Protein AF-A0A835VAK8-F1 (afdb_monomer_lite)

pLDDT: mean 70.2, std 19.41, range [21.39, 93.69]

Secondary structure (DSSP, 8-state):
-HHHHHHHHHHHHSHHHHHHHHHHHS----HHHHHHHHHHHHHHHHHHHHHHHTT--TTS-HHHHHHHHHHHHHHHTSHHHHHHHHHHHHTTPPTTHHHHHHHHHHHHHHHHHHHTTPPPPSSHHHHHHHHHHHS--S-----SS---TT-----SS-HHHHHHHHTGGGGGGSGGGGGHHHHHHHHHHHHHHHHHHHHHHHHHHHHHHHHHHHHHHHHHHHHH---TTS-SS-HHHHHHHHHHHHHHHHHHHHHHHT-SS--HHHHHHHHHHHHHHHHHHHHHHHHHTTT-----HHHHHHHHHHHHHHHHHHHHS---HHHHHHHHHHHHHHHHHHHHHS--S-----SSSHHHHHHHHHHHHHHHHHHHHHTTSGGGHHHHHHHHHHHHHHTS-HHHHHHHHHHH--HHHHHHHHHHH--HHHHHHHHHHHHHHHTSHHHHHHHHHTTHHHHHHHHHHHHHSS---GGG-SS--THHHHHHHHHHHHHHHHHHHHHHHHTTT-HHHHHHHHHHHHHHHHTHHHHHHTTPPP---SSSS-TTTGGGSSPPPPHHHHHHHHHHHHHHHHHHT-TTSTTTTSTTS-HHHHHHHHHHHHHHHHHTTS--S--S----S-------TT--SS-------

Sequence (637 aa):
MFQQIDIISSWYEGSQFDVLMKSCASIAFDMEIIFNTKIASCVLIVHLMAILLDGSVECLSMSLVEKISSFYSKMIENPNFSALVQQYSLRGYSEGKEVTRLVLNDLYYHFRGELEGRMIAPGPCHELSIFLLELDFFQCYKCAHQRDFLMTDVPLYDISSIRGELGIDLWDFSDLKKSKEIGEIMLSYMHTANLMMSFTNAKTYALKALVDVASLHIAKVLESKSTLSNSVVSDSFIENGITHVCKCLQSTEKSLITVLNPPEKLVELFATQSEMLVILSRILFVRYSSGSTKNLLPVLTILMRTLGSCLKLLGGLSISPMLNKSLKFLLMVLLMSLEYSYPKASINDSDLDVLQLTEVSVLAAGLLPVLCKCVENIECFDLSVASMDLLLKMVLPPDIWVHVLHESIHLEHLIQIMHQQNSRVSVAVAFNFFLTMAQTKGGAEMLCSNNLLSYLKIFLSNLVDEEPNPDEACFSSNGYKDDKHAHLLGLGFAIITAAIQSLHDDSSVFDIFDGTIRDFVAEAYTVFYFVSAPNLPSEGQSIKKKRIQGSPTSLTALRLVEHYLSLICLLEGQQSHQKRGLQEIDLDLRQKSIRLLSFISKEAQHAGEPSYNRTIPFICLPSLKRRLNLTKPLFYL

Radius of gyration: 35.47 Å; chains: 1; bounding box: 104×57×109 Å

Structure (mmCIF, N/CA/C/O backbone):
data_AF-A0A835VAK8-F1
#
_entry.id   AF-A0A835VAK8-F1
#
loop_
_atom_site.group_PDB
_atom_site.id
_atom_site.type_symbol
_atom_site.label_atom_id
_atom_site.label_alt_id
_atom_site.label_comp_id
_atom_site.label_asym_id
_atom_site.label_entity_id
_atom_site.label_seq_id
_atom_site.pdbx_PDB_ins_code
_atom_site.Cartn_x
_atom_site.Cartn_y
_atom_site.Cartn_z
_atom_site.occupancy
_atom_site.B_iso_or_equiv
_atom_site.auth_seq_id
_atom_site.auth_comp_id
_atom_site.auth_asym_id
_atom_site.auth_atom_id
_atom_site.pdbx_PDB_model_num
ATOM 1 N N . MET A 1 1 ? 25.503 -24.444 10.687 1.00 38.88 1 MET A N 1
ATOM 2 C CA . MET A 1 1 ? 25.117 -23.851 9.386 1.00 38.88 1 MET A CA 1
ATOM 3 C C . MET A 1 1 ? 24.415 -24.857 8.469 1.00 38.88 1 MET A C 1
ATOM 5 O O . MET A 1 1 ? 23.352 -24.524 7.976 1.00 38.88 1 MET A O 1
ATOM 9 N N . PHE A 1 2 ? 24.916 -26.092 8.300 1.00 31.03 2 PHE A N 1
ATOM 10 C CA . PHE A 1 2 ? 24.238 -27.128 7.491 1.00 31.03 2 PHE A CA 1
ATOM 11 C C . PHE A 1 2 ? 22.856 -27.563 8.028 1.00 31.03 2 PHE A C 1
ATOM 13 O O . PHE A 1 2 ? 21.925 -27.681 7.248 1.00 31.03 2 PHE A O 1
ATOM 20 N N . GLN A 1 3 ? 22.663 -27.659 9.350 1.00 35.41 3 GLN A N 1
ATOM 21 C CA . GLN A 1 3 ? 21.364 -28.049 9.936 1.00 35.41 3 GLN A CA 1
ATOM 22 C C . GLN A 1 3 ? 20.225 -27.025 9.751 1.00 35.41 3 GLN A C 1
ATOM 24 O O . GLN A 1 3 ? 19.064 -27.409 9.736 1.00 35.41 3 GLN A O 1
ATOM 29 N N . GLN A 1 4 ? 20.522 -25.729 9.597 1.00 46.78 4 GLN A N 1
ATOM 30 C CA . GLN A 1 4 ? 19.483 -24.719 9.326 1.00 46.78 4 GLN A CA 1
ATOM 31 C C . GLN A 1 4 ? 18.980 -24.790 7.877 1.00 46.78 4 GLN A C 1
ATOM 33 O O . GLN A 1 4 ? 17.854 -24.392 7.599 1.00 46.78 4 GLN A O 1
ATOM 38 N N . ILE A 1 5 ? 19.803 -25.313 6.962 1.00 48.62 5 ILE A N 1
ATOM 39 C CA . ILE A 1 5 ? 19.474 -25.429 5.540 1.00 48.62 5 ILE A CA 1
ATOM 40 C C . ILE A 1 5 ? 18.456 -26.552 5.323 1.00 48.62 5 ILE A C 1
ATOM 42 O O . ILE A 1 5 ? 17.492 -26.318 4.604 1.00 48.62 5 ILE A O 1
ATOM 46 N N . ASP A 1 6 ? 18.609 -27.689 6.010 1.00 50.94 6 ASP A N 1
ATOM 47 C CA . ASP A 1 6 ? 17.670 -28.823 5.928 1.00 50.94 6 ASP A CA 1
ATOM 48 C C . ASP A 1 6 ? 16.281 -28.487 6.506 1.00 50.94 6 ASP A C 1
ATOM 50 O O . ASP A 1 6 ? 15.250 -28.977 6.040 1.00 50.94 6 ASP A O 1
ATOM 54 N N . ILE A 1 7 ? 16.227 -27.604 7.511 1.00 54.97 7 ILE A N 1
ATOM 55 C CA . ILE A 1 7 ? 14.964 -27.123 8.091 1.00 54.97 7 ILE A CA 1
ATOM 56 C C . ILE A 1 7 ? 14.254 -26.191 7.105 1.00 54.97 7 ILE A C 1
ATOM 58 O O . ILE A 1 7 ? 13.073 -26.364 6.834 1.00 54.97 7 ILE A O 1
ATOM 62 N N . ILE A 1 8 ? 14.970 -25.228 6.518 1.00 55.22 8 ILE A N 1
ATOM 63 C CA . ILE A 1 8 ? 14.369 -24.302 5.552 1.00 55.22 8 ILE A CA 1
ATOM 64 C C . ILE A 1 8 ? 13.939 -25.057 4.289 1.00 55.22 8 ILE A C 1
ATOM 66 O O . ILE A 1 8 ? 12.856 -24.797 3.773 1.00 55.22 8 ILE A O 1
ATOM 70 N N . SER A 1 9 ? 14.728 -26.020 3.804 1.00 56.00 9 SER A N 1
ATOM 71 C CA . SER A 1 9 ? 14.346 -26.812 2.634 1.00 56.00 9 SER A CA 1
ATOM 72 C C . SER A 1 9 ? 13.137 -27.712 2.901 1.00 56.00 9 SER A C 1
ATOM 74 O O . SER A 1 9 ? 12.202 -27.720 2.103 1.00 56.00 9 SER A O 1
ATOM 76 N N . SER A 1 10 ? 13.081 -28.385 4.053 1.00 56.09 10 SER A N 1
ATOM 77 C CA . SER A 1 10 ? 11.912 -29.196 4.429 1.00 56.09 10 SER A CA 1
ATOM 78 C C . SER A 1 10 ? 10.627 -28.371 4.597 1.00 56.09 10 SER A C 1
ATOM 80 O O . SER A 1 10 ? 9.535 -28.882 4.349 1.00 56.09 10 SER A O 1
ATOM 82 N N . TRP A 1 11 ? 10.729 -27.082 4.946 1.00 58.16 11 TRP A N 1
ATOM 83 C CA . TRP A 1 11 ? 9.574 -26.176 4.993 1.00 58.16 11 TRP A CA 1
ATOM 84 C C . TRP A 1 11 ? 9.019 -25.858 3.601 1.00 58.16 11 TRP A C 1
ATOM 86 O O . TRP A 1 11 ? 7.804 -25.734 3.458 1.00 58.16 11 TRP A O 1
ATOM 96 N N . TYR A 1 12 ? 9.882 -25.753 2.585 1.00 56.78 12 TYR A N 1
ATOM 97 C CA . TYR A 1 12 ? 9.475 -25.510 1.196 1.00 56.78 12 TYR A CA 1
ATOM 98 C C . TYR A 1 12 ? 9.005 -26.774 0.458 1.00 56.78 12 TYR A C 1
ATOM 100 O O . TYR A 1 12 ? 8.194 -26.669 -0.460 1.00 56.78 12 TYR A O 1
ATOM 108 N N . GLU A 1 13 ? 9.488 -27.955 0.853 1.00 54.78 13 GLU A N 1
ATOM 109 C CA . GLU A 1 13 ? 8.986 -29.254 0.372 1.00 54.78 13 GLU A CA 1
ATOM 110 C C . GLU A 1 13 ? 7.593 -29.589 0.935 1.00 54.78 13 GLU A C 1
ATOM 112 O O . GLU A 1 13 ? 6.828 -30.334 0.321 1.00 54.78 13 GLU A O 1
ATOM 117 N N . GLY A 1 14 ? 7.237 -29.021 2.092 1.00 54.47 14 GLY A N 1
ATOM 118 C CA . GLY A 1 14 ? 5.944 -29.207 2.740 1.00 54.47 14 GLY A CA 1
ATOM 119 C C . GLY A 1 14 ? 4.905 -28.144 2.367 1.00 54.47 14 GLY A C 1
ATOM 120 O O . GLY A 1 14 ? 5.201 -26.962 2.220 1.00 54.47 14 GLY A O 1
ATOM 121 N N . SER A 1 15 ? 3.625 -28.528 2.368 1.00 62.19 15 SER A N 1
ATOM 122 C CA . SER A 1 15 ? 2.481 -27.596 2.341 1.00 62.19 15 SER A CA 1
ATOM 123 C C . SER A 1 15 ? 2.455 -26.605 3.522 1.00 62.19 15 SER A C 1
ATOM 125 O O . SER A 1 15 ? 1.620 -25.705 3.560 1.00 62.19 15 SER A O 1
ATOM 127 N N . GLN A 1 16 ? 3.364 -26.747 4.492 1.00 68.12 16 GLN A N 1
ATOM 128 C CA . GLN A 1 16 ? 3.439 -25.938 5.705 1.00 68.12 16 GLN A CA 1
ATOM 129 C C . GLN A 1 16 ? 3.797 -24.481 5.419 1.00 68.12 16 GLN A C 1
ATOM 131 O O . GLN A 1 16 ? 3.149 -23.595 5.966 1.00 68.12 16 GLN A O 1
ATOM 136 N N . PHE A 1 17 ? 4.770 -24.208 4.544 1.00 69.62 17 PHE A N 1
ATOM 137 C CA . PHE A 1 17 ? 5.123 -22.826 4.214 1.00 69.62 17 PHE A CA 1
ATOM 138 C C . PHE A 1 17 ? 3.996 -22.131 3.431 1.00 69.62 17 PHE A C 1
ATOM 140 O O . PHE A 1 17 ? 3.719 -20.960 3.674 1.00 69.62 17 PHE A O 1
ATOM 147 N N . ASP A 1 18 ? 3.272 -22.858 2.571 1.00 71.31 18 ASP A N 1
ATOM 148 C CA . ASP A 1 18 ? 2.062 -22.350 1.905 1.00 71.31 18 ASP A CA 1
ATOM 149 C C . ASP A 1 18 ? 0.973 -21.996 2.927 1.00 71.31 18 ASP A C 1
ATOM 151 O O . ASP A 1 18 ? 0.438 -20.891 2.916 1.00 71.31 18 ASP A O 1
ATOM 155 N N . VAL A 1 19 ? 0.692 -22.888 3.880 1.00 78.81 19 VAL A N 1
ATOM 156 C CA . VAL A 1 19 ? -0.282 -22.637 4.955 1.00 78.81 19 VAL A CA 1
ATOM 157 C C . VAL A 1 19 ? 0.135 -21.455 5.838 1.00 78.81 19 VAL A C 1
ATOM 159 O O . VAL A 1 19 ? -0.706 -20.617 6.172 1.00 78.81 19 VAL A O 1
ATOM 162 N N . LEU A 1 20 ? 1.420 -21.348 6.186 1.00 79.31 20 LEU A N 1
ATOM 163 C CA . LEU A 1 20 ? 1.956 -20.243 6.981 1.00 79.31 20 LEU A CA 1
ATOM 164 C C . LEU A 1 20 ? 1.859 -18.917 6.228 1.00 79.31 20 LEU A C 1
ATOM 166 O O . LEU A 1 20 ? 1.312 -17.961 6.771 1.00 79.31 20 LEU A O 1
ATOM 170 N N . MET A 1 21 ? 2.290 -18.864 4.965 1.00 80.25 21 MET A N 1
ATOM 171 C CA . MET A 1 21 ? 2.115 -17.674 4.131 1.00 80.25 21 MET A CA 1
ATOM 172 C C . MET A 1 21 ? 0.649 -17.278 4.028 1.00 80.25 21 MET A C 1
ATOM 174 O O . MET A 1 21 ? 0.321 -16.102 4.179 1.00 80.25 21 MET A O 1
ATOM 178 N N . LYS A 1 22 ? -0.244 -18.250 3.810 1.00 83.75 22 LYS A N 1
ATOM 179 C CA . LYS A 1 22 ? -1.676 -17.986 3.686 1.00 83.75 22 LYS A CA 1
ATOM 180 C C . LYS A 1 22 ? -2.257 -17.374 4.955 1.00 83.75 22 LYS A C 1
ATOM 182 O O . LYS A 1 22 ? -2.942 -16.351 4.912 1.00 83.75 22 LYS A O 1
ATOM 187 N N . SER A 1 23 ? -1.927 -17.971 6.095 1.00 83.88 23 SER A N 1
ATOM 188 C CA . SER A 1 23 ? -2.374 -17.506 7.403 1.00 83.88 23 SER A CA 1
ATOM 189 C C . SER A 1 23 ? -1.812 -16.123 7.746 1.00 83.88 23 SER A C 1
ATOM 191 O O . SER A 1 23 ? -2.576 -15.231 8.118 1.00 83.88 23 SER A O 1
ATOM 193 N N . CYS A 1 24 ? -0.507 -15.907 7.567 1.00 83.81 24 CYS A N 1
ATOM 194 C CA . CYS A 1 24 ? 0.179 -14.674 7.956 1.00 83.81 24 CYS A CA 1
ATOM 195 C C . CYS A 1 24 ? -0.103 -13.493 7.018 1.00 83.81 24 CYS A C 1
ATOM 197 O O . CYS A 1 24 ? -0.149 -12.358 7.482 1.00 83.81 24 CYS A O 1
ATOM 199 N N . ALA A 1 25 ? -0.317 -13.739 5.720 1.00 81.06 25 ALA A N 1
ATOM 200 C CA . ALA A 1 25 ? -0.646 -12.683 4.763 1.00 81.06 25 ALA A CA 1
ATOM 201 C C . ALA A 1 25 ? -2.099 -12.202 4.882 1.00 81.06 25 ALA A C 1
ATOM 203 O O . ALA A 1 25 ? -2.394 -11.086 4.474 1.00 81.06 25 ALA A O 1
ATOM 204 N N . SER A 1 26 ? -3.013 -13.009 5.426 1.00 86.06 26 SER A N 1
ATOM 205 C CA . SER A 1 26 ? -4.419 -12.617 5.586 1.00 86.06 26 SER A CA 1
ATOM 206 C C . SER A 1 26 ? -4.619 -11.509 6.627 1.00 86.06 26 SER A C 1
ATOM 208 O O . SER A 1 26 ? -3.968 -11.489 7.675 1.00 86.06 26 SER A O 1
ATOM 210 N N . ILE A 1 27 ? -5.571 -10.614 6.362 1.00 82.50 27 ILE A N 1
ATOM 211 C CA . ILE A 1 27 ? -5.971 -9.567 7.308 1.00 82.50 27 ILE A CA 1
ATOM 212 C C . ILE A 1 27 ? -6.636 -10.218 8.514 1.00 82.50 27 ILE A C 1
ATOM 214 O O . ILE A 1 27 ? -7.534 -11.044 8.372 1.00 82.50 27 ILE A O 1
ATOM 218 N N . ALA A 1 28 ? -6.188 -9.832 9.702 1.00 79.62 28 ALA A N 1
ATOM 219 C CA . ALA A 1 28 ? -6.831 -10.176 10.968 1.00 79.62 28 ALA A CA 1
ATOM 220 C C . ALA A 1 28 ? -7.387 -8.952 11.706 1.00 79.62 28 ALA A C 1
ATOM 222 O O . ALA A 1 28 ? -7.904 -9.079 12.811 1.00 79.62 28 ALA A O 1
ATOM 223 N N . PHE A 1 29 ? -7.235 -7.775 11.107 1.00 78.69 29 PHE A N 1
ATOM 224 C CA . PHE A 1 29 ? -7.594 -6.509 11.706 1.00 78.69 29 PHE A CA 1
ATOM 225 C C . PHE A 1 29 ? -8.993 -6.098 11.256 1.00 78.69 29 PHE A C 1
ATOM 227 O O . PHE A 1 29 ? -9.248 -5.990 10.056 1.00 78.69 29 PHE A O 1
ATOM 234 N N . ASP A 1 30 ? -9.867 -5.855 12.225 1.00 82.62 30 ASP A N 1
ATOM 235 C CA . ASP A 1 30 ? -11.266 -5.513 12.014 1.00 82.62 30 ASP A CA 1
ATOM 236 C C . ASP A 1 30 ? -11.579 -4.141 12.632 1.00 82.62 30 ASP A C 1
ATOM 238 O O . ASP A 1 30 ? -11.442 -3.921 13.840 1.00 82.62 30 ASP A O 1
ATOM 242 N N . MET A 1 31 ? -11.988 -3.200 11.779 1.00 80.25 31 MET A N 1
ATOM 243 C CA . MET A 1 31 ? -12.366 -1.849 12.198 1.00 80.25 31 MET A CA 1
ATOM 244 C C . MET A 1 31 ? -13.650 -1.850 13.030 1.00 80.25 31 MET A C 1
ATOM 246 O O . MET A 1 31 ? -13.802 -0.994 13.901 1.00 80.25 31 MET A O 1
ATOM 250 N N . GLU A 1 32 ? -14.548 -2.810 12.800 1.00 85.94 32 GLU A N 1
ATOM 251 C CA . GLU A 1 32 ? -15.817 -2.918 13.515 1.00 85.94 32 GLU A CA 1
ATOM 252 C C . GLU A 1 32 ? -15.581 -3.214 15.001 1.00 85.94 32 GLU A C 1
ATOM 254 O O . GLU A 1 32 ? -16.217 -2.618 15.867 1.00 85.94 32 GLU A O 1
ATOM 259 N N . ILE A 1 33 ? -14.585 -4.047 15.324 1.00 86.50 33 ILE A N 1
ATOM 260 C CA . ILE A 1 33 ? -14.210 -4.349 16.713 1.00 86.50 33 ILE A CA 1
ATOM 261 C C . ILE A 1 33 ? -13.739 -3.083 17.440 1.00 86.50 33 ILE A C 1
ATOM 263 O O . ILE A 1 33 ? -14.130 -2.842 18.585 1.00 86.50 33 ILE A O 1
ATOM 267 N N . ILE A 1 34 ? -12.924 -2.246 16.788 1.00 84.44 34 ILE A N 1
ATOM 268 C CA . ILE A 1 34 ? -12.451 -0.983 17.376 1.00 84.44 34 ILE A CA 1
ATOM 269 C C . ILE A 1 34 ? -13.616 -0.014 17.554 1.00 84.44 34 ILE A C 1
ATOM 271 O O . ILE A 1 34 ? -13.751 0.587 18.619 1.00 84.44 34 ILE A O 1
ATOM 275 N N . PHE A 1 35 ? -14.464 0.116 16.536 1.00 86.12 35 PHE A N 1
ATOM 276 C CA . PHE A 1 35 ? -15.638 0.978 16.576 1.00 86.12 35 PHE A CA 1
ATOM 277 C C . PHE A 1 35 ? -16.591 0.582 17.712 1.00 86.12 35 PHE A C 1
ATOM 279 O O . PHE A 1 35 ? -16.891 1.408 18.573 1.00 86.12 35 PHE A O 1
ATOM 286 N N . ASN A 1 36 ? -16.949 -0.700 17.810 1.00 89.94 36 ASN A N 1
ATOM 287 C CA . ASN A 1 36 ? -17.786 -1.231 18.886 1.00 89.94 36 ASN A CA 1
ATOM 288 C C . ASN A 1 36 ? -17.150 -1.019 20.267 1.00 89.94 36 ASN A C 1
ATOM 290 O O . ASN A 1 36 ? -17.843 -0.694 21.229 1.00 89.94 36 ASN A O 1
ATOM 294 N N . THR A 1 37 ? -15.822 -1.117 20.373 1.00 89.81 37 THR A N 1
ATOM 295 C CA . THR A 1 37 ? -15.105 -0.822 21.624 1.00 89.81 37 THR A CA 1
ATOM 296 C C . THR A 1 37 ? -15.190 0.658 22.004 1.00 89.81 37 THR A C 1
ATOM 298 O O . THR A 1 37 ? -15.388 0.986 23.179 1.00 89.81 37 THR A O 1
ATOM 301 N N . LYS A 1 38 ? -15.081 1.569 21.029 1.00 90.12 38 LYS A N 1
ATOM 302 C CA . LYS A 1 38 ? -15.269 3.009 21.255 1.00 90.12 38 LYS A CA 1
ATOM 303 C C . LYS A 1 38 ? -16.703 3.327 21.675 1.00 90.12 38 LYS A C 1
ATOM 305 O O . LYS A 1 38 ? -16.884 4.063 22.643 1.00 90.12 38 LYS A O 1
ATOM 310 N N . ILE A 1 39 ? -17.707 2.728 21.030 1.00 90.50 39 ILE A N 1
ATOM 311 C CA . ILE A 1 39 ? -19.107 2.916 21.429 1.00 90.50 39 ILE A CA 1
ATOM 312 C C . ILE A 1 39 ? -19.336 2.383 22.844 1.00 90.50 39 ILE A C 1
ATOM 314 O O . ILE A 1 39 ? -19.877 3.105 23.675 1.00 90.50 39 ILE A O 1
ATOM 318 N N . ALA A 1 40 ? -18.880 1.168 23.164 1.00 91.62 40 ALA A N 1
ATOM 319 C CA . ALA A 1 40 ? -19.019 0.603 24.509 1.00 91.62 40 ALA A CA 1
ATOM 320 C C . ALA A 1 40 ? -18.366 1.492 25.582 1.00 91.62 40 ALA A C 1
ATOM 322 O O . ALA A 1 40 ? -18.909 1.654 26.675 1.00 91.62 40 ALA A O 1
ATOM 323 N N . SER A 1 41 ? -17.242 2.131 25.244 1.00 91.19 41 SER A N 1
ATOM 324 C CA . SER A 1 41 ? -16.602 3.132 26.102 1.00 91.19 41 SER A CA 1
ATOM 325 C C . SER A 1 41 ? -17.488 4.367 26.291 1.00 91.19 41 SER A C 1
ATOM 327 O O . SER A 1 41 ? -17.676 4.817 27.419 1.00 91.19 41 SER A O 1
ATOM 329 N N . CYS A 1 42 ? -18.082 4.888 25.212 1.00 90.94 42 CYS A N 1
ATOM 330 C CA . CYS A 1 42 ? -18.997 6.031 25.266 1.00 90.94 42 CYS A CA 1
ATOM 331 C C . CYS A 1 42 ? -20.257 5.724 26.084 1.00 90.94 42 CYS A C 1
ATOM 333 O O . CYS A 1 42 ? -20.659 6.557 26.893 1.00 90.94 42 CYS A O 1
ATOM 335 N N . VAL A 1 43 ? -20.837 4.524 25.948 1.00 92.12 43 VAL A N 1
ATOM 336 C CA . VAL A 1 43 ? -21.978 4.073 26.766 1.00 92.12 43 VAL A CA 1
ATOM 337 C C . VAL A 1 43 ? -21.643 4.182 28.251 1.00 92.12 43 VAL A C 1
ATOM 339 O O . VAL A 1 43 ? -22.421 4.758 29.011 1.00 92.12 43 VAL A O 1
ATOM 342 N N . LEU A 1 44 ? -20.479 3.669 28.668 1.00 91.44 44 LEU A N 1
ATOM 343 C CA . LEU A 1 44 ? -20.065 3.743 30.066 1.00 91.44 44 LEU A CA 1
ATOM 344 C C . LEU A 1 44 ? -19.806 5.189 30.504 1.00 91.44 44 LEU A C 1
ATOM 346 O O . LEU A 1 44 ? -20.266 5.589 31.568 1.00 91.44 44 LEU A O 1
ATOM 350 N N . ILE A 1 45 ? -19.097 5.982 29.700 1.00 91.00 45 ILE A N 1
ATOM 351 C CA . ILE A 1 45 ? -18.743 7.367 30.043 1.00 91.00 45 ILE A CA 1
ATOM 352 C C . ILE A 1 45 ? -19.997 8.228 30.213 1.00 91.00 45 ILE A C 1
ATOM 354 O O . ILE A 1 45 ? -20.122 8.917 31.222 1.00 91.00 45 ILE A O 1
ATOM 358 N N . VAL A 1 46 ? -20.943 8.162 29.273 1.00 91.44 46 VAL A N 1
ATOM 359 C CA . VAL A 1 46 ? -22.208 8.913 29.340 1.00 91.44 46 VAL A CA 1
ATOM 360 C C . VAL A 1 46 ? -23.035 8.476 30.552 1.00 91.44 46 VAL A C 1
ATOM 362 O O . VAL A 1 46 ? -23.587 9.318 31.261 1.00 91.44 46 VAL A O 1
ATOM 365 N N . HIS A 1 47 ? -23.062 7.172 30.845 1.00 90.56 47 HIS A N 1
ATOM 366 C CA . HIS A 1 47 ? -23.721 6.639 32.038 1.00 90.56 47 HIS A CA 1
ATOM 367 C C . HIS A 1 47 ? -23.085 7.162 33.333 1.00 90.56 47 HIS A C 1
ATOM 369 O O . HIS A 1 47 ? -23.785 7.618 34.237 1.00 90.56 47 HIS A O 1
ATOM 375 N N . LEU A 1 48 ? -21.752 7.174 33.411 1.00 88.94 48 LEU A N 1
ATOM 376 C CA . LEU A 1 48 ? -21.022 7.712 34.559 1.00 88.94 48 LEU A CA 1
ATOM 377 C C . LEU A 1 48 ? -21.185 9.234 34.692 1.00 88.94 48 LEU A C 1
ATOM 379 O O . LEU A 1 48 ? -21.287 9.722 35.812 1.00 88.94 48 LEU A O 1
ATOM 383 N N . MET A 1 49 ? -21.282 9.993 33.593 1.00 90.00 49 MET A N 1
ATOM 384 C CA . MET A 1 49 ? -21.603 11.429 33.639 1.00 90.00 49 MET A CA 1
ATOM 385 C C . MET A 1 49 ? -22.964 11.682 34.298 1.00 90.00 49 MET A C 1
ATOM 387 O O . MET A 1 49 ? -23.081 12.568 35.144 1.00 90.00 49 MET A O 1
ATOM 391 N N . ALA A 1 50 ? -23.983 10.886 33.953 1.00 87.75 50 ALA A N 1
ATOM 392 C CA . ALA A 1 50 ? -25.310 10.992 34.557 1.00 87.75 50 ALA A CA 1
ATOM 393 C C . ALA A 1 50 ? -25.292 10.662 36.061 1.00 87.75 50 ALA A C 1
ATOM 395 O O . ALA A 1 50 ? -25.939 11.343 36.852 1.00 87.75 50 ALA A O 1
ATOM 396 N N . ILE A 1 51 ? -24.506 9.661 36.463 1.00 85.75 51 ILE A N 1
ATOM 397 C CA . ILE A 1 51 ? -24.316 9.262 37.867 1.00 85.75 51 ILE A CA 1
ATOM 398 C C . ILE A 1 51 ? -23.567 10.341 38.666 1.00 85.75 51 ILE A C 1
ATOM 400 O O . ILE A 1 51 ? -23.960 10.676 39.783 1.00 85.75 51 ILE A O 1
ATOM 404 N N . LEU A 1 52 ? -22.514 10.933 38.098 1.00 85.81 52 LEU A N 1
ATOM 405 C CA . LEU A 1 52 ? -21.747 11.996 38.756 1.00 85.81 52 LEU A CA 1
ATOM 406 C C . LEU A 1 52 ? -22.577 13.274 38.957 1.00 85.81 52 LEU A C 1
ATOM 408 O O . LEU A 1 52 ? -22.370 13.988 39.938 1.00 85.81 52 LEU A O 1
ATOM 412 N N . LEU A 1 53 ? -23.555 13.545 38.085 1.00 83.44 53 LEU A N 1
ATOM 413 C CA . LEU A 1 53 ? -24.503 14.652 38.268 1.00 83.44 53 LEU A CA 1
ATOM 414 C C . LEU A 1 53 ? -25.411 14.482 39.491 1.00 83.44 53 LEU A C 1
ATOM 416 O O . LEU A 1 53 ? -25.781 15.488 40.110 1.00 83.44 53 LEU A O 1
ATOM 420 N N . ASP A 1 54 ? -25.729 13.235 39.845 1.00 77.00 54 ASP A N 1
ATOM 421 C CA . ASP A 1 54 ? -26.522 12.872 41.023 1.00 77.00 54 ASP A CA 1
ATOM 422 C C . ASP A 1 54 ? -25.684 12.894 42.322 1.00 77.00 54 ASP A C 1
ATOM 424 O O . ASP A 1 54 ? -26.232 12.790 43.418 1.00 77.00 54 ASP A O 1
ATOM 428 N N . GLY A 1 55 ? -24.365 13.111 42.220 1.00 71.19 55 GLY A N 1
ATOM 429 C CA . GLY A 1 55 ? -23.457 13.287 43.358 1.00 71.19 55 GLY A CA 1
ATOM 430 C C . GLY A 1 55 ? -22.863 11.992 43.920 1.00 71.19 55 GLY A C 1
ATOM 431 O O . GLY A 1 55 ? -22.132 12.044 44.908 1.00 71.19 55 GLY A O 1
ATOM 432 N N . SER A 1 56 ? -23.128 10.839 43.301 1.00 70.38 56 SER A N 1
ATOM 433 C CA . SER A 1 56 ? -22.534 9.559 43.697 1.00 70.38 56 SER A CA 1
ATOM 434 C C . SER A 1 56 ? -21.160 9.377 43.050 1.00 70.38 56 SER A C 1
ATOM 436 O O . SER A 1 56 ? -21.056 9.126 41.850 1.00 70.38 56 SER A O 1
ATOM 438 N N . VAL A 1 57 ? -20.107 9.501 43.859 1.00 67.25 57 VAL A N 1
ATOM 439 C CA . VAL A 1 57 ? -18.696 9.340 43.444 1.00 67.25 57 VAL A CA 1
ATOM 440 C C . VAL A 1 57 ? -18.071 8.071 44.048 1.00 67.25 57 VAL A C 1
ATOM 442 O O . VAL A 1 57 ? -16.904 7.759 43.823 1.00 67.25 57 VAL A O 1
ATOM 445 N N . GLU A 1 58 ? -18.835 7.328 44.848 1.00 69.50 58 GLU A N 1
ATOM 446 C CA . GLU A 1 58 ? -18.328 6.182 45.598 1.00 69.50 58 GLU A CA 1
ATOM 447 C C . GLU A 1 58 ? -17.777 5.097 44.654 1.00 69.50 58 GLU A C 1
ATOM 449 O O . GLU A 1 58 ? -18.385 4.767 43.639 1.00 69.50 58 GLU A O 1
ATOM 454 N N . CYS A 1 59 ? -16.610 4.545 45.006 1.00 77.38 59 CYS A N 1
ATOM 455 C CA . CYS A 1 59 ? -15.878 3.484 44.292 1.00 77.38 59 CYS A CA 1
ATOM 456 C C . CYS A 1 59 ? -15.088 3.875 43.027 1.00 77.38 59 CYS A C 1
ATOM 458 O O . CYS A 1 59 ? -14.341 3.027 42.542 1.00 77.38 59 CYS A O 1
ATOM 460 N N . LEU A 1 60 ? -15.185 5.108 42.517 1.00 82.62 60 LEU A N 1
ATOM 461 C CA . LEU A 1 60 ? -14.384 5.564 41.368 1.00 82.62 60 LEU A CA 1
ATOM 462 C C . LEU A 1 60 ? -13.062 6.205 41.820 1.00 82.62 60 LEU A C 1
ATOM 464 O O . LEU A 1 60 ? -13.001 6.856 42.866 1.00 82.62 60 LEU A O 1
ATOM 468 N N . SER A 1 61 ? -11.997 6.070 41.025 1.00 85.44 61 SER A N 1
ATOM 469 C CA . SER A 1 61 ? -10.755 6.804 41.281 1.00 85.44 61 SER A CA 1
ATOM 470 C C . SER A 1 61 ? -10.934 8.309 41.048 1.00 85.44 61 SER A C 1
ATOM 472 O O . SER A 1 61 ? -11.643 8.744 40.138 1.00 85.44 61 SER A O 1
ATOM 474 N N . MET A 1 62 ? -10.228 9.130 41.832 1.00 85.56 62 MET A N 1
ATOM 475 C CA . MET A 1 62 ? -10.258 10.588 41.655 1.00 85.56 62 MET A CA 1
ATOM 476 C C . MET A 1 62 ? -9.745 11.020 40.273 1.00 85.56 62 MET A C 1
ATOM 478 O O . MET A 1 62 ? -10.312 11.936 39.682 1.00 85.56 62 MET A O 1
ATOM 482 N N . SER A 1 63 ? -8.739 10.324 39.723 1.00 85.50 63 SER A N 1
ATOM 483 C CA . SER A 1 63 ? -8.224 10.580 38.368 1.00 85.50 63 SER A CA 1
ATOM 484 C C . SER A 1 63 ? -9.314 10.427 37.307 1.00 85.50 63 SER A C 1
ATOM 486 O O . SER A 1 63 ? -9.456 11.273 36.423 1.00 85.50 63 SER A O 1
ATOM 488 N N . LEU A 1 64 ? -10.116 9.366 37.412 1.00 85.75 64 LEU A N 1
ATOM 489 C CA . LEU A 1 64 ? -11.195 9.083 36.480 1.00 85.75 64 LEU A CA 1
ATOM 490 C C . LEU A 1 64 ? -12.326 10.106 36.620 1.00 85.75 64 LEU A C 1
ATOM 492 O O . LEU A 1 64 ? -12.834 10.593 35.614 1.00 85.75 64 LEU A O 1
ATOM 496 N N . VAL A 1 65 ? -12.686 10.480 37.849 1.00 87.88 65 VAL A N 1
ATOM 497 C CA . VAL A 1 65 ? -13.727 11.485 38.120 1.00 87.88 65 VAL A CA 1
ATOM 498 C C . VAL A 1 65 ? -13.347 12.847 37.543 1.00 87.88 65 VAL A C 1
ATOM 500 O O . VAL A 1 65 ? -14.167 13.474 36.867 1.00 87.88 65 VAL A O 1
ATOM 503 N N . GLU A 1 66 ? -12.107 13.295 37.745 1.00 86.62 66 GLU A N 1
ATOM 504 C CA . GLU A 1 66 ? -11.590 14.536 37.154 1.00 86.62 66 GLU A CA 1
ATOM 505 C C . GLU A 1 66 ? -11.621 14.480 35.623 1.00 86.62 66 GLU A C 1
ATOM 507 O O . GLU A 1 66 ? -12.056 15.430 34.966 1.00 86.62 66 GLU A O 1
ATOM 512 N N . LYS A 1 67 ? -11.228 13.337 35.047 1.00 87.25 67 LYS A N 1
ATOM 513 C CA . LYS A 1 67 ? -11.235 13.118 33.599 1.00 87.25 67 LYS A CA 1
ATOM 514 C C . LYS A 1 67 ? -12.650 13.181 33.022 1.00 87.25 67 LYS A C 1
ATOM 516 O O . LYS A 1 67 ? -12.881 13.941 32.083 1.00 87.25 67 LYS A O 1
ATOM 521 N N . ILE A 1 68 ? -13.608 12.452 33.601 1.00 88.62 68 ILE A N 1
ATOM 522 C CA . ILE A 1 68 ? -15.019 12.479 33.177 1.00 88.62 68 ILE A CA 1
ATOM 523 C C . ILE A 1 68 ? -15.594 13.891 33.328 1.00 88.62 68 ILE A C 1
ATOM 525 O O . ILE A 1 68 ? -16.248 14.378 32.409 1.00 88.62 68 ILE A O 1
ATOM 529 N N . SER A 1 69 ? -15.299 14.578 34.434 1.00 87.50 69 SER A N 1
ATOM 530 C CA . SER A 1 69 ? -15.771 15.947 34.679 1.00 87.50 69 SER A CA 1
ATOM 531 C C . SER A 1 69 ? -15.227 16.938 33.646 1.00 87.50 69 SER A C 1
ATOM 533 O O . SER A 1 69 ? -15.969 17.781 33.147 1.00 87.50 69 SER A O 1
ATOM 535 N N . SER A 1 70 ? -13.953 16.811 33.261 1.00 88.25 70 SER A N 1
ATOM 536 C CA . SER A 1 70 ? -13.352 17.625 32.197 1.00 88.25 70 SER A CA 1
ATOM 537 C C . SER A 1 70 ? -14.049 17.414 30.851 1.00 88.25 70 SER A C 1
ATOM 539 O O . SER A 1 70 ? -14.358 18.381 30.151 1.00 88.25 70 SER A O 1
ATOM 541 N N . PHE A 1 71 ? -14.337 16.161 30.489 1.00 85.56 71 PHE A N 1
ATOM 542 C CA . PHE A 1 71 ? -15.045 15.850 29.246 1.00 85.56 71 PHE A CA 1
ATOM 543 C C . PHE A 1 71 ? -16.498 16.298 29.264 1.00 85.56 71 PHE A C 1
ATOM 545 O O . PHE A 1 71 ? -16.989 16.802 28.259 1.00 85.56 71 PHE A O 1
ATOM 552 N N . TYR A 1 72 ? -17.165 16.165 30.405 1.00 88.38 72 TYR A N 1
ATOM 553 C CA . TYR A 1 72 ? -18.523 16.649 30.586 1.00 88.38 72 TYR A CA 1
ATOM 554 C C . TYR A 1 72 ? -18.603 18.166 30.354 1.00 88.38 72 TYR A C 1
ATOM 556 O O . TYR A 1 72 ? -19.455 18.617 29.592 1.00 88.38 72 TYR A O 1
ATOM 564 N N . SER A 1 73 ? -17.658 18.944 30.894 1.00 87.88 73 SER A N 1
ATOM 565 C CA . SER A 1 73 ? -17.566 20.387 30.622 1.00 87.88 73 SER A CA 1
ATOM 566 C C . SER A 1 73 ? -17.388 20.689 29.129 1.00 87.88 73 SER A C 1
ATOM 568 O O . SER A 1 73 ? -18.128 21.502 28.581 1.00 87.88 73 SER A O 1
ATOM 570 N N . LYS A 1 74 ? -16.489 19.973 28.435 1.00 88.88 74 LYS A N 1
ATOM 571 C CA . LYS A 1 74 ? -16.297 20.120 26.976 1.00 88.88 74 LYS A CA 1
ATOM 572 C C . LYS A 1 74 ? -17.545 19.754 26.169 1.00 88.88 74 LYS A C 1
ATOM 574 O O . LYS A 1 74 ? -17.806 20.353 25.131 1.00 88.88 74 LYS A O 1
ATOM 579 N N . MET A 1 75 ? -18.304 18.759 26.624 1.00 87.75 75 MET A N 1
ATOM 580 C CA . MET A 1 75 ? -19.544 18.346 25.975 1.00 87.75 75 MET A CA 1
ATOM 581 C C . MET A 1 75 ? -20.624 19.426 26.114 1.00 87.75 75 MET A C 1
ATOM 583 O O . MET A 1 75 ? -21.304 19.710 25.136 1.00 87.75 75 MET A O 1
ATOM 587 N N . ILE A 1 76 ? -20.755 20.066 27.282 1.00 87.31 76 ILE A N 1
ATOM 588 C CA . ILE A 1 76 ? -21.703 21.178 27.484 1.00 87.31 76 ILE A CA 1
ATOM 589 C C . ILE A 1 76 ? -21.336 22.391 26.617 1.00 87.31 76 ILE A C 1
ATOM 591 O O . ILE A 1 76 ? -22.221 23.037 26.061 1.00 87.31 76 ILE A O 1
ATOM 595 N N . GLU A 1 77 ? -20.044 22.687 26.467 1.00 87.88 77 GLU A N 1
ATOM 596 C CA . GLU A 1 77 ? -19.556 23.777 25.609 1.00 87.88 77 GLU A CA 1
ATOM 597 C C . GLU A 1 77 ? -19.816 23.535 24.108 1.00 87.88 77 GLU A C 1
ATOM 599 O O . GLU A 1 77 ? -19.740 24.469 23.307 1.00 87.88 77 GLU A O 1
ATOM 604 N N . ASN A 1 78 ? -20.150 22.304 23.705 1.00 87.88 78 ASN A N 1
ATOM 605 C CA . ASN A 1 78 ? -20.419 21.968 22.313 1.00 87.88 78 ASN A CA 1
ATOM 606 C C . ASN A 1 78 ? -21.751 22.596 21.836 1.00 87.88 78 ASN A C 1
ATOM 608 O O . ASN A 1 78 ? -22.792 22.405 22.476 1.00 87.88 78 ASN A O 1
ATOM 612 N N . PRO A 1 79 ? -21.782 23.287 20.677 1.00 88.94 79 PRO A N 1
ATOM 613 C CA . PRO A 1 79 ? -23.000 23.920 20.162 1.00 88.94 79 PRO A CA 1
ATOM 614 C C . PRO A 1 79 ? -24.153 22.931 19.940 1.00 88.94 79 PRO A C 1
ATOM 616 O O . PRO A 1 79 ? -25.317 23.292 20.118 1.00 88.94 79 PRO A O 1
ATOM 619 N N . ASN A 1 80 ? -23.851 21.671 19.615 1.00 89.50 80 ASN A N 1
ATOM 620 C CA . ASN A 1 80 ? -24.862 20.631 19.424 1.00 89.50 80 ASN A CA 1
ATOM 621 C C . ASN A 1 80 ? -25.537 20.223 20.740 1.00 89.50 80 ASN A C 1
ATOM 623 O O . ASN A 1 80 ? -26.715 19.868 20.741 1.00 89.50 80 ASN A O 1
ATOM 627 N N . PHE A 1 81 ? -24.826 20.325 21.867 1.00 88.62 81 PHE A N 1
ATOM 628 C CA . PHE A 1 81 ? -25.406 20.091 23.187 1.00 88.62 81 PHE A CA 1
ATOM 629 C C . PHE A 1 81 ? -26.405 21.192 23.543 1.00 88.62 81 PHE A C 1
ATOM 631 O O . PHE A 1 81 ? -27.537 20.901 23.926 1.00 88.62 81 PHE A O 1
ATOM 638 N N . SER A 1 82 ? -26.033 22.455 23.313 1.00 86.81 82 SER A N 1
ATOM 639 C CA . SER A 1 82 ? -26.941 23.599 23.470 1.00 86.81 82 SER A CA 1
ATOM 640 C C . SER A 1 82 ? -28.190 23.472 22.585 1.00 86.81 82 SER A C 1
ATOM 642 O O . SER A 1 82 ? -29.311 23.683 23.050 1.00 86.81 82 SER A O 1
ATOM 644 N N . ALA A 1 83 ? -28.024 23.024 21.334 1.00 88.69 83 ALA A N 1
ATOM 645 C CA . ALA A 1 83 ? -29.139 22.779 20.424 1.00 88.69 83 ALA A CA 1
ATOM 646 C C . ALA A 1 83 ? -30.110 21.702 20.946 1.00 88.69 83 ALA A C 1
ATOM 648 O O . ALA A 1 83 ? -31.326 21.875 20.839 1.00 88.69 83 ALA A O 1
ATOM 649 N N . LEU A 1 84 ? -29.608 20.612 21.543 1.00 88.12 84 LEU A N 1
ATOM 650 C CA . LEU A 1 84 ? -30.460 19.595 22.171 1.00 88.12 84 LEU A CA 1
ATOM 651 C C . LEU A 1 84 ? -31.193 20.138 23.393 1.00 88.12 84 LEU A C 1
ATOM 653 O O . LEU A 1 84 ? -32.402 19.950 23.507 1.00 88.12 84 LEU A O 1
ATOM 657 N N . VAL A 1 85 ? -30.495 20.855 24.275 1.00 87.06 85 VAL A N 1
ATOM 658 C CA . VAL A 1 85 ? -31.117 21.490 25.445 1.00 87.06 85 VAL A CA 1
ATOM 659 C C . VAL A 1 85 ? -32.254 22.413 25.002 1.00 87.06 85 VAL A C 1
ATOM 661 O O . VAL A 1 85 ? -33.356 22.315 25.533 1.00 87.06 85 VAL A O 1
ATOM 664 N N . GLN A 1 86 ? -32.044 23.224 23.962 1.00 86.38 86 GLN A N 1
ATOM 665 C CA . GLN A 1 86 ? -33.079 24.098 23.408 1.00 86.38 86 GLN A CA 1
ATOM 666 C C . GLN A 1 86 ? -34.282 23.316 22.851 1.00 86.38 86 GLN A C 1
ATOM 668 O O . GLN A 1 86 ? -35.426 23.720 23.068 1.00 86.38 86 GLN A O 1
ATOM 673 N N . GLN A 1 87 ? -34.059 22.187 22.167 1.00 87.31 87 GLN A N 1
ATOM 674 C CA . GLN A 1 87 ? -35.145 21.316 21.694 1.00 87.31 87 GLN A CA 1
ATOM 675 C C . GLN A 1 87 ? -35.980 20.753 22.848 1.00 87.31 87 GLN A C 1
ATOM 677 O O . GLN A 1 87 ? -37.205 20.669 22.737 1.00 87.31 87 GLN A O 1
ATOM 682 N N . TYR A 1 88 ? -35.335 20.393 23.956 1.00 86.75 88 TYR A N 1
ATOM 683 C CA . TYR A 1 88 ? -36.003 19.943 25.173 1.00 86.75 88 TYR A CA 1
ATOM 684 C C . TYR A 1 88 ? -36.770 21.083 25.860 1.00 86.75 88 TYR A C 1
ATOM 686 O O . TYR A 1 88 ? -37.940 20.904 26.206 1.00 86.75 88 TYR A O 1
ATOM 694 N N . SER A 1 89 ? -36.189 22.281 25.962 1.00 83.62 89 SER A N 1
ATOM 695 C CA . SER A 1 89 ? -36.877 23.462 26.502 1.00 83.62 89 SER A CA 1
ATOM 696 C C . SER A 1 89 ? -38.132 23.819 25.696 1.00 83.62 89 SER A C 1
ATOM 698 O O . SER A 1 89 ? -39.186 24.091 26.269 1.00 83.62 89 SER A O 1
ATOM 700 N N . LEU A 1 90 ? -38.074 23.729 24.360 1.00 85.44 90 LEU A N 1
ATOM 701 C CA . LEU A 1 90 ? -39.232 23.941 23.475 1.00 85.44 90 LEU A CA 1
ATOM 702 C C . LEU A 1 90 ? -40.368 22.929 23.701 1.00 85.44 90 LEU A C 1
ATOM 704 O O . LEU A 1 90 ? -41.520 23.220 23.386 1.00 85.44 90 LEU A O 1
ATOM 708 N N . ARG A 1 91 ? -40.062 21.749 24.253 1.00 85.25 91 ARG A N 1
ATOM 709 C CA . ARG A 1 91 ? -41.044 20.712 24.609 1.00 85.25 91 ARG A CA 1
ATOM 710 C C . ARG A 1 91 ? -41.606 20.868 26.028 1.00 85.25 91 ARG A C 1
ATOM 712 O O . ARG A 1 91 ? -42.398 20.032 26.450 1.00 85.25 91 ARG A O 1
ATOM 719 N N . GLY A 1 92 ? -41.243 21.940 26.737 1.00 80.12 92 GLY A N 1
ATOM 720 C CA . GLY A 1 92 ? -41.793 22.287 28.049 1.00 80.12 92 GLY A CA 1
ATOM 721 C C . GLY A 1 92 ? -40.983 21.783 29.244 1.00 80.12 92 GLY A C 1
ATOM 722 O O . GLY A 1 92 ? -41.477 21.855 30.367 1.00 80.12 92 GLY A O 1
ATOM 723 N N . TYR A 1 93 ? -39.760 21.289 29.032 1.00 81.88 93 TYR A N 1
ATOM 724 C CA . TYR A 1 93 ? -38.862 20.923 30.128 1.00 81.88 93 TYR A CA 1
ATOM 725 C C . TYR A 1 93 ? -38.133 22.158 30.677 1.00 81.88 93 TYR A C 1
ATOM 727 O O . TYR A 1 93 ? -37.660 23.000 29.916 1.00 81.88 93 TYR A O 1
ATOM 735 N N . SER A 1 94 ? -38.045 22.276 32.003 1.00 71.94 94 SER A N 1
ATOM 736 C CA . SER A 1 94 ? -37.363 23.385 32.679 1.00 71.94 94 SER A CA 1
ATOM 737 C C . SER A 1 94 ? -35.842 23.271 32.578 1.00 71.94 94 SER A C 1
ATOM 739 O O . SER A 1 94 ? -35.277 22.219 32.870 1.00 71.94 94 SER A O 1
ATOM 741 N N . GLU A 1 95 ? -35.176 24.370 32.215 1.00 68.31 95 GLU A N 1
ATOM 742 C CA . GLU A 1 95 ? -33.713 24.447 32.129 1.00 68.31 95 GLU A CA 1
ATOM 743 C C . GLU A 1 95 ? -33.028 24.063 33.454 1.00 68.31 95 GLU A C 1
ATOM 745 O O . GLU A 1 95 ? -33.533 24.333 34.545 1.00 68.31 95 GLU A O 1
ATOM 750 N N . GLY A 1 96 ? -31.850 23.438 33.360 1.00 73.94 96 GLY A N 1
ATOM 751 C CA . GLY A 1 96 ? -31.045 23.033 34.512 1.00 73.94 96 GLY A CA 1
ATOM 752 C C . GLY A 1 96 ? -30.624 21.565 34.465 1.00 73.94 96 GLY A C 1
ATOM 753 O O . GLY A 1 96 ? -30.585 20.943 33.404 1.00 73.94 96 GLY A O 1
ATOM 754 N N . LYS A 1 97 ? -30.303 20.998 35.636 1.00 74.44 97 LYS A N 1
ATOM 755 C CA . LYS A 1 97 ? -29.773 19.625 35.767 1.00 74.44 97 LYS A CA 1
ATOM 756 C C . LYS A 1 97 ? -30.706 18.550 35.197 1.00 74.44 97 LYS A C 1
ATOM 758 O O . LYS A 1 97 ? -30.231 17.511 34.749 1.00 74.44 97 LYS A O 1
ATOM 763 N N . GLU A 1 98 ? -32.014 18.797 35.203 1.00 79.69 98 GLU A N 1
ATOM 764 C CA . GLU A 1 98 ? -33.029 17.840 34.754 1.00 79.69 98 GLU A CA 1
ATOM 765 C C . GLU A 1 98 ? -33.004 17.640 33.230 1.00 79.69 98 GLU A C 1
ATOM 767 O O . GLU A 1 98 ? -32.970 16.504 32.760 1.00 79.69 98 GLU A O 1
ATOM 772 N N . VAL A 1 99 ? -32.910 18.725 32.451 1.00 84.06 99 VAL A N 1
ATOM 773 C CA . VAL A 1 99 ? -32.779 18.652 30.983 1.00 84.06 99 VAL A CA 1
ATOM 774 C C . VAL A 1 99 ? -31.439 18.047 30.582 1.00 84.06 99 VAL A C 1
ATOM 776 O O . VAL A 1 99 ? -31.395 17.187 29.706 1.00 84.06 99 VAL A O 1
ATOM 779 N N . THR A 1 100 ? -30.352 18.409 31.266 1.00 85.50 100 THR A N 1
ATOM 780 C CA . THR A 1 100 ? -29.040 17.796 31.019 1.00 85.50 100 THR A CA 1
ATOM 781 C C . THR A 1 100 ? -29.066 16.283 31.246 1.00 85.50 100 THR A C 1
ATOM 783 O O . THR A 1 100 ? -28.511 15.525 30.451 1.00 85.50 100 THR A O 1
ATOM 786 N N . ARG A 1 101 ? -29.757 15.822 32.295 1.00 86.00 101 ARG A N 1
ATOM 787 C CA . ARG A 1 101 ? -29.937 14.393 32.567 1.00 86.00 101 ARG A CA 1
ATOM 788 C C . ARG A 1 101 ? -30.714 13.690 31.454 1.00 86.00 101 ARG A C 1
ATOM 790 O O . ARG A 1 101 ? -30.347 12.581 31.079 1.00 86.00 101 ARG A O 1
ATOM 797 N N . LEU A 1 102 ? -31.765 14.316 30.922 1.00 87.06 102 LEU A N 1
ATOM 798 C CA . LEU A 1 102 ? -32.530 13.760 29.801 1.00 87.06 102 LEU A CA 1
ATOM 799 C C . LEU A 1 102 ? -31.662 13.613 28.548 1.00 87.06 102 LEU A C 1
ATOM 801 O O . LEU A 1 102 ? -31.659 12.545 27.946 1.00 87.06 102 LEU A O 1
ATOM 805 N N . VAL A 1 103 ? -30.861 14.629 28.215 1.00 89.38 103 VAL A N 1
ATOM 806 C CA . VAL A 1 103 ? -29.936 14.576 27.071 1.00 89.38 103 VAL A CA 1
ATOM 807 C C . VAL A 1 103 ? -28.903 13.453 27.233 1.00 89.38 103 VAL A C 1
ATOM 809 O O . VAL A 1 103 ? -28.658 12.704 26.290 1.00 89.38 103 VAL A O 1
ATOM 812 N N . LEU A 1 104 ? -28.325 13.286 28.427 1.00 90.00 104 LEU A N 1
ATOM 813 C CA . LEU A 1 104 ? -27.388 12.190 28.707 1.00 90.00 104 LEU A CA 1
ATOM 814 C C . LEU A 1 104 ? -28.054 10.810 28.612 1.00 90.00 104 LEU A C 1
ATOM 816 O O . LEU A 1 104 ? -27.472 9.888 28.046 1.00 90.00 104 LEU A O 1
ATOM 820 N N . ASN A 1 105 ? -29.275 10.663 29.129 1.00 90.00 105 ASN A N 1
ATOM 821 C CA . ASN A 1 105 ? -30.023 9.410 29.023 1.00 90.00 105 ASN A CA 1
ATOM 822 C C . ASN A 1 105 ? -30.347 9.061 27.563 1.00 90.00 105 ASN A C 1
ATOM 824 O O . ASN A 1 105 ? -30.213 7.904 27.168 1.00 90.00 105 ASN A O 1
ATOM 828 N N . ASP A 1 106 ? -30.730 10.045 26.752 1.00 90.12 106 ASP A N 1
ATOM 829 C CA . ASP A 1 106 ? -30.953 9.854 25.320 1.00 90.12 106 ASP A CA 1
ATOM 830 C C . ASP A 1 106 ? -29.680 9.406 24.607 1.00 90.12 106 ASP A C 1
ATOM 832 O O . ASP A 1 106 ? -29.700 8.415 23.877 1.00 90.12 106 ASP A O 1
ATOM 836 N N . LEU A 1 107 ? -28.557 10.089 24.854 1.00 90.81 107 LEU A N 1
ATOM 837 C CA . LEU A 1 107 ? -27.255 9.702 24.311 1.00 90.81 107 LEU A CA 1
ATOM 838 C C . LEU A 1 107 ? -26.891 8.268 24.718 1.00 90.81 107 LEU A C 1
ATOM 840 O O . LEU A 1 107 ? -26.468 7.482 23.872 1.00 90.81 107 LEU A O 1
ATOM 844 N N . TYR A 1 108 ? -27.125 7.893 25.978 1.00 92.75 108 TYR A N 1
ATOM 845 C CA . TYR A 1 108 ? -26.914 6.530 26.464 1.00 92.75 108 TYR A CA 1
ATOM 846 C C . TYR A 1 108 ? -27.731 5.499 25.667 1.00 92.75 108 TYR A C 1
ATOM 848 O O . TYR A 1 108 ? -27.178 4.500 25.202 1.00 92.75 108 TYR A O 1
ATOM 856 N N . TYR A 1 109 ? -29.031 5.734 25.459 1.00 91.94 109 TYR A N 1
ATOM 857 C CA . TYR A 1 109 ? -29.877 4.808 24.698 1.00 91.94 109 TYR A CA 1
ATOM 858 C C . TYR A 1 109 ? -29.560 4.791 23.202 1.00 91.94 109 TYR A C 1
ATOM 860 O O . TYR A 1 109 ? -29.721 3.745 22.569 1.00 91.94 109 TYR A O 1
ATOM 868 N N . HIS A 1 110 ? -29.093 5.905 22.639 1.00 92.50 110 HIS A N 1
ATOM 869 C CA . HIS A 1 110 ? -28.614 5.961 21.262 1.00 92.50 110 HIS A CA 1
ATOM 870 C C . HIS A 1 110 ? -27.351 5.122 21.073 1.00 92.50 110 HIS A C 1
ATOM 872 O O . HIS A 1 110 ? -27.355 4.244 20.214 1.00 92.50 110 HIS A O 1
ATOM 878 N N . PHE A 1 111 ? -26.330 5.289 21.918 1.00 91.62 111 PHE A N 1
ATOM 879 C CA . PHE A 1 111 ? -25.116 4.471 21.849 1.00 91.62 111 PHE A CA 1
ATOM 880 C C . PHE A 1 111 ? -25.383 2.991 22.129 1.00 91.62 111 PHE A C 1
ATOM 882 O O . PHE A 1 111 ? -24.832 2.116 21.463 1.00 91.62 111 PHE A O 1
ATOM 889 N N . ARG A 1 112 ? -26.264 2.683 23.089 1.00 91.50 112 ARG A N 1
ATOM 890 C CA . ARG A 1 112 ? -26.689 1.300 23.333 1.00 91.50 112 ARG A CA 1
ATOM 891 C C . ARG A 1 112 ? -27.410 0.716 22.119 1.00 91.50 112 ARG A C 1
ATOM 893 O O . ARG A 1 112 ? -27.160 -0.426 21.757 1.00 91.50 112 ARG A O 1
ATOM 900 N N . GLY A 1 113 ? -28.276 1.501 21.480 1.00 90.25 113 GLY A N 1
ATOM 901 C CA . GLY A 1 113 ? -28.924 1.111 20.234 1.00 90.25 113 GLY A CA 1
ATOM 902 C C . GLY A 1 113 ? -27.927 0.866 19.109 1.00 90.25 113 GLY A C 1
ATOM 903 O O . GLY A 1 113 ? -28.101 -0.089 18.361 1.00 90.25 113 GLY A O 1
ATOM 904 N N . GLU A 1 114 ? -26.867 1.663 19.025 1.00 89.81 114 GLU A N 1
ATOM 905 C CA . GLU A 1 114 ? -25.816 1.510 18.021 1.00 89.81 114 GLU A CA 1
ATOM 906 C C . GLU A 1 114 ? -24.998 0.227 18.221 1.00 89.81 114 GLU A C 1
ATOM 908 O O . GLU A 1 114 ? -24.769 -0.491 17.250 1.00 89.81 114 GLU A O 1
ATOM 913 N N . LEU A 1 115 ? -24.689 -0.157 19.469 1.00 87.44 115 LEU A N 1
ATOM 914 C CA . LEU A 1 115 ? -24.124 -1.484 19.787 1.00 87.44 115 LEU A CA 1
ATOM 915 C C . LEU A 1 115 ? -25.049 -2.644 19.390 1.00 87.44 115 LEU A C 1
ATOM 917 O O . LEU A 1 115 ? -24.579 -3.735 19.081 1.00 87.44 115 LEU A O 1
ATOM 921 N N . GLU A 1 116 ? -26.363 -2.419 19.408 1.00 88.38 116 GLU A N 1
ATOM 922 C CA . GLU A 1 116 ? -27.385 -3.379 18.972 1.00 88.38 116 GLU A CA 1
ATOM 923 C C . GLU A 1 116 ? -27.626 -3.337 17.444 1.00 88.38 116 GLU A C 1
ATOM 925 O O . GLU A 1 116 ? -28.465 -4.082 16.934 1.00 88.38 116 GLU A O 1
ATOM 930 N N . GLY A 1 117 ? -26.917 -2.475 16.701 1.00 86.06 117 GLY A N 1
ATOM 931 C CA . GLY A 1 117 ? -27.019 -2.331 15.243 1.00 86.06 117 GLY A CA 1
ATOM 932 C C . GLY A 1 117 ? -28.030 -1.287 14.750 1.00 86.06 117 GLY A C 1
ATOM 933 O O . GLY A 1 117 ? -28.341 -1.240 13.558 1.00 86.06 117 GLY A O 1
ATOM 934 N N . ARG A 1 118 ? -28.572 -0.438 15.633 1.00 88.38 118 ARG A N 1
ATOM 935 C CA . ARG A 1 118 ? -29.466 0.673 15.266 1.00 88.38 118 ARG A CA 1
ATOM 936 C C . ARG A 1 118 ? -28.664 1.942 14.998 1.00 88.38 118 ARG A C 1
ATOM 938 O O . ARG A 1 118 ? -28.077 2.506 15.911 1.00 88.38 118 ARG A O 1
ATOM 945 N N . MET A 1 119 ? -28.710 2.436 13.763 1.00 85.12 119 MET A N 1
ATOM 946 C CA . MET A 1 119 ? -28.031 3.685 13.412 1.00 85.12 119 MET A CA 1
ATOM 947 C C . MET A 1 119 ? -28.651 4.902 14.108 1.00 85.12 119 MET A C 1
ATOM 949 O O . MET A 1 119 ? -29.877 5.028 14.199 1.00 85.12 119 MET A O 1
ATOM 953 N N . ILE A 1 120 ? -27.797 5.829 14.544 1.00 85.94 120 ILE A N 1
ATOM 954 C CA . ILE A 1 120 ? -28.217 7.137 15.050 1.00 85.94 120 ILE A CA 1
ATOM 955 C C . ILE A 1 120 ? -28.623 8.012 13.857 1.00 85.94 120 ILE A C 1
ATOM 957 O O . ILE A 1 120 ? -27.866 8.178 12.903 1.00 85.94 120 ILE A O 1
ATOM 961 N N . ALA A 1 121 ? -29.837 8.563 13.897 1.00 85.50 121 ALA A N 1
ATOM 962 C CA . ALA A 1 121 ? -30.332 9.444 12.843 1.00 85.50 121 ALA A CA 1
ATOM 963 C C . ALA A 1 121 ? -29.535 10.764 12.798 1.00 85.50 121 ALA A C 1
ATOM 965 O O . ALA A 1 121 ? -29.167 11.278 13.858 1.00 85.50 121 ALA A O 1
ATOM 966 N N . PRO A 1 122 ? -29.310 11.350 11.605 1.00 86.69 122 PRO A N 1
ATOM 967 C CA . PRO A 1 122 ? -28.551 12.589 11.472 1.00 86.69 122 PRO A CA 1
ATOM 968 C C . PRO A 1 122 ? -29.218 13.732 12.249 1.00 86.69 122 PRO A C 1
ATOM 970 O O . PRO A 1 122 ? -30.435 13.920 12.187 1.00 86.69 122 PRO A O 1
ATOM 973 N N . GLY A 1 123 ? -28.412 14.502 12.981 1.00 88.62 123 GLY A N 1
ATOM 974 C CA . GLY A 1 123 ? -28.869 15.599 13.833 1.00 88.62 123 GLY A CA 1
ATOM 975 C C . GLY A 1 123 ? -27.906 15.889 14.991 1.00 88.62 123 GLY A C 1
ATOM 976 O O . GLY A 1 123 ? -26.833 15.292 15.059 1.00 88.62 123 GLY A O 1
ATOM 977 N N . PRO A 1 124 ? -28.285 16.762 15.941 1.00 86.88 124 PRO A N 1
ATOM 978 C CA . PRO A 1 124 ? -27.402 17.173 17.037 1.00 86.88 124 PRO A CA 1
ATOM 979 C C . PRO A 1 124 ? -26.905 16.013 17.921 1.00 86.88 124 PRO A C 1
ATOM 981 O O . PRO A 1 124 ? -25.760 16.035 18.364 1.00 86.88 124 PRO A O 1
ATOM 984 N N . CYS A 1 125 ? -27.720 14.968 18.133 1.00 86.75 125 CYS A N 1
ATOM 985 C CA . CYS A 1 125 ? -27.287 13.746 18.830 1.00 86.75 125 CYS A CA 1
ATOM 986 C C . CYS A 1 125 ? -26.202 12.984 18.058 1.00 86.75 125 CYS A C 1
ATOM 988 O O . CYS A 1 125 ? -25.269 12.471 18.669 1.00 86.75 125 CYS A O 1
ATOM 990 N N . HIS A 1 126 ? -26.311 12.915 16.728 1.00 88.50 126 HIS A N 1
ATOM 991 C CA . HIS A 1 126 ? -25.320 12.245 15.891 1.00 88.50 126 HIS A CA 1
ATOM 992 C C . HIS A 1 126 ? -23.982 12.989 15.927 1.00 88.50 126 HIS A C 1
ATOM 994 O O . HIS A 1 126 ? -22.948 12.386 16.187 1.00 88.50 126 HIS A O 1
ATOM 1000 N N . GLU A 1 127 ? -23.999 14.311 15.797 1.00 88.75 127 GLU A N 1
ATOM 1001 C CA . GLU A 1 127 ? -22.778 15.122 15.879 1.00 88.75 127 GLU A CA 1
ATOM 1002 C C . GLU A 1 127 ? -22.095 15.017 17.255 1.00 88.75 127 GLU A C 1
ATOM 1004 O O . GLU A 1 127 ? -20.871 14.930 17.351 1.00 88.75 127 GLU A O 1
ATOM 1009 N N . LEU A 1 128 ? -22.875 14.953 18.342 1.00 88.75 128 LEU A N 1
ATOM 1010 C CA . LEU A 1 128 ? -22.328 14.689 19.678 1.00 88.75 128 LEU A CA 1
ATOM 1011 C C . LEU A 1 128 ? -21.768 13.274 19.815 1.00 88.75 128 LEU A C 1
ATOM 1013 O O . LEU A 1 128 ? -20.756 13.093 20.490 1.00 88.75 128 LEU A O 1
ATOM 1017 N N . SER A 1 129 ? -22.396 12.278 19.183 1.00 87.12 129 SER A N 1
ATOM 1018 C CA . SER A 1 129 ? -21.859 10.917 19.179 1.00 87.12 129 SER A CA 1
ATOM 1019 C C . SER A 1 129 ? -20.510 10.834 18.468 1.00 87.12 129 SER A C 1
ATOM 1021 O O . SER A 1 129 ? -19.586 10.236 19.012 1.00 87.12 129 SER A O 1
ATOM 1023 N N . ILE A 1 130 ? -20.355 11.517 17.329 1.00 86.88 130 ILE A N 1
ATOM 1024 C CA . ILE A 1 130 ? -19.079 11.615 16.609 1.00 86.88 130 ILE A CA 1
ATOM 1025 C C . ILE A 1 130 ? -18.029 12.284 17.499 1.00 86.88 130 ILE A C 1
ATOM 1027 O O . ILE A 1 130 ? -16.959 11.718 17.707 1.00 86.88 130 ILE A O 1
ATOM 1031 N N . PHE A 1 131 ? -18.368 13.428 18.103 1.00 88.19 131 PHE A N 1
ATOM 1032 C CA . PHE A 1 131 ? -17.481 14.127 19.033 1.00 88.19 131 PHE A CA 1
ATOM 1033 C C . PHE A 1 131 ? -17.001 13.219 20.175 1.00 88.19 131 PHE A C 1
ATOM 1035 O O . PHE A 1 131 ? -15.816 13.201 20.484 1.00 88.19 131 PHE A O 1
ATOM 1042 N N . LEU A 1 132 ? -17.893 12.434 20.789 1.00 86.00 132 LEU A N 1
ATOM 1043 C CA . LEU A 1 132 ? -17.532 11.518 21.876 1.00 86.00 132 LEU A CA 1
ATOM 1044 C C . LEU A 1 132 ? -16.662 10.342 21.404 1.00 86.00 132 LEU A C 1
ATOM 1046 O O . LEU A 1 132 ? -15.747 9.944 22.122 1.00 86.00 132 LEU A O 1
ATOM 1050 N N . LEU A 1 133 ? -16.893 9.814 20.199 1.00 85.56 133 LEU A N 1
ATOM 1051 C CA . LEU A 1 133 ? -16.089 8.730 19.617 1.00 85.56 133 LEU A CA 1
ATOM 1052 C C . LEU A 1 133 ? -14.661 9.169 19.244 1.00 85.56 133 LEU A C 1
ATOM 1054 O O . LEU A 1 133 ? -13.753 8.332 19.179 1.00 85.56 133 LEU A O 1
ATOM 1058 N N . GLU A 1 134 ? -14.444 10.463 19.010 1.00 83.94 134 GLU A N 1
ATOM 1059 C CA . GLU A 1 134 ? -13.118 11.054 18.781 1.00 83.94 134 GLU A CA 1
ATOM 1060 C C . GLU A 1 134 ? -12.320 11.260 20.076 1.00 83.94 134 GLU A C 1
ATOM 1062 O O . GLU A 1 134 ? -11.094 11.373 20.052 1.00 83.94 134 GLU A O 1
ATOM 1067 N N . LEU A 1 135 ? -12.990 11.269 21.230 1.00 73.62 135 LEU A N 1
ATOM 1068 C CA . LEU A 1 135 ? -12.340 11.369 22.528 1.00 73.62 135 LEU A CA 1
ATOM 1069 C C . LEU A 1 135 ? -11.820 9.985 22.918 1.00 73.62 135 LEU A C 1
ATOM 1071 O O . LEU A 1 135 ? -12.520 9.204 23.556 1.00 73.62 135 LEU A O 1
ATOM 1075 N N . ASP A 1 136 ? -10.585 9.668 22.527 1.00 73.81 136 ASP A N 1
ATOM 1076 C CA . ASP A 1 136 ? -9.886 8.411 22.839 1.00 73.81 136 ASP A CA 1
ATOM 1077 C C . ASP A 1 136 ? -9.637 8.237 24.358 1.00 73.81 136 ASP A C 1
ATOM 1079 O O . ASP A 1 136 ? -8.514 8.294 24.858 1.00 73.81 136 ASP A O 1
ATOM 1083 N N . PHE A 1 137 ? -10.712 8.045 25.125 1.00 73.81 137 PHE A N 1
ATOM 1084 C CA . PHE A 1 137 ? -10.753 8.211 26.577 1.00 73.81 137 PHE A CA 1
ATOM 1085 C C . PHE A 1 137 ? -9.900 7.174 27.310 1.00 73.81 137 PHE A C 1
ATOM 1087 O O . PHE A 1 137 ? -9.203 7.508 28.265 1.00 73.81 137 PHE A O 1
ATOM 1094 N N . PHE A 1 138 ? -9.946 5.919 26.873 1.00 75.75 138 PHE A N 1
ATOM 1095 C CA . PHE A 1 138 ? -9.252 4.803 27.520 1.00 75.75 138 PHE A CA 1
ATOM 1096 C C . PHE A 1 138 ? -8.054 4.279 26.720 1.00 75.75 138 PHE A C 1
ATOM 1098 O O . PHE A 1 138 ? -7.382 3.357 27.177 1.00 75.75 138 PHE A O 1
ATOM 1105 N N . GLN A 1 139 ? -7.780 4.827 25.532 1.00 74.75 139 GLN A N 1
ATOM 1106 C CA . GLN A 1 139 ? -6.670 4.342 24.714 1.00 74.75 139 GLN A CA 1
ATOM 1107 C C . GLN A 1 139 ? -5.326 4.741 25.326 1.00 74.75 139 GLN A C 1
ATOM 1109 O O . GLN A 1 139 ? -5.121 5.878 25.759 1.00 74.75 139 GLN A O 1
ATOM 1114 N N . CYS A 1 140 ? -4.384 3.800 25.332 1.00 69.94 140 CYS A N 1
ATOM 1115 C CA . CYS A 1 140 ? -3.020 4.066 25.760 1.00 69.94 140 CYS A CA 1
ATOM 1116 C C . CYS A 1 140 ? -2.296 4.914 24.703 1.00 69.94 140 CYS A C 1
ATOM 1118 O O . CYS A 1 140 ? -1.914 4.415 23.644 1.00 69.94 140 CYS A O 1
ATOM 1120 N N . TYR A 1 141 ? -2.040 6.191 24.995 1.00 52.22 141 TYR A N 1
ATOM 1121 C CA . TYR A 1 141 ? -1.104 6.984 24.198 1.00 52.22 141 TYR A CA 1
ATOM 1122 C C . TYR A 1 141 ? 0.320 6.475 24.447 1.00 52.22 141 TYR A C 1
ATOM 1124 O O . TYR A 1 141 ? 0.743 6.347 25.596 1.00 52.22 141 TYR A O 1
ATOM 1132 N N . LYS A 1 142 ? 1.064 6.158 23.373 1.00 46.28 142 LYS A N 1
ATOM 1133 C CA . LYS A 1 142 ? 2.476 5.736 23.437 1.00 46.28 142 LYS A CA 1
ATOM 1134 C C . LYS A 1 142 ? 3.255 6.721 24.334 1.00 46.28 142 LYS A C 1
ATOM 1136 O O . LYS A 1 142 ? 3.551 7.831 23.902 1.00 46.28 142 LYS A O 1
ATOM 1141 N N . CYS A 1 143 ? 3.634 6.316 25.552 1.00 32.38 143 CYS A N 1
ATOM 1142 C CA . CYS A 1 143 ? 4.670 7.019 26.311 1.00 32.38 143 CYS A CA 1
ATOM 1143 C C . CYS A 1 143 ? 5.958 6.970 25.482 1.00 32.38 143 CYS A C 1
ATOM 1145 O O . CYS A 1 143 ? 6.491 5.896 25.201 1.00 32.38 143 CYS A O 1
ATOM 1147 N N . ALA A 1 144 ? 6.427 8.138 25.046 1.00 29.17 144 ALA A N 1
ATOM 1148 C CA . ALA A 1 144 ? 7.551 8.289 24.128 1.00 29.17 144 ALA A CA 1
ATOM 1149 C C . ALA A 1 144 ? 8.914 7.924 24.742 1.00 29.17 144 ALA A C 1
ATOM 1151 O O . ALA A 1 144 ? 9.924 7.963 24.040 1.00 29.17 144 ALA A O 1
ATOM 1152 N N . HIS A 1 145 ? 8.990 7.580 26.027 1.00 30.66 145 HIS A N 1
ATOM 1153 C CA . HIS A 1 145 ? 10.255 7.361 26.719 1.00 30.66 145 HIS A CA 1
ATOM 1154 C C . HIS A 1 145 ? 10.230 6.042 27.488 1.00 30.66 145 HIS A C 1
ATOM 1156 O O . HIS A 1 145 ? 9.329 5.802 28.281 1.00 30.66 145 HIS A O 1
ATOM 1162 N N . GLN A 1 146 ? 11.269 5.242 27.236 1.00 33.59 146 GLN A N 1
ATOM 1163 C CA . GLN A 1 146 ? 11.529 3.876 27.700 1.00 33.59 146 GLN A CA 1
ATOM 1164 C C . GLN A 1 146 ? 10.772 2.783 26.949 1.00 33.59 146 GLN A C 1
ATOM 1166 O O . GLN A 1 146 ? 9.653 2.425 27.291 1.00 33.59 146 GLN A O 1
ATOM 1171 N N . ARG A 1 147 ? 11.452 2.166 25.979 1.00 33.59 147 ARG A N 1
ATOM 1172 C CA . ARG A 1 147 ? 11.289 0.733 25.742 1.00 33.59 147 ARG A CA 1
ATOM 1173 C C . ARG A 1 147 ? 12.612 0.118 25.311 1.00 33.59 147 ARG A C 1
ATOM 1175 O O . ARG A 1 147 ? 13.123 0.397 24.230 1.00 33.59 147 ARG A O 1
ATOM 1182 N N . ASP A 1 148 ? 13.135 -0.711 26.206 1.00 30.67 148 ASP A N 1
ATOM 1183 C CA . ASP A 1 148 ? 14.143 -1.714 25.914 1.00 30.67 148 ASP A CA 1
ATOM 1184 C C . ASP A 1 148 ? 13.689 -2.602 24.746 1.00 30.67 148 ASP A C 1
ATOM 1186 O O . ASP A 1 148 ? 12.502 -2.874 24.551 1.00 30.67 148 ASP A O 1
ATOM 1190 N N . PHE A 1 149 ? 14.669 -3.059 23.974 1.00 36.12 149 PHE A N 1
ATOM 1191 C CA . PHE A 1 149 ? 14.570 -3.666 22.644 1.00 36.12 149 PHE A CA 1
ATOM 1192 C C . PHE A 1 149 ? 13.784 -4.998 22.530 1.00 36.12 149 PHE A C 1
ATOM 1194 O O . PHE A 1 149 ? 13.886 -5.665 21.503 1.00 36.12 149 PHE A O 1
ATOM 1201 N N . LEU A 1 150 ? 12.995 -5.415 23.530 1.00 39.22 150 LEU A N 1
ATOM 1202 C CA . LEU A 1 150 ? 12.365 -6.749 23.564 1.00 39.22 150 LEU A CA 1
ATOM 1203 C C . LEU A 1 150 ? 10.880 -6.809 23.978 1.00 39.22 150 LEU A C 1
ATOM 1205 O O . LEU A 1 150 ? 10.318 -7.899 23.975 1.00 39.22 150 LEU A O 1
ATOM 1209 N N . MET A 1 151 ? 10.210 -5.693 24.289 1.00 40.53 151 MET A N 1
ATOM 1210 C CA . MET A 1 151 ? 8.780 -5.698 24.665 1.00 40.53 151 MET A CA 1
ATOM 1211 C C . MET A 1 151 ? 7.991 -4.653 23.868 1.00 40.53 151 MET A C 1
ATOM 1213 O O . MET A 1 151 ? 7.738 -3.541 24.327 1.00 40.53 151 MET A O 1
ATOM 1217 N N . THR A 1 152 ? 7.622 -4.984 22.630 1.00 43.59 152 THR A N 1
ATOM 1218 C CA . THR A 1 152 ? 6.909 -4.076 21.713 1.00 43.59 152 THR A CA 1
ATOM 1219 C C . THR A 1 152 ? 5.394 -4.270 21.648 1.00 43.59 152 THR A C 1
ATOM 1221 O O . THR A 1 152 ? 4.753 -3.543 20.897 1.00 43.59 152 THR A O 1
ATOM 1224 N N . ASP A 1 153 ? 4.789 -5.132 22.465 1.00 55.56 153 ASP A N 1
ATOM 1225 C CA . ASP A 1 153 ? 3.327 -5.255 22.540 1.00 55.56 153 ASP A CA 1
ATOM 1226 C C . ASP A 1 153 ? 2.773 -4.418 23.698 1.00 55.56 153 ASP A C 1
ATOM 1228 O O . ASP A 1 153 ? 2.456 -4.922 24.772 1.00 55.56 153 ASP A O 1
ATOM 1232 N N . VAL A 1 154 ? 2.675 -3.103 23.483 1.00 63.19 154 VAL A N 1
ATOM 1233 C CA . VAL A 1 154 ? 1.821 -2.276 24.346 1.00 63.19 154 VAL A CA 1
ATOM 1234 C C . VAL A 1 154 ? 0.375 -2.530 23.913 1.00 63.19 154 VAL A C 1
ATOM 1236 O O . VAL A 1 154 ? 0.079 -2.331 22.730 1.00 63.19 154 VAL A O 1
ATOM 1239 N N . PRO A 1 155 ? -0.507 -3.005 24.814 1.00 71.19 155 PRO A N 1
ATOM 1240 C CA . PRO A 1 155 ? -1.907 -3.224 24.485 1.00 71.19 155 PRO A CA 1
ATOM 1241 C C . PRO A 1 155 ? -2.571 -1.897 24.102 1.00 71.19 155 PRO A C 1
ATOM 1243 O O . PRO A 1 155 ? -2.167 -0.831 24.567 1.00 71.19 155 PRO A O 1
ATOM 1246 N N . LEU A 1 156 ? -3.606 -1.958 23.262 1.00 77.12 156 LEU A N 1
ATOM 1247 C CA . LEU A 1 156 ? -4.382 -0.774 22.879 1.00 77.12 156 LEU A CA 1
ATOM 1248 C C . LEU A 1 156 ? -5.072 -0.148 24.107 1.00 77.12 156 LEU A C 1
ATOM 1250 O O . LEU A 1 156 ? -5.165 1.075 24.214 1.00 77.12 156 LEU A O 1
ATOM 1254 N N . TYR A 1 157 ? -5.498 -1.002 25.043 1.00 84.19 157 TYR A N 1
ATOM 1255 C CA . TYR A 1 157 ? -6.118 -0.638 26.315 1.00 84.19 157 TYR A CA 1
ATOM 1256 C C . TYR A 1 157 ? -5.413 -1.329 27.489 1.00 84.19 157 TYR A C 1
ATOM 1258 O O . TYR A 1 157 ? -5.290 -2.557 27.501 1.00 84.19 157 TYR A O 1
ATOM 1266 N N . ASP A 1 158 ? -5.013 -0.577 28.514 1.00 86.38 158 ASP A N 1
ATOM 1267 C CA . ASP A 1 158 ? -4.545 -1.143 29.785 1.00 86.38 158 ASP A CA 1
ATOM 1268 C C . ASP A 1 158 ? -5.744 -1.518 30.665 1.00 86.38 158 ASP A C 1
ATOM 1270 O O . ASP A 1 158 ? -6.180 -0.768 31.537 1.00 86.38 158 ASP A O 1
ATOM 1274 N N . ILE A 1 159 ? -6.303 -2.699 30.401 1.00 87.50 159 ILE A N 1
ATOM 1275 C CA . ILE A 1 159 ? -7.508 -3.210 31.070 1.00 87.50 159 ILE A CA 1
ATOM 1276 C C . ILE A 1 159 ? -7.307 -3.309 32.585 1.00 87.50 159 ILE A C 1
ATOM 1278 O O . ILE A 1 159 ? -8.245 -3.059 33.338 1.00 87.50 159 ILE A O 1
ATOM 1282 N N . SER A 1 160 ? -6.100 -3.650 33.042 1.00 86.94 160 SER A N 1
ATOM 1283 C CA . SER A 1 160 ? -5.791 -3.772 34.469 1.00 86.94 160 SER A CA 1
ATOM 1284 C C . SER A 1 160 ? -5.848 -2.412 35.159 1.00 86.94 160 SER A C 1
ATOM 1286 O O . SER A 1 160 ? -6.487 -2.285 36.203 1.00 86.94 160 SER A O 1
ATOM 1288 N N . SER A 1 161 ? -5.235 -1.393 34.549 1.00 86.38 161 SER A N 1
ATOM 1289 C CA . SER A 1 161 ? -5.302 -0.017 35.045 1.00 86.38 161 SER A CA 1
ATOM 1290 C C . SER A 1 161 ? -6.734 0.523 35.006 1.00 86.38 161 SER A C 1
ATOM 1292 O O . SER A 1 161 ? -7.237 0.988 36.024 1.00 86.38 161 SER A O 1
ATOM 1294 N N . ILE A 1 162 ? -7.447 0.350 33.887 1.00 88.12 162 ILE A N 1
ATOM 1295 C CA . ILE A 1 162 ? -8.836 0.815 33.721 1.00 88.12 162 ILE A CA 1
ATOM 1296 C C . ILE A 1 162 ? -9.772 0.148 34.737 1.00 88.12 162 ILE A C 1
ATOM 1298 O O . ILE A 1 162 ? -10.604 0.816 35.348 1.00 88.12 162 ILE A O 1
ATOM 1302 N N . ARG A 1 163 ? -9.635 -1.164 34.961 1.00 89.31 163 ARG A N 1
ATOM 1303 C CA . ARG A 1 163 ? -10.414 -1.891 35.976 1.00 89.31 163 ARG A CA 1
ATOM 1304 C C . ARG A 1 163 ? -10.125 -1.367 37.383 1.00 89.31 163 ARG A C 1
ATOM 1306 O O . ARG A 1 163 ? -11.058 -1.239 38.174 1.00 89.31 163 ARG A O 1
ATOM 1313 N N . GLY A 1 164 ? -8.862 -1.050 37.673 1.00 85.69 164 GLY A N 1
ATOM 1314 C CA . GLY A 1 164 ? -8.444 -0.426 38.928 1.00 85.69 164 GLY A CA 1
ATOM 1315 C C . GLY A 1 164 ? -9.018 0.980 39.118 1.00 85.69 164 GLY A C 1
ATOM 1316 O O . GLY A 1 164 ? -9.530 1.276 40.192 1.00 85.69 164 GLY A O 1
ATOM 1317 N N . GLU A 1 165 ? -9.000 1.821 38.078 1.00 86.12 165 GLU A N 1
ATOM 1318 C CA . GLU A 1 165 ? -9.581 3.172 38.107 1.00 86.12 165 GLU A CA 1
ATOM 1319 C C . GLU A 1 165 ? -11.103 3.158 38.275 1.00 86.12 165 GLU A C 1
ATOM 1321 O O . GLU A 1 165 ? -11.662 3.970 39.012 1.00 86.12 165 GLU A O 1
ATOM 1326 N N . LEU A 1 166 ? -11.779 2.216 37.615 1.00 86.31 166 LEU A N 1
ATOM 1327 C CA . LEU A 1 166 ? -13.219 2.038 37.759 1.00 86.31 166 LEU A CA 1
ATOM 1328 C C . LEU A 1 166 ? -13.596 1.454 39.121 1.00 86.31 166 LEU A C 1
ATOM 1330 O O . LEU A 1 166 ? -14.725 1.649 39.559 1.00 86.31 166 LEU A O 1
ATOM 1334 N N . GLY A 1 167 ? -12.700 0.701 39.766 1.00 85.50 167 GLY A N 1
ATOM 1335 C CA . GLY A 1 167 ? -13.012 -0.008 41.004 1.00 85.50 167 GLY A CA 1
ATOM 1336 C C . GLY A 1 167 ? -14.193 -0.972 40.850 1.00 85.50 167 GLY A C 1
ATOM 1337 O O . GLY A 1 167 ? -14.940 -1.159 41.806 1.00 85.50 167 GLY A O 1
ATOM 1338 N N . ILE A 1 168 ? -14.386 -1.566 39.659 1.00 85.19 168 ILE A N 1
ATOM 1339 C CA . ILE A 1 168 ? -15.560 -2.398 39.302 1.00 85.19 168 ILE A CA 1
ATOM 1340 C C . ILE A 1 168 ? -15.831 -3.512 40.320 1.00 85.19 168 ILE A C 1
ATOM 1342 O O . ILE A 1 168 ? -16.985 -3.844 40.590 1.00 85.19 168 ILE A O 1
ATOM 1346 N N . ASP A 1 169 ? -14.780 -4.065 40.922 1.00 85.50 169 ASP A N 1
ATOM 1347 C CA . ASP A 1 169 ? -14.895 -5.130 41.922 1.00 85.50 169 ASP A CA 1
ATOM 1348 C C . ASP A 1 169 ? -15.575 -4.651 43.223 1.00 85.50 169 ASP A C 1
ATOM 1350 O O . ASP A 1 169 ? -16.146 -5.450 43.961 1.00 85.50 169 ASP A O 1
ATOM 1354 N N . LEU A 1 170 ? -15.567 -3.341 43.494 1.00 85.44 170 LEU A N 1
ATOM 1355 C CA . LEU A 1 170 ? -16.233 -2.720 44.642 1.00 85.44 170 LEU A CA 1
ATOM 1356 C C . LEU A 1 170 ? -17.703 -2.368 44.362 1.00 85.44 170 LEU A C 1
ATOM 1358 O O . LEU A 1 170 ? -18.452 -2.105 45.302 1.00 85.44 170 LEU A O 1
ATOM 1362 N N . TRP A 1 171 ? -18.144 -2.390 43.098 1.00 87.88 171 TRP A N 1
ATOM 1363 C CA . TRP A 1 171 ? -19.501 -1.968 42.722 1.00 87.88 171 TRP A CA 1
ATOM 1364 C C . TRP A 1 171 ? -20.585 -2.922 43.223 1.00 87.88 171 TRP A C 1
ATOM 1366 O O . TRP A 1 171 ? -21.734 -2.518 43.364 1.00 87.88 171 TRP A O 1
ATOM 1376 N N . ASP A 1 172 ? -20.241 -4.171 43.549 1.00 84.25 172 ASP A N 1
ATOM 1377 C CA . ASP A 1 172 ? -21.185 -5.122 44.155 1.00 84.25 172 ASP A CA 1
ATOM 1378 C C . ASP A 1 172 ? -21.701 -4.660 45.526 1.00 84.25 172 ASP A C 1
ATOM 1380 O O . ASP A 1 172 ? -22.761 -5.115 45.971 1.00 84.25 172 ASP A O 1
ATOM 1384 N N . PHE A 1 173 ? -20.957 -3.760 46.174 1.00 82.06 173 PHE A N 1
ATOM 1385 C CA . PHE A 1 173 ? -21.231 -3.233 47.506 1.00 82.06 173 PHE A CA 1
ATOM 1386 C C . PHE A 1 173 ? -21.754 -1.789 47.492 1.00 82.06 173 PHE A C 1
ATOM 1388 O O . PHE A 1 173 ? -21.959 -1.227 48.565 1.00 82.06 173 PHE A O 1
ATOM 1395 N N . SER A 1 174 ? -21.986 -1.195 46.316 1.00 80.50 174 SER A N 1
ATOM 1396 C CA . SER A 1 174 ? -22.479 0.179 46.165 1.00 80.50 174 SER A CA 1
ATOM 1397 C C . SER A 1 174 ? -23.717 0.261 45.267 1.00 80.50 174 SER A C 1
ATOM 1399 O O . SER A 1 174 ? -24.157 -0.725 44.664 1.00 80.50 174 SER A O 1
ATOM 1401 N N . ASP A 1 175 ? -24.282 1.463 45.136 1.00 77.31 175 ASP A N 1
ATOM 1402 C CA . ASP A 1 175 ? -25.414 1.731 44.238 1.00 77.31 175 ASP A CA 1
ATOM 1403 C C . ASP A 1 175 ? -25.075 1.485 42.753 1.00 77.31 175 ASP A C 1
ATOM 1405 O O . ASP A 1 175 ? -25.968 1.311 41.916 1.00 77.31 175 ASP A O 1
ATOM 1409 N N . LEU A 1 176 ? -23.780 1.374 42.429 1.00 80.31 176 LEU A N 1
ATOM 1410 C CA . LEU A 1 176 ? -23.271 1.053 41.096 1.00 80.31 176 LEU A CA 1
ATOM 1411 C C . LEU A 1 176 ? -23.444 -0.418 40.706 1.00 80.31 176 LEU A C 1
ATOM 1413 O O . LEU A 1 176 ? -23.175 -0.766 39.555 1.00 80.31 176 LEU A O 1
ATOM 1417 N N . LYS A 1 177 ? -23.957 -1.283 41.589 1.00 84.50 177 LYS A N 1
ATOM 1418 C CA . LYS A 1 177 ? -24.215 -2.696 41.269 1.00 84.50 177 LYS A CA 1
ATOM 1419 C C . LYS A 1 177 ? -25.040 -2.879 39.991 1.00 84.50 177 LYS A C 1
ATOM 1421 O O . LYS A 1 177 ? -24.768 -3.778 39.203 1.00 84.50 177 LYS A O 1
ATOM 1426 N N . LYS A 1 178 ? -26.027 -2.006 39.756 1.00 82.06 178 LYS A N 1
ATOM 1427 C CA . LYS A 1 178 ? -26.874 -2.028 38.545 1.00 82.06 178 LYS A CA 1
ATOM 1428 C C . LYS A 1 178 ? -26.123 -1.604 37.275 1.00 82.06 178 LYS A C 1
ATOM 1430 O O . LYS A 1 178 ? -26.554 -1.930 36.178 1.00 82.06 178 LYS A O 1
ATOM 1435 N N . SER A 1 179 ? -25.015 -0.889 37.433 1.00 86.12 179 SER A N 1
ATOM 1436 C CA . SER A 1 179 ? -24.165 -0.369 36.358 1.00 86.12 179 SER A CA 1
ATOM 1437 C C . SER A 1 179 ? -22.997 -1.302 36.027 1.00 86.12 179 SER A C 1
ATOM 1439 O O . SER A 1 179 ? -22.354 -1.124 34.996 1.00 86.12 179 SER A O 1
ATOM 1441 N N . LYS A 1 180 ? -22.717 -2.297 36.882 1.00 88.69 180 LYS A N 1
ATOM 1442 C CA . LYS A 1 180 ? -21.567 -3.205 36.756 1.00 88.69 180 LYS A CA 1
ATOM 1443 C C . LYS A 1 180 ? -21.533 -3.948 35.427 1.00 88.69 180 LYS A C 1
ATOM 1445 O O . LYS A 1 180 ? -20.479 -4.014 34.803 1.00 88.69 180 LYS A O 1
ATOM 1450 N N . GLU A 1 181 ? -22.687 -4.414 34.958 1.00 90.44 181 GLU A N 1
ATOM 1451 C CA . GLU A 1 181 ? -22.814 -5.086 33.661 1.00 90.44 181 GLU A CA 1
ATOM 1452 C C . GLU A 1 181 ? -22.302 -4.205 32.508 1.00 90.44 181 GLU A C 1
ATOM 1454 O O . GLU A 1 181 ? -21.580 -4.681 31.640 1.00 90.44 181 GLU A O 1
ATOM 1459 N N . ILE A 1 182 ? -22.582 -2.897 32.538 1.00 89.81 182 ILE A N 1
ATOM 1460 C CA . ILE A 1 182 ? -22.135 -1.944 31.509 1.00 89.81 182 ILE A CA 1
ATOM 1461 C C . ILE A 1 182 ? -20.602 -1.841 31.504 1.00 89.81 182 ILE A C 1
ATOM 1463 O O . ILE A 1 182 ? -19.977 -1.847 30.443 1.00 89.81 182 ILE A O 1
ATOM 1467 N N . GLY A 1 183 ? -19.994 -1.784 32.693 1.00 89.38 183 GLY A N 1
ATOM 1468 C CA . GLY A 1 183 ? -18.540 -1.762 32.852 1.00 89.38 183 GLY A CA 1
ATOM 1469 C C . GLY A 1 183 ? -17.877 -3.056 32.375 1.00 89.38 183 GLY A C 1
ATOM 1470 O O . GLY A 1 183 ? -16.894 -3.007 31.639 1.00 89.38 183 GLY A O 1
ATOM 1471 N N . GLU A 1 184 ? -18.431 -4.216 32.734 1.00 91.56 184 GLU A N 1
ATOM 1472 C CA . GLU A 1 184 ? -17.909 -5.519 32.303 1.00 91.56 184 GLU A CA 1
ATOM 1473 C C . GLU A 1 184 ? -18.039 -5.736 30.790 1.00 91.56 184 GLU A C 1
ATOM 1475 O O . GLU A 1 184 ? -17.097 -6.229 30.165 1.00 91.56 184 GLU A O 1
ATOM 1480 N N . ILE A 1 185 ? -19.152 -5.308 30.183 1.00 91.88 185 ILE A N 1
ATOM 1481 C CA . ILE A 1 185 ? -19.333 -5.327 28.726 1.00 91.88 185 ILE A CA 1
ATOM 1482 C C . ILE A 1 185 ? -18.240 -4.491 28.055 1.00 91.88 185 ILE A C 1
ATOM 1484 O O . ILE A 1 185 ? -17.557 -4.987 27.158 1.00 91.88 185 ILE A O 1
ATOM 1488 N N . MET A 1 186 ? -18.006 -3.257 28.515 1.00 93.69 186 MET A N 1
ATOM 1489 C CA . MET A 1 186 ? -16.942 -2.407 27.971 1.00 93.69 186 MET A CA 1
ATOM 1490 C C . MET A 1 186 ? -15.562 -3.078 28.075 1.00 93.69 186 MET A C 1
ATOM 1492 O O . MET A 1 186 ? -14.826 -3.123 27.086 1.00 93.69 186 MET A O 1
ATOM 1496 N N . LEU A 1 187 ? -15.213 -3.639 29.241 1.00 92.56 187 LEU A N 1
ATOM 1497 C CA . LEU A 1 187 ? -13.936 -4.336 29.432 1.00 92.56 187 LEU A CA 1
ATOM 1498 C C . LEU A 1 187 ? -13.802 -5.565 28.515 1.00 92.56 187 LEU A C 1
ATOM 1500 O O . LEU A 1 187 ? -12.709 -5.840 28.019 1.00 92.56 187 LEU A O 1
ATOM 1504 N N . SER A 1 188 ? -14.898 -6.282 28.248 1.00 93.38 188 SER A N 1
ATOM 1505 C CA . SER A 1 188 ? -14.927 -7.414 27.313 1.00 93.38 188 SER A CA 1
ATOM 1506 C C . SER A 1 188 ? -14.637 -6.988 25.867 1.00 93.38 188 SER A C 1
ATOM 1508 O O . SER A 1 188 ? -13.815 -7.614 25.186 1.00 93.38 188 SER A O 1
ATOM 1510 N N . TYR A 1 189 ? -15.229 -5.878 25.408 1.00 91.94 189 TYR A N 1
ATOM 1511 C CA . TYR A 1 189 ? -14.915 -5.300 24.097 1.00 91.94 189 TYR A CA 1
ATOM 1512 C C . TYR A 1 189 ? -13.448 -4.858 24.010 1.00 91.94 189 TYR A C 1
ATOM 1514 O O . TYR A 1 189 ? -12.754 -5.226 23.062 1.00 91.94 189 TYR A O 1
ATOM 1522 N N . MET A 1 190 ? -12.929 -4.175 25.038 1.00 91.56 190 MET A N 1
ATOM 1523 C CA . MET A 1 190 ? -11.512 -3.783 25.102 1.00 91.56 190 MET A CA 1
ATOM 1524 C C . MET A 1 190 ? -10.563 -4.985 25.072 1.00 91.56 190 MET A C 1
ATOM 1526 O O . MET A 1 190 ? -9.541 -4.953 24.383 1.00 91.56 190 MET A O 1
ATOM 1530 N N . HIS A 1 191 ? -10.900 -6.066 25.779 1.00 91.25 191 HIS A N 1
ATOM 1531 C CA . HIS A 1 191 ? -10.140 -7.315 25.739 1.00 91.25 191 HIS A CA 1
ATOM 1532 C C . HIS A 1 191 ? -10.126 -7.921 24.336 1.00 91.25 191 HIS A C 1
ATOM 1534 O O . HIS A 1 191 ? -9.070 -8.307 23.836 1.00 91.25 191 HIS A O 1
ATOM 1540 N N . THR A 1 192 ? -11.278 -7.946 23.670 1.00 91.12 192 THR A N 1
ATOM 1541 C CA . THR A 1 192 ? -11.404 -8.438 22.293 1.00 91.12 192 THR A CA 1
ATOM 1542 C C . THR A 1 192 ? -10.571 -7.598 21.319 1.00 91.12 192 THR A C 1
ATOM 1544 O O . THR A 1 192 ? -9.839 -8.156 20.499 1.00 91.12 192 THR A O 1
ATOM 1547 N N . ALA A 1 193 ? -10.591 -6.268 21.454 1.00 88.69 193 ALA A N 1
ATOM 1548 C CA . ALA A 1 193 ? -9.765 -5.365 20.653 1.00 88.69 193 ALA A CA 1
ATOM 1549 C C . ALA A 1 193 ? -8.258 -5.580 20.885 1.00 88.69 193 ALA A C 1
ATOM 1551 O O . ALA A 1 193 ? -7.483 -5.618 19.926 1.00 88.69 193 ALA A O 1
ATOM 1552 N N . ASN A 1 194 ? -7.835 -5.781 22.139 1.00 88.38 194 ASN A N 1
ATOM 1553 C CA . ASN A 1 194 ? -6.448 -6.115 22.469 1.00 88.38 194 ASN A CA 1
ATOM 1554 C C . ASN A 1 194 ? -6.019 -7.450 21.846 1.00 88.38 194 ASN A C 1
ATOM 1556 O O . ASN A 1 194 ? -4.963 -7.510 21.220 1.00 88.38 194 ASN A O 1
ATOM 1560 N N . LEU A 1 195 ? -6.840 -8.501 21.957 1.00 88.31 195 LEU A N 1
ATOM 1561 C CA . LEU A 1 195 ? -6.558 -9.801 21.340 1.00 88.31 195 LEU A CA 1
ATOM 1562 C C . LEU A 1 195 ? -6.417 -9.695 19.819 1.00 88.31 195 LEU A C 1
ATOM 1564 O O . LEU A 1 195 ? -5.477 -10.251 19.251 1.00 88.31 195 LEU A O 1
ATOM 1568 N N . MET A 1 196 ? -7.315 -8.959 19.162 1.00 88.50 196 MET A N 1
ATOM 1569 C CA . MET A 1 196 ? -7.245 -8.700 17.724 1.00 88.50 196 MET A CA 1
ATOM 1570 C C . MET A 1 196 ? -5.940 -7.980 17.349 1.00 88.50 196 MET A C 1
ATOM 1572 O O . MET A 1 196 ? -5.280 -8.363 16.378 1.00 88.50 196 MET A O 1
ATOM 1576 N N . MET A 1 197 ? -5.540 -6.966 18.121 1.00 84.00 197 MET A N 1
ATOM 1577 C CA . MET A 1 197 ? -4.293 -6.234 17.891 1.00 84.00 197 MET A CA 1
ATOM 1578 C C . MET A 1 197 ? -3.069 -7.142 18.055 1.00 84.00 197 MET A C 1
ATOM 1580 O O . MET A 1 197 ? -2.224 -7.195 17.163 1.00 84.00 197 MET A O 1
ATOM 1584 N N . SER A 1 198 ? -2.995 -7.912 19.144 1.00 84.00 198 SER A N 1
ATOM 1585 C CA . SER A 1 198 ? -1.909 -8.869 19.389 1.00 84.00 198 SER A CA 1
ATOM 1586 C C . SER A 1 198 ? -1.839 -9.946 18.307 1.00 84.00 198 SER A C 1
ATOM 1588 O O . SER A 1 198 ? -0.758 -10.271 17.820 1.00 84.00 198 SER A O 1
ATOM 1590 N N . PHE A 1 199 ? -2.984 -10.471 17.871 1.00 84.69 199 PHE A N 1
ATOM 1591 C CA . PHE A 1 199 ? -3.040 -11.459 16.798 1.00 84.69 199 PHE A CA 1
ATOM 1592 C C . PHE A 1 199 ? -2.590 -10.873 15.452 1.00 84.69 199 PHE A C 1
ATOM 1594 O O . PHE A 1 199 ? -1.830 -11.507 14.717 1.00 84.69 199 PHE A O 1
ATOM 1601 N N . THR A 1 200 ? -2.986 -9.632 15.152 1.00 84.81 200 THR A N 1
ATOM 1602 C CA . THR A 1 200 ? -2.516 -8.900 13.968 1.00 84.81 200 THR A CA 1
ATOM 1603 C C . THR A 1 200 ? -1.007 -8.661 14.034 1.00 84.81 200 THR A C 1
ATOM 1605 O O . THR A 1 200 ? -0.309 -8.932 13.059 1.00 84.81 200 THR A O 1
ATOM 1608 N N . ASN A 1 201 ? -0.476 -8.234 15.185 1.00 83.94 201 ASN A N 1
ATOM 1609 C CA . ASN A 1 201 ? 0.963 -8.078 15.411 1.00 83.94 201 ASN A CA 1
ATOM 1610 C C . ASN A 1 201 ? 1.714 -9.381 15.153 1.00 83.94 201 ASN A C 1
ATOM 1612 O O . ASN A 1 201 ? 2.658 -9.390 14.363 1.00 83.94 201 ASN A O 1
ATOM 1616 N N . ALA A 1 202 ? 1.262 -10.481 15.757 1.00 86.31 202 ALA A N 1
ATOM 1617 C CA . ALA A 1 202 ? 1.864 -11.794 15.581 1.00 86.31 202 ALA A CA 1
ATOM 1618 C C . ALA A 1 202 ? 1.899 -12.209 14.102 1.00 86.31 202 ALA A C 1
ATOM 1620 O O . ALA A 1 202 ? 2.943 -12.643 13.615 1.00 86.31 202 ALA A O 1
ATOM 1621 N N . LYS A 1 203 ? 0.802 -12.008 13.356 1.00 87.62 203 LYS A N 1
ATOM 1622 C CA . LYS A 1 203 ? 0.767 -12.271 11.909 1.00 87.62 203 LYS A CA 1
ATOM 1623 C C . LYS A 1 203 ? 1.737 -11.394 11.124 1.00 87.62 203 LYS A C 1
ATOM 1625 O O . LYS A 1 203 ? 2.469 -11.921 10.290 1.00 87.62 203 LYS A O 1
ATOM 1630 N N . THR A 1 204 ? 1.779 -10.088 11.390 1.00 86.25 204 THR A N 1
ATOM 1631 C CA . THR A 1 204 ? 2.698 -9.167 10.704 1.00 86.25 204 THR A CA 1
ATOM 1632 C C . THR A 1 204 ? 4.158 -9.527 10.981 1.00 86.25 204 THR A C 1
ATOM 1634 O O . THR A 1 204 ? 4.955 -9.570 10.048 1.00 86.25 204 THR A O 1
ATOM 1637 N N . TYR A 1 205 ? 4.522 -9.831 12.231 1.00 87.56 205 TYR A N 1
ATOM 1638 C CA . TYR A 1 205 ? 5.883 -10.250 12.577 1.00 87.56 205 TYR A CA 1
ATOM 1639 C C . TYR A 1 205 ? 6.249 -11.592 11.945 1.00 87.56 205 TYR A C 1
ATOM 1641 O O . TYR A 1 205 ? 7.344 -11.730 11.404 1.00 87.56 205 TYR A O 1
ATOM 1649 N N . ALA A 1 206 ? 5.326 -12.556 11.946 1.00 88.75 206 ALA A N 1
ATOM 1650 C CA . ALA A 1 206 ? 5.527 -13.826 11.262 1.00 88.75 206 ALA A CA 1
ATOM 1651 C C . ALA A 1 206 ? 5.718 -13.627 9.749 1.00 88.75 206 ALA A C 1
ATOM 1653 O O . ALA A 1 206 ? 6.624 -14.217 9.168 1.00 88.75 206 ALA A O 1
ATOM 1654 N N . LEU A 1 207 ? 4.933 -12.748 9.115 1.00 89.50 207 LEU A N 1
ATOM 1655 C CA . LEU A 1 207 ? 5.090 -12.428 7.696 1.00 89.50 207 LEU A CA 1
ATOM 1656 C C . LEU A 1 207 ? 6.442 -11.761 7.405 1.00 89.50 207 LEU A C 1
ATOM 1658 O O . LEU A 1 207 ? 7.096 -12.142 6.440 1.00 89.50 207 LEU A O 1
ATOM 1662 N N . LYS A 1 208 ? 6.896 -10.824 8.248 1.00 90.25 208 LYS A N 1
ATOM 1663 C CA . LYS A 1 208 ? 8.237 -10.221 8.132 1.00 90.25 208 LYS A CA 1
ATOM 1664 C C . LYS A 1 208 ? 9.346 -11.267 8.248 1.00 90.25 208 LYS A C 1
ATOM 1666 O O . LYS A 1 208 ? 10.249 -11.292 7.424 1.00 90.25 208 LYS A O 1
ATOM 1671 N N . ALA A 1 209 ? 9.236 -12.187 9.203 1.00 88.06 209 ALA A N 1
ATOM 1672 C CA . ALA A 1 209 ? 10.193 -13.280 9.327 1.00 88.06 209 ALA A CA 1
ATOM 1673 C C . ALA A 1 209 ? 10.201 -14.181 8.075 1.00 88.06 209 ALA A C 1
ATOM 1675 O O . ALA A 1 209 ? 11.264 -14.596 7.618 1.00 88.06 209 ALA A O 1
ATOM 1676 N N . LEU A 1 210 ? 9.033 -14.457 7.480 1.00 86.19 210 LEU A N 1
ATOM 1677 C CA . LEU A 1 210 ? 8.937 -15.209 6.222 1.00 86.19 210 LEU A CA 1
ATOM 1678 C C . LEU A 1 210 ? 9.583 -14.455 5.048 1.00 86.19 21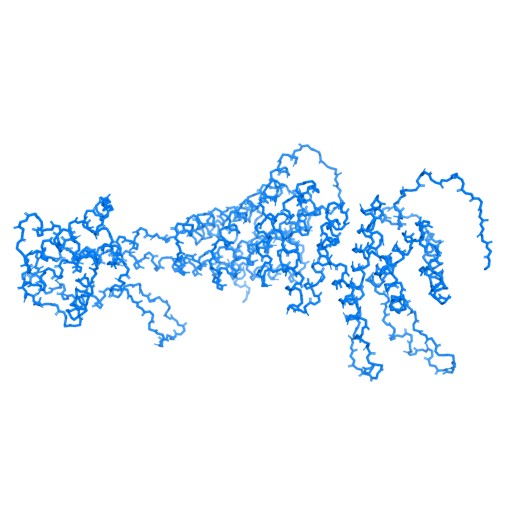0 LEU A C 1
ATOM 1680 O O . LEU A 1 210 ? 10.290 -15.071 4.250 1.00 86.19 210 LEU A O 1
ATOM 1684 N N . VAL A 1 211 ? 9.382 -13.137 4.968 1.00 88.06 211 VAL A N 1
ATOM 1685 C CA . VAL A 1 211 ? 10.037 -12.229 4.009 1.00 88.06 211 VAL A CA 1
ATOM 1686 C C . VAL A 1 211 ? 11.563 -12.303 4.148 1.00 88.06 211 VAL A C 1
ATOM 1688 O O . VAL A 1 211 ? 12.261 -12.491 3.149 1.00 88.06 211 VAL A O 1
ATOM 1691 N N . ASP A 1 212 ? 12.094 -12.245 5.369 1.00 87.62 212 ASP A N 1
ATOM 1692 C CA . ASP A 1 212 ? 13.537 -12.324 5.626 1.00 87.62 212 ASP A CA 1
ATOM 1693 C C . ASP A 1 212 ? 14.116 -13.690 5.218 1.00 87.62 212 ASP A C 1
ATOM 1695 O O . ASP A 1 212 ? 15.141 -13.773 4.533 1.00 87.62 212 ASP A O 1
ATOM 1699 N N . VAL A 1 213 ? 13.424 -14.780 5.572 1.00 82.81 213 VAL A N 1
ATOM 1700 C CA . VAL A 1 213 ? 13.819 -16.150 5.204 1.00 82.81 213 VAL A CA 1
ATOM 1701 C C . VAL A 1 213 ? 13.814 -16.341 3.684 1.00 82.81 213 VAL A C 1
ATOM 1703 O O . VAL A 1 213 ? 14.754 -16.914 3.124 1.00 82.81 213 VAL A O 1
ATOM 1706 N N . ALA A 1 214 ? 12.785 -15.849 2.992 1.00 80.19 214 ALA A N 1
ATOM 1707 C CA . ALA A 1 214 ? 12.689 -15.939 1.539 1.00 80.19 214 ALA A CA 1
ATOM 1708 C C . ALA A 1 214 ? 13.738 -15.057 0.832 1.00 80.19 214 ALA A C 1
ATOM 1710 O O . ALA A 1 214 ? 14.324 -15.474 -0.170 1.00 80.19 214 ALA A O 1
ATOM 1711 N N . SER A 1 215 ? 14.059 -13.887 1.388 1.00 83.38 215 SER A N 1
ATOM 1712 C CA . SER A 1 215 ? 15.133 -13.014 0.893 1.00 83.38 215 SER A CA 1
ATOM 1713 C C . SER A 1 215 ? 16.506 -13.681 0.971 1.00 83.38 215 SER A C 1
ATOM 1715 O O . SER A 1 215 ? 17.274 -13.638 0.006 1.00 83.38 215 SER A O 1
ATOM 1717 N N . LEU A 1 216 ? 16.802 -14.361 2.084 1.00 80.19 216 LEU A N 1
ATOM 1718 C CA . LEU A 1 216 ? 18.044 -15.119 2.253 1.00 80.19 216 LEU A CA 1
ATOM 1719 C C . LEU A 1 216 ? 18.145 -16.275 1.247 1.00 80.19 216 LEU A C 1
ATOM 1721 O O . LEU A 1 216 ? 19.219 -16.536 0.699 1.00 80.19 216 LEU A O 1
ATOM 1725 N N . HIS A 1 217 ? 17.019 -16.929 0.943 1.00 72.88 217 HIS A N 1
ATOM 1726 C CA . HIS A 1 217 ? 16.968 -17.934 -0.115 1.00 72.88 217 HIS A CA 1
ATOM 1727 C C . HIS A 1 217 ? 17.306 -17.325 -1.489 1.00 72.88 217 HIS A C 1
ATOM 1729 O O . HIS A 1 217 ? 18.093 -17.912 -2.234 1.00 72.88 217 HIS A O 1
ATOM 1735 N N . ILE A 1 218 ? 16.756 -16.157 -1.846 1.00 71.00 218 ILE A N 1
ATOM 1736 C CA . ILE A 1 218 ? 17.070 -15.479 -3.120 1.00 71.00 218 ILE A CA 1
ATOM 1737 C C . ILE A 1 218 ? 18.553 -15.141 -3.218 1.00 71.00 218 ILE A C 1
ATOM 1739 O O . ILE A 1 218 ? 19.169 -15.430 -4.243 1.00 71.00 218 ILE A O 1
ATOM 1743 N N . ALA A 1 219 ? 19.123 -14.536 -2.173 1.00 72.00 219 ALA A N 1
ATOM 1744 C CA . ALA A 1 219 ? 20.524 -14.121 -2.166 1.00 72.00 219 ALA A CA 1
ATOM 1745 C C . ALA A 1 219 ? 21.451 -15.306 -2.478 1.00 72.00 219 ALA A C 1
ATOM 1747 O O . ALA A 1 219 ? 22.297 -15.227 -3.368 1.00 72.00 219 ALA A O 1
ATOM 1748 N N . LYS A 1 220 ? 21.193 -16.455 -1.847 1.00 70.31 220 LYS A N 1
ATOM 1749 C CA . LYS A 1 220 ? 21.952 -17.689 -2.071 1.00 70.31 220 LYS A CA 1
ATOM 1750 C C . LYS A 1 220 ? 21.771 -18.275 -3.477 1.00 70.31 220 LYS A C 1
ATOM 1752 O O . LYS A 1 220 ? 22.728 -18.784 -4.065 1.00 70.31 220 LYS A O 1
ATOM 1757 N N . VAL A 1 221 ? 20.558 -18.218 -4.035 1.00 65.38 221 VAL A N 1
ATOM 1758 C CA . VAL A 1 221 ? 20.305 -18.637 -5.427 1.00 65.38 221 VAL A CA 1
ATOM 1759 C C . VAL A 1 221 ? 21.095 -17.761 -6.401 1.00 65.38 221 VAL A C 1
ATOM 1761 O O . VAL A 1 221 ? 21.694 -18.280 -7.338 1.00 65.38 221 VAL A O 1
ATOM 1764 N N . LEU A 1 222 ? 21.156 -16.450 -6.153 1.00 65.81 222 LEU A N 1
ATOM 1765 C CA . LEU A 1 222 ? 21.915 -15.514 -6.983 1.00 65.81 222 LEU A CA 1
ATOM 1766 C C . LEU A 1 222 ? 23.434 -15.760 -6.905 1.00 65.81 222 LEU A C 1
ATOM 1768 O O . LEU A 1 222 ? 24.123 -15.686 -7.921 1.00 65.81 222 LEU A O 1
ATOM 1772 N N . GLU A 1 223 ? 23.953 -16.063 -5.711 1.00 64.25 223 GLU A N 1
ATOM 1773 C CA . GLU A 1 223 ? 25.385 -16.295 -5.468 1.00 64.25 223 GLU A CA 1
ATOM 1774 C C . GLU A 1 223 ? 25.896 -17.612 -6.059 1.00 64.25 223 GLU A C 1
ATOM 1776 O O . GLU A 1 223 ? 27.022 -17.678 -6.554 1.00 64.25 223 GLU A O 1
ATOM 1781 N N . SER A 1 224 ? 25.086 -18.672 -6.016 1.00 58.75 224 SER A N 1
ATOM 1782 C CA . SER A 1 224 ? 25.571 -20.021 -6.320 1.00 58.75 224 SER A CA 1
ATOM 1783 C C . SER A 1 224 ? 25.819 -20.298 -7.806 1.00 58.75 224 SER A C 1
ATOM 1785 O O . SER A 1 224 ? 26.531 -21.259 -8.092 1.00 58.75 224 SER A O 1
ATOM 1787 N N . LYS A 1 225 ? 25.296 -19.489 -8.751 1.00 52.66 225 LYS A N 1
ATOM 1788 C CA . LYS A 1 225 ? 25.379 -19.687 -10.227 1.00 52.66 225 LYS A CA 1
ATOM 1789 C C . LYS A 1 225 ? 25.098 -21.127 -10.710 1.00 52.66 225 LYS A C 1
ATOM 1791 O O . LYS A 1 225 ? 25.344 -21.444 -11.874 1.00 52.66 225 LYS A O 1
ATOM 1796 N N . SER A 1 226 ? 24.620 -22.011 -9.840 1.00 45.31 226 SER A N 1
ATOM 1797 C CA . SER A 1 226 ? 24.395 -23.411 -10.136 1.00 45.31 226 SER A CA 1
ATOM 1798 C C . SER A 1 226 ? 23.063 -23.530 -10.849 1.00 45.31 226 SER A C 1
ATOM 1800 O O . SER A 1 226 ? 22.101 -22.818 -10.558 1.00 45.31 226 SER A O 1
ATOM 1802 N N . THR A 1 227 ? 23.033 -24.411 -11.841 1.00 44.66 227 THR A N 1
ATOM 1803 C CA . THR A 1 227 ? 21.833 -24.713 -12.605 1.00 44.66 227 THR A CA 1
ATOM 1804 C C . THR A 1 227 ? 20.708 -25.075 -11.645 1.00 44.66 227 THR A C 1
ATOM 1806 O O . THR A 1 227 ? 20.807 -26.014 -10.851 1.00 44.66 227 THR A O 1
ATOM 1809 N N . LEU A 1 228 ? 19.633 -24.299 -11.739 1.00 49.22 228 LEU A N 1
ATOM 1810 C CA . LEU A 1 228 ? 18.397 -24.361 -10.971 1.00 49.22 228 LEU A CA 1
ATOM 1811 C C . LEU A 1 228 ? 17.577 -25.631 -11.295 1.00 49.22 228 LEU A C 1
ATOM 1813 O O . LEU A 1 228 ? 16.377 -25.582 -11.510 1.00 49.22 228 LEU A O 1
ATOM 1817 N N . SER A 1 229 ? 18.237 -26.782 -11.400 1.00 44.50 229 SER A N 1
ATOM 1818 C CA . SER A 1 229 ? 17.610 -28.070 -11.712 1.00 44.50 229 SER A CA 1
ATOM 1819 C C . SER A 1 229 ? 17.184 -28.834 -10.456 1.00 44.50 229 SER A C 1
ATOM 1821 O O . SER A 1 229 ? 16.283 -29.658 -10.532 1.00 44.50 229 SER A O 1
ATOM 1823 N N . ASN A 1 230 ? 17.748 -28.495 -9.289 1.00 43.56 230 ASN A N 1
ATOM 1824 C CA . ASN A 1 230 ? 17.434 -29.117 -7.997 1.00 43.56 230 ASN A CA 1
ATOM 1825 C C . ASN A 1 230 ? 16.919 -28.091 -6.973 1.00 43.56 230 ASN A C 1
ATOM 1827 O O . ASN A 1 230 ? 17.384 -28.047 -5.833 1.00 43.56 230 ASN A O 1
ATOM 1831 N N . SER A 1 231 ? 15.994 -27.208 -7.365 1.00 52.78 231 SER A N 1
ATOM 1832 C CA . SER A 1 231 ? 15.359 -26.332 -6.380 1.00 52.78 231 SER A CA 1
ATOM 1833 C C . SER A 1 231 ? 14.262 -27.083 -5.626 1.00 52.78 231 SER A C 1
ATOM 1835 O O . SER A 1 231 ? 13.265 -27.481 -6.217 1.00 52.78 231 SER A O 1
ATOM 1837 N N . VAL A 1 232 ? 14.435 -27.190 -4.314 1.00 55.88 232 VAL A N 1
ATOM 1838 C CA . VAL A 1 232 ? 13.489 -27.716 -3.313 1.00 55.88 232 VAL A CA 1
ATOM 1839 C C . VAL A 1 232 ? 12.076 -27.103 -3.427 1.00 55.88 232 VAL A C 1
ATOM 1841 O O . VAL A 1 232 ? 11.083 -27.741 -3.100 1.00 55.88 232 VAL A O 1
ATOM 1844 N N . VAL A 1 233 ? 11.960 -25.867 -3.928 1.00 62.62 233 VAL A N 1
ATOM 1845 C CA . VAL A 1 233 ? 10.678 -25.154 -4.079 1.00 62.62 233 VAL A CA 1
ATOM 1846 C C . VAL A 1 233 ? 10.081 -25.384 -5.471 1.00 62.62 233 VAL A C 1
ATOM 1848 O O . VAL A 1 233 ? 10.748 -25.084 -6.462 1.00 62.62 233 VAL A O 1
ATOM 1851 N N . SER A 1 234 ? 8.824 -25.829 -5.563 1.00 70.88 234 SER A N 1
ATOM 1852 C CA . SER A 1 234 ? 8.115 -25.993 -6.848 1.00 70.88 234 SER A CA 1
ATOM 1853 C C . SER A 1 234 ? 7.650 -24.656 -7.451 1.00 70.88 234 SER A C 1
ATOM 1855 O O . SER A 1 234 ? 7.273 -23.737 -6.725 1.00 70.88 234 SER A O 1
ATOM 1857 N N . ASP A 1 235 ? 7.618 -24.543 -8.783 1.00 72.94 235 ASP A N 1
ATOM 1858 C CA . ASP A 1 235 ? 7.114 -23.330 -9.457 1.00 72.94 235 ASP A CA 1
ATOM 1859 C C . ASP A 1 235 ? 5.623 -23.099 -9.168 1.00 72.94 235 ASP A C 1
ATOM 1861 O O . ASP A 1 235 ? 5.209 -21.976 -8.891 1.00 72.94 235 ASP A O 1
ATOM 1865 N N . SER A 1 236 ? 4.835 -24.177 -9.094 1.00 76.38 236 SER A N 1
ATOM 1866 C CA . SER A 1 236 ? 3.421 -24.125 -8.701 1.00 76.38 236 SER A CA 1
ATOM 1867 C C . SER A 1 236 ? 3.211 -23.529 -7.311 1.00 76.38 236 SER A C 1
ATOM 1869 O O . SER A 1 236 ? 2.205 -22.868 -7.064 1.00 76.38 236 SER A O 1
ATOM 1871 N N . PHE A 1 237 ? 4.150 -23.751 -6.387 1.00 78.00 237 PHE A N 1
ATOM 1872 C CA . PHE A 1 237 ? 4.094 -23.142 -5.064 1.00 78.00 237 PHE A CA 1
ATOM 1873 C C . PHE A 1 237 ? 4.302 -21.619 -5.148 1.00 78.00 237 PHE A C 1
ATOM 1875 O O . PHE A 1 237 ? 3.559 -20.870 -4.516 1.00 78.00 237 PHE A O 1
ATOM 1882 N N . ILE A 1 238 ? 5.252 -21.148 -5.962 1.00 80.38 238 ILE A N 1
ATOM 1883 C CA . ILE A 1 238 ? 5.535 -19.712 -6.126 1.00 80.38 238 ILE A CA 1
ATOM 1884 C C . ILE A 1 238 ? 4.349 -19.008 -6.794 1.00 80.38 238 ILE A C 1
ATOM 1886 O O . ILE A 1 238 ? 3.903 -17.968 -6.313 1.00 80.38 238 ILE A O 1
ATOM 1890 N N . GLU A 1 239 ? 3.794 -19.593 -7.856 1.00 82.50 239 GLU A N 1
ATOM 1891 C CA . GLU A 1 239 ? 2.637 -19.049 -8.579 1.00 82.50 239 GLU A CA 1
ATOM 1892 C C . GLU A 1 239 ? 1.384 -18.972 -7.685 1.00 82.50 239 GLU A C 1
ATOM 1894 O O . GLU A 1 239 ? 0.685 -17.950 -7.653 1.00 82.50 239 GLU A O 1
ATOM 1899 N N . ASN A 1 240 ? 1.130 -20.013 -6.884 1.00 83.56 240 ASN A N 1
ATOM 1900 C CA . ASN A 1 240 ? 0.050 -20.015 -5.895 1.00 83.56 240 ASN A CA 1
ATOM 1901 C C . ASN A 1 240 ? 0.293 -18.998 -4.774 1.00 83.56 240 ASN A C 1
ATOM 1903 O O . ASN A 1 240 ? -0.645 -18.318 -4.352 1.00 83.56 240 ASN A O 1
ATOM 1907 N N . GLY A 1 241 ? 1.541 -18.866 -4.318 1.00 85.25 241 GLY A N 1
ATOM 1908 C CA . GLY A 1 241 ? 1.954 -17.875 -3.331 1.00 85.25 241 GLY A CA 1
ATOM 1909 C C . GLY A 1 241 ? 1.694 -16.450 -3.814 1.00 85.25 241 GLY A C 1
ATOM 1910 O O . GLY A 1 241 ? 1.049 -15.681 -3.106 1.00 85.25 241 GLY A O 1
ATOM 1911 N N . ILE A 1 242 ? 2.101 -16.124 -5.045 1.00 88.69 242 ILE A N 1
ATOM 1912 C CA . ILE A 1 242 ? 1.827 -14.827 -5.686 1.00 88.69 242 ILE A CA 1
ATOM 1913 C C . ILE A 1 242 ? 0.323 -14.584 -5.755 1.00 88.69 242 ILE A C 1
ATOM 1915 O O . ILE A 1 242 ? -0.161 -13.561 -5.277 1.00 88.69 242 ILE A O 1
ATOM 1919 N N . THR A 1 243 ? -0.435 -15.554 -6.270 1.00 88.94 243 THR A N 1
ATOM 1920 C CA . THR A 1 243 ? -1.894 -15.444 -6.387 1.00 88.94 243 THR A CA 1
ATOM 1921 C C . THR A 1 243 ? -2.554 -15.182 -5.032 1.00 88.94 243 THR A C 1
ATOM 1923 O O . THR A 1 243 ? -3.482 -14.378 -4.928 1.00 88.94 243 THR A O 1
ATOM 1926 N N . HIS A 1 244 ? -2.087 -15.851 -3.977 1.00 88.44 244 HIS A N 1
ATOM 1927 C CA . HIS A 1 244 ? -2.618 -15.669 -2.635 1.00 88.44 244 HIS A CA 1
ATOM 1928 C C . HIS A 1 244 ? -2.259 -14.302 -2.045 1.00 88.44 244 HIS A C 1
ATOM 1930 O O . HIS A 1 244 ? -3.144 -13.604 -1.553 1.00 88.44 244 HIS A O 1
ATOM 1936 N N . VAL A 1 245 ? -0.989 -13.897 -2.121 1.00 90.56 245 VAL A N 1
ATOM 1937 C CA . VAL A 1 245 ? -0.543 -12.583 -1.637 1.00 90.56 245 VAL A CA 1
ATOM 1938 C C . VAL A 1 245 ? -1.288 -11.469 -2.370 1.00 90.56 245 VAL A C 1
ATOM 1940 O O . VAL A 1 245 ? -1.756 -10.546 -1.713 1.00 90.56 245 VAL A O 1
ATOM 1943 N N . CYS A 1 246 ? -1.515 -11.589 -3.683 1.00 91.88 246 CYS A N 1
ATOM 1944 C CA . CYS A 1 246 ? -2.341 -10.647 -4.440 1.00 91.88 246 CYS A CA 1
ATOM 1945 C C . CYS A 1 246 ? -3.775 -10.549 -3.895 1.00 91.88 246 CYS A C 1
ATOM 1947 O O . CYS A 1 246 ? -4.277 -9.446 -3.696 1.00 91.88 246 CYS A O 1
ATOM 1949 N N . LYS A 1 247 ? -4.431 -11.681 -3.598 1.00 90.75 247 LYS A N 1
ATOM 1950 C CA . LYS A 1 247 ? -5.778 -11.684 -2.993 1.00 90.75 247 LYS A CA 1
ATOM 1951 C C . LYS A 1 247 ? -5.791 -11.022 -1.615 1.00 90.75 247 LYS A C 1
ATOM 1953 O O . LYS A 1 247 ? -6.707 -10.258 -1.316 1.00 90.75 247 LYS A O 1
ATOM 1958 N N . CYS A 1 248 ? -4.787 -11.293 -0.781 1.00 89.94 248 CYS A N 1
ATOM 1959 C CA . CYS A 1 248 ? -4.655 -10.649 0.525 1.00 89.94 248 CYS A CA 1
ATOM 1960 C C . CYS A 1 248 ? -4.440 -9.142 0.396 1.00 89.94 248 CYS A C 1
ATOM 1962 O O . CYS A 1 248 ? -5.117 -8.384 1.080 1.00 89.94 248 CYS A O 1
ATOM 1964 N N . LEU A 1 249 ? -3.565 -8.716 -0.515 1.00 91.06 249 LEU A N 1
ATOM 1965 C CA . LEU A 1 249 ? -3.270 -7.311 -0.776 1.00 91.06 249 LEU A CA 1
ATOM 1966 C C . LEU A 1 249 ? -4.528 -6.553 -1.236 1.00 91.06 249 LEU A C 1
ATOM 1968 O O . LEU A 1 249 ? -4.835 -5.503 -0.682 1.00 91.06 249 LEU A O 1
ATOM 1972 N N . GLN A 1 250 ? -5.317 -7.129 -2.153 1.00 89.94 250 GLN A N 1
ATOM 1973 C CA . GLN A 1 250 ? -6.615 -6.579 -2.582 1.00 89.94 250 GLN A CA 1
ATOM 1974 C C . GLN A 1 250 ? -7.642 -6.514 -1.445 1.00 89.94 250 GLN A C 1
ATOM 1976 O O . GLN A 1 250 ? -8.474 -5.610 -1.395 1.00 89.94 250 GLN A O 1
ATOM 1981 N N . SER A 1 251 ? -7.624 -7.480 -0.525 1.00 88.19 251 SER A N 1
ATOM 1982 C CA . SER A 1 251 ? -8.467 -7.406 0.668 1.00 88.19 251 SER A CA 1
ATOM 1983 C C . SER A 1 251 ? -8.034 -6.239 1.559 1.00 88.19 251 SER A C 1
ATOM 1985 O O . SER A 1 251 ? -8.894 -5.548 2.097 1.00 88.19 251 SER A O 1
ATOM 1987 N N . THR A 1 252 ? -6.723 -6.008 1.708 1.00 86.50 252 THR A N 1
ATOM 1988 C CA . THR A 1 252 ? -6.185 -4.950 2.580 1.00 86.50 252 THR A CA 1
ATOM 1989 C C . THR A 1 252 ? -6.476 -3.589 1.973 1.00 86.50 252 THR A C 1
ATOM 1991 O O . THR A 1 252 ? -6.890 -2.673 2.675 1.00 86.50 252 THR A O 1
ATOM 1994 N N . GLU A 1 253 ? -6.346 -3.487 0.652 1.00 87.50 253 GLU A N 1
ATOM 1995 C CA . GLU A 1 253 ? -6.741 -2.331 -0.145 1.00 87.50 253 GLU A CA 1
ATOM 1996 C C . GLU A 1 253 ? -8.195 -1.922 0.133 1.00 87.50 253 GLU A C 1
ATOM 1998 O O . GLU A 1 253 ? -8.453 -0.760 0.437 1.00 87.50 253 GLU A O 1
ATOM 2003 N N . LYS A 1 254 ? -9.144 -2.869 0.114 1.00 84.81 254 LYS A N 1
ATOM 2004 C CA . LYS A 1 254 ? -10.562 -2.582 0.400 1.00 84.81 254 LYS A CA 1
ATOM 2005 C C . LYS A 1 254 ? -10.776 -1.990 1.793 1.00 84.81 254 LYS A C 1
ATOM 2007 O O . LYS A 1 254 ? -11.568 -1.064 1.927 1.00 84.81 254 LYS A O 1
ATOM 2012 N N . SER A 1 255 ? -10.062 -2.487 2.802 1.00 81.69 255 SER A N 1
ATOM 2013 C CA . SER A 1 255 ? -10.123 -1.954 4.170 1.00 81.69 255 SER A CA 1
ATOM 2014 C C . SER A 1 255 ? -9.458 -0.579 4.312 1.00 81.69 255 SER A C 1
ATOM 2016 O O . SER A 1 255 ? -9.839 0.197 5.184 1.00 81.69 255 SER A O 1
ATOM 2018 N N . LEU A 1 256 ? -8.469 -0.263 3.471 1.00 80.25 256 LEU A N 1
ATOM 2019 C CA . LEU A 1 256 ? -7.811 1.046 3.448 1.00 80.25 256 LEU A CA 1
ATOM 2020 C C . LEU A 1 256 ? -8.665 2.108 2.737 1.00 80.25 256 LEU A C 1
ATOM 2022 O O . LEU A 1 256 ? -8.710 3.242 3.199 1.00 80.25 256 LEU A O 1
ATOM 2026 N N . ILE A 1 257 ? -9.379 1.747 1.660 1.00 73.62 257 ILE A N 1
ATOM 2027 C CA . ILE A 1 257 ? -10.266 2.660 0.907 1.00 73.62 257 ILE A CA 1
ATOM 2028 C C . ILE A 1 257 ? -11.341 3.282 1.808 1.00 73.62 257 ILE A C 1
ATOM 2030 O O . ILE A 1 257 ? -11.724 4.433 1.617 1.00 73.62 257 ILE A O 1
ATOM 2034 N N . THR A 1 258 ? -11.842 2.530 2.785 1.00 64.19 258 THR A N 1
ATOM 2035 C CA . THR A 1 258 ? -12.955 2.958 3.640 1.00 64.19 258 THR A CA 1
ATOM 2036 C C . THR A 1 258 ? -12.569 3.980 4.712 1.00 64.19 258 THR A C 1
ATOM 2038 O O . THR A 1 258 ? -13.454 4.454 5.419 1.00 64.19 258 THR A O 1
ATOM 2041 N N . VAL A 1 259 ? -11.282 4.322 4.873 1.00 63.19 259 VAL A N 1
ATOM 2042 C CA . VAL A 1 259 ? -10.800 5.116 6.015 1.00 63.19 259 VAL A CA 1
ATOM 2043 C C . VAL A 1 259 ? -9.937 6.295 5.557 1.00 63.19 259 VAL A C 1
ATOM 2045 O O . VAL A 1 259 ? -8.907 6.106 4.919 1.00 63.19 259 VAL A O 1
ATOM 2048 N N . LEU A 1 260 ? -10.321 7.520 5.946 1.00 57.41 260 LEU A N 1
ATOM 2049 C CA . LEU A 1 260 ? -9.597 8.758 5.605 1.00 57.41 260 LEU A CA 1
ATOM 2050 C C . LEU A 1 260 ? -8.173 8.799 6.203 1.00 57.41 260 LEU A C 1
ATOM 2052 O O . LEU A 1 260 ? -7.266 9.353 5.594 1.00 57.41 260 LEU A O 1
ATOM 2056 N N . ASN A 1 261 ? -7.979 8.173 7.370 1.00 66.38 261 ASN A N 1
ATOM 2057 C CA . ASN A 1 261 ? -6.692 8.003 8.050 1.00 66.38 261 ASN A CA 1
ATOM 2058 C C . ASN A 1 261 ? -6.508 6.528 8.443 1.00 66.38 261 ASN A C 1
ATOM 2060 O O . ASN A 1 261 ? -7.004 6.112 9.496 1.00 66.38 261 ASN A O 1
ATOM 2064 N N . PRO A 1 262 ? -5.849 5.706 7.611 1.00 69.38 262 PRO A N 1
ATOM 2065 C CA . PRO A 1 262 ? -5.728 4.287 7.891 1.00 69.38 262 PRO A CA 1
ATOM 2066 C C . PRO A 1 262 ? -4.861 4.042 9.137 1.00 69.38 262 PRO A C 1
ATOM 2068 O O . PRO A 1 262 ? -3.834 4.704 9.315 1.00 69.38 262 PRO A O 1
ATOM 2071 N N . PRO A 1 263 ? -5.225 3.074 9.997 1.00 74.50 263 PRO A N 1
ATOM 2072 C CA . PRO A 1 263 ? -4.428 2.746 11.170 1.00 74.50 263 PRO A CA 1
ATOM 2073 C C . PRO A 1 263 ? -3.031 2.270 10.754 1.00 74.50 263 PRO A C 1
ATOM 2075 O O . PRO A 1 263 ? -2.885 1.473 9.823 1.00 74.50 263 PRO A O 1
ATOM 2078 N N . GLU A 1 264 ? -2.006 2.717 11.493 1.00 79.69 264 GLU A N 1
ATOM 2079 C CA . GLU A 1 264 ? -0.579 2.422 11.249 1.00 79.69 264 GLU A CA 1
ATOM 2080 C C . GLU A 1 264 ? -0.338 0.921 11.015 1.00 79.69 264 GLU A C 1
ATOM 2082 O O . GLU A 1 264 ? 0.444 0.528 10.152 1.00 79.69 264 GLU A O 1
ATOM 2087 N N . LYS A 1 265 ? -1.091 0.068 11.719 1.00 79.06 265 LYS A N 1
ATOM 2088 C CA . LYS A 1 265 ? -0.978 -1.386 11.619 1.00 79.06 265 LYS A CA 1
ATOM 2089 C C . LYS A 1 265 ? -1.462 -1.970 10.290 1.00 79.06 265 LYS A C 1
ATOM 2091 O O . LYS A 1 265 ? -0.829 -2.889 9.772 1.00 79.06 265 LYS A O 1
ATOM 2096 N N . LEU A 1 266 ? -2.551 -1.446 9.723 1.00 82.25 266 LEU A N 1
ATOM 2097 C CA . LEU A 1 266 ? -3.013 -1.872 8.397 1.00 82.25 266 LEU A CA 1
ATOM 2098 C C . LEU A 1 266 ? -2.010 -1.452 7.320 1.00 82.25 266 LEU A C 1
ATOM 2100 O O . LEU A 1 266 ? -1.709 -2.238 6.423 1.00 82.25 266 LEU A O 1
ATOM 2104 N N . VAL A 1 267 ? -1.443 -0.250 7.451 1.00 84.81 267 VAL A N 1
ATOM 2105 C CA . VAL A 1 267 ? -0.388 0.250 6.559 1.00 84.81 267 VAL A CA 1
ATOM 2106 C C . VAL A 1 267 ? 0.875 -0.613 6.660 1.00 84.81 267 VAL A C 1
ATOM 2108 O O . VAL A 1 267 ? 1.464 -0.968 5.641 1.00 84.81 267 VAL A O 1
ATOM 2111 N N . GLU A 1 268 ? 1.273 -1.013 7.868 1.00 87.75 268 GLU A N 1
ATOM 2112 C CA . GLU A 1 268 ? 2.421 -1.897 8.089 1.00 87.75 268 GLU A CA 1
ATOM 2113 C C . GLU A 1 268 ? 2.212 -3.295 7.479 1.00 87.75 268 GLU A C 1
ATOM 2115 O O . GLU A 1 268 ? 3.124 -3.851 6.855 1.00 87.75 268 GLU A O 1
ATOM 2120 N N . LEU A 1 269 ? 1.012 -3.867 7.626 1.00 87.88 269 LEU A N 1
ATOM 2121 C CA . LEU A 1 269 ? 0.662 -5.143 7.002 1.00 87.88 269 LEU A CA 1
ATOM 2122 C C . LEU A 1 269 ? 0.708 -5.035 5.473 1.00 87.88 269 LEU A C 1
ATOM 2124 O O . LEU A 1 269 ? 1.309 -5.891 4.827 1.00 87.88 269 LEU A O 1
ATOM 2128 N N . PHE A 1 270 ? 0.138 -3.970 4.907 1.00 89.88 270 PHE A N 1
ATOM 2129 C CA . PHE A 1 270 ? 0.162 -3.698 3.470 1.00 89.88 270 PHE A CA 1
ATOM 2130 C C . PHE A 1 270 ? 1.599 -3.572 2.928 1.00 89.88 270 PHE A C 1
ATOM 2132 O O . PHE A 1 270 ? 1.958 -4.196 1.923 1.00 89.88 270 PHE A O 1
ATOM 2139 N N . ALA A 1 271 ? 2.466 -2.849 3.642 1.00 90.44 271 ALA A N 1
ATOM 2140 C CA . ALA A 1 271 ? 3.886 -2.743 3.311 1.00 90.44 271 ALA A CA 1
ATOM 2141 C C . ALA A 1 271 ? 4.586 -4.110 3.330 1.00 90.44 271 ALA A C 1
ATOM 2143 O O . ALA A 1 271 ? 5.349 -4.438 2.427 1.00 90.44 271 ALA A O 1
ATOM 2144 N N . THR A 1 272 ? 4.285 -4.948 4.321 1.00 90.56 272 THR A N 1
ATOM 2145 C CA . THR A 1 272 ? 4.893 -6.282 4.432 1.00 90.56 272 THR A CA 1
ATOM 2146 C C . THR A 1 272 ? 4.378 -7.241 3.343 1.00 90.56 272 THR A C 1
ATOM 2148 O O . THR A 1 272 ? 5.148 -8.019 2.781 1.00 90.56 272 THR A O 1
ATOM 2151 N N . GLN A 1 273 ? 3.089 -7.174 2.990 1.00 92.56 273 GLN A N 1
ATOM 2152 C CA . GLN A 1 273 ? 2.501 -7.946 1.887 1.00 92.56 273 GLN A CA 1
ATOM 2153 C C . GLN A 1 273 ? 3.128 -7.571 0.531 1.00 92.56 273 GLN A C 1
ATOM 2155 O O . GLN A 1 273 ? 3.464 -8.458 -0.255 1.00 92.56 273 GLN A O 1
ATOM 2160 N N . SER A 1 274 ? 3.320 -6.273 0.265 1.00 93.06 274 SER A N 1
ATOM 2161 C CA . SER A 1 274 ? 3.984 -5.795 -0.960 1.00 93.06 274 SER A CA 1
ATOM 2162 C C . SER A 1 274 ? 5.457 -6.214 -1.033 1.00 93.06 274 SER A C 1
ATOM 2164 O O . SER A 1 274 ? 5.916 -6.638 -2.092 1.00 93.06 274 SER A O 1
ATOM 2166 N N . GLU A 1 275 ? 6.177 -6.199 0.091 1.00 93.06 275 GLU A N 1
ATOM 2167 C CA . GLU A 1 275 ? 7.553 -6.704 0.182 1.00 93.06 275 GLU A CA 1
ATOM 2168 C C . GLU A 1 275 ? 7.633 -8.203 -0.150 1.00 93.06 275 GLU A C 1
ATOM 2170 O O . GLU A 1 275 ? 8.471 -8.631 -0.947 1.00 93.06 275 GLU A O 1
ATOM 2175 N N . MET A 1 276 ? 6.699 -9.003 0.378 1.00 91.00 276 MET A N 1
ATOM 2176 C CA . MET A 1 276 ? 6.621 -10.428 0.053 1.00 91.00 276 MET A CA 1
ATOM 2177 C C . MET A 1 276 ? 6.349 -10.669 -1.437 1.00 91.00 276 MET A C 1
ATOM 2179 O O . MET A 1 276 ? 6.920 -11.578 -2.043 1.00 91.00 276 MET A O 1
ATOM 2183 N N . LEU A 1 277 ? 5.513 -9.828 -2.052 1.00 93.19 277 LEU A N 1
ATOM 2184 C CA . LEU A 1 277 ? 5.220 -9.908 -3.480 1.00 93.19 277 LEU A CA 1
ATOM 2185 C C . LEU A 1 277 ? 6.464 -9.639 -4.340 1.00 93.19 277 LEU A C 1
ATOM 2187 O O . LEU A 1 277 ? 6.677 -10.350 -5.324 1.00 93.19 277 LEU A O 1
ATOM 2191 N N . VAL A 1 278 ? 7.312 -8.675 -3.958 1.00 91.75 278 VAL A N 1
ATOM 2192 C CA . VAL A 1 278 ? 8.602 -8.402 -4.625 1.00 91.75 278 VAL A CA 1
ATOM 2193 C C . VAL A 1 278 ? 9.488 -9.641 -4.613 1.00 91.75 278 VAL A C 1
ATOM 2195 O O . VAL A 1 278 ? 10.018 -10.034 -5.651 1.00 91.75 278 VAL A O 1
ATOM 2198 N N . ILE A 1 279 ? 9.627 -10.277 -3.452 1.00 88.06 279 ILE A N 1
ATOM 2199 C CA . ILE A 1 279 ? 10.477 -11.456 -3.258 1.00 88.06 279 ILE A CA 1
ATOM 2200 C C . ILE A 1 279 ? 9.984 -12.622 -4.112 1.00 88.06 279 ILE A C 1
ATOM 2202 O O . ILE A 1 279 ? 10.760 -13.180 -4.888 1.00 88.06 279 ILE A O 1
ATOM 2206 N N . LEU A 1 280 ? 8.697 -12.966 -4.021 1.00 87.31 280 LEU A N 1
ATOM 2207 C CA . LEU A 1 280 ? 8.127 -14.073 -4.790 1.00 87.31 280 LEU A CA 1
ATOM 2208 C C . LEU A 1 280 ? 8.239 -13.832 -6.300 1.00 87.31 280 LEU A C 1
ATOM 2210 O O . LEU A 1 280 ? 8.649 -14.733 -7.033 1.00 87.31 280 LEU A O 1
ATOM 2214 N N . SER A 1 281 ? 7.956 -12.608 -6.753 1.00 88.38 281 SER A N 1
ATOM 2215 C CA . SER A 1 281 ? 8.084 -12.225 -8.163 1.00 88.38 281 SER A CA 1
ATOM 2216 C C . SER A 1 281 ? 9.534 -12.327 -8.636 1.00 88.38 281 SER A C 1
ATOM 2218 O O . SER A 1 281 ? 9.809 -12.884 -9.695 1.00 88.38 281 SER A O 1
ATOM 2220 N N . ARG A 1 282 ? 10.494 -11.876 -7.821 1.00 85.94 282 ARG A N 1
ATOM 2221 C CA . ARG A 1 282 ? 11.921 -11.980 -8.139 1.00 85.94 282 ARG A CA 1
ATOM 2222 C C . ARG A 1 282 ? 12.387 -13.432 -8.230 1.00 85.94 282 ARG A C 1
ATOM 2224 O O . ARG A 1 282 ? 13.149 -13.748 -9.141 1.00 85.94 282 ARG A O 1
ATOM 2231 N N . ILE A 1 283 ? 11.931 -14.315 -7.334 1.00 80.19 283 ILE A N 1
ATOM 2232 C CA . ILE A 1 283 ? 12.214 -15.757 -7.442 1.00 80.19 283 ILE A CA 1
ATOM 2233 C C . ILE A 1 283 ? 11.670 -16.270 -8.771 1.00 80.19 283 ILE A C 1
ATOM 2235 O O . ILE A 1 283 ? 12.420 -16.881 -9.526 1.00 80.19 283 ILE A O 1
ATOM 2239 N N . LEU A 1 284 ? 10.400 -15.990 -9.073 1.00 82.06 284 LEU A N 1
ATOM 2240 C CA . LEU A 1 284 ? 9.752 -16.438 -10.301 1.00 82.06 284 LEU A CA 1
ATOM 2241 C C . LEU A 1 284 ? 10.561 -16.015 -11.540 1.00 82.06 284 LEU A C 1
ATOM 2243 O O . LEU A 1 284 ? 11.026 -16.863 -12.300 1.00 82.06 284 LEU A O 1
ATOM 2247 N N . PHE A 1 285 ? 10.824 -14.719 -11.710 1.00 79.81 285 PHE A N 1
ATOM 2248 C CA . PHE A 1 285 ? 11.478 -14.205 -12.916 1.00 79.81 285 PHE A CA 1
ATOM 2249 C C . PHE A 1 285 ? 12.937 -14.656 -13.066 1.00 79.81 285 PHE A C 1
ATOM 2251 O O . PHE A 1 285 ? 13.366 -14.969 -14.180 1.00 79.81 285 PHE A O 1
ATOM 2258 N N . VAL A 1 286 ? 13.697 -14.784 -11.967 1.00 77.75 286 VAL A N 1
ATOM 2259 C CA . VAL A 1 286 ? 15.065 -15.333 -12.018 1.00 77.75 286 VAL A CA 1
ATOM 2260 C C . VAL A 1 286 ? 15.049 -16.770 -12.540 1.00 77.75 286 VAL A C 1
ATOM 2262 O O . VAL A 1 286 ? 15.849 -17.112 -13.410 1.00 77.75 286 VAL A O 1
ATOM 2265 N N . ARG A 1 287 ? 14.114 -17.605 -12.077 1.00 72.06 287 ARG A N 1
ATOM 2266 C CA . ARG A 1 287 ? 14.011 -19.002 -12.522 1.00 72.06 287 ARG A CA 1
ATOM 2267 C C . ARG A 1 287 ? 13.633 -19.116 -13.990 1.00 72.06 287 ARG A C 1
ATOM 2269 O O . ARG A 1 287 ? 14.288 -19.832 -14.747 1.00 72.06 287 ARG A O 1
ATOM 2276 N N . TYR A 1 288 ? 12.628 -18.363 -14.412 1.00 69.44 288 TYR A N 1
ATOM 2277 C CA . TYR A 1 288 ? 12.124 -18.425 -15.778 1.00 69.44 288 TYR A CA 1
ATOM 2278 C C . TYR A 1 288 ? 13.085 -17.822 -16.814 1.00 69.44 288 TYR A C 1
ATOM 2280 O O . TYR A 1 288 ? 13.072 -18.244 -17.969 1.00 69.44 288 TYR A O 1
ATOM 2288 N N . SER A 1 289 ? 14.004 -16.938 -16.405 1.00 64.56 289 SER A N 1
ATOM 2289 C CA . SER A 1 289 ? 15.101 -16.472 -17.268 1.00 64.56 289 SER A CA 1
ATOM 2290 C C . SER A 1 289 ? 16.102 -17.578 -17.662 1.00 64.56 289 SER A C 1
ATOM 2292 O O . SER A 1 289 ? 16.886 -17.383 -18.592 1.00 64.56 289 SER A O 1
ATOM 2294 N N . SER A 1 290 ? 16.063 -18.738 -16.984 1.00 56.44 290 SER A N 1
ATOM 2295 C CA . SER A 1 290 ? 17.058 -19.818 -17.090 1.00 56.44 290 SER A CA 1
ATOM 2296 C C . SER A 1 290 ? 16.626 -21.079 -17.862 1.00 56.44 290 SER A C 1
ATOM 2298 O O . SER A 1 290 ? 17.445 -21.987 -17.989 1.00 56.44 290 SER A O 1
ATOM 2300 N N . GLY A 1 291 ? 15.420 -21.130 -18.456 1.00 49.47 291 GLY A N 1
ATOM 2301 C CA . GLY A 1 291 ? 15.128 -22.128 -19.508 1.00 49.47 291 GLY A CA 1
ATOM 2302 C C . GLY A 1 291 ? 13.802 -22.898 -19.465 1.00 49.47 291 GLY A C 1
ATOM 2303 O O . GLY A 1 291 ? 13.805 -24.088 -19.759 1.00 49.47 291 GLY A O 1
ATOM 2304 N N . SER A 1 292 ? 12.660 -22.272 -19.165 1.00 46.66 292 SER A N 1
ATOM 2305 C CA . SER A 1 292 ? 11.354 -22.948 -19.278 1.00 46.66 292 SER A CA 1
ATOM 2306 C C . SER A 1 292 ? 10.302 -22.038 -19.912 1.00 46.66 292 SER A C 1
ATOM 2308 O O . SER A 1 292 ? 9.897 -21.045 -19.316 1.00 46.66 292 SER A O 1
ATOM 2310 N N . THR A 1 293 ? 9.820 -22.399 -21.100 1.00 50.53 293 THR A N 1
ATOM 2311 C CA . THR A 1 293 ? 8.659 -21.796 -21.769 1.00 50.53 293 THR A CA 1
ATOM 2312 C C . THR A 1 293 ? 7.364 -22.373 -21.180 1.00 50.53 293 THR A C 1
ATOM 2314 O O . THR A 1 293 ? 6.786 -23.306 -21.735 1.00 50.53 293 THR A O 1
ATOM 2317 N N . LYS A 1 294 ? 6.915 -21.869 -20.024 1.00 57.06 294 LYS A N 1
ATOM 2318 C CA . LYS A 1 294 ? 5.525 -22.065 -19.565 1.00 57.06 294 LYS A CA 1
ATOM 2319 C C . LYS A 1 294 ? 4.778 -20.735 -19.639 1.00 57.06 294 LYS A C 1
ATOM 2321 O O . LYS A 1 294 ? 5.373 -19.687 -19.397 1.00 57.06 294 LYS A O 1
ATOM 2326 N N . ASN A 1 295 ? 3.478 -20.792 -19.936 1.00 64.06 295 ASN A N 1
ATOM 2327 C CA . ASN A 1 295 ? 2.599 -19.621 -20.007 1.00 64.06 295 ASN A CA 1
ATOM 2328 C C . ASN A 1 295 ? 2.451 -18.954 -18.632 1.00 64.06 295 ASN A C 1
ATOM 2330 O O . ASN A 1 295 ? 1.585 -19.317 -17.840 1.00 64.06 295 ASN A O 1
ATOM 2334 N N . LEU A 1 296 ? 3.281 -17.941 -18.374 1.00 72.44 296 LEU A N 1
ATOM 2335 C CA . LEU A 1 296 ? 3.260 -17.100 -17.168 1.00 72.44 296 LEU A CA 1
ATOM 2336 C C . LEU A 1 296 ? 2.179 -15.998 -17.227 1.00 72.44 296 LEU A C 1
ATOM 2338 O O . LEU A 1 296 ? 1.966 -15.252 -16.270 1.00 72.44 296 LEU A O 1
ATOM 2342 N N . LEU A 1 297 ? 1.477 -15.910 -18.360 1.00 71.31 297 LEU A N 1
ATOM 2343 C CA . LEU A 1 297 ? 0.482 -14.890 -18.685 1.00 71.31 297 LEU A CA 1
ATOM 2344 C C . LEU A 1 297 ? -0.677 -14.785 -17.667 1.00 71.31 297 LEU A C 1
ATOM 2346 O O . LEU A 1 297 ? -1.039 -13.660 -17.309 1.00 71.31 297 LEU A O 1
ATOM 2350 N N . PRO A 1 298 ? -1.213 -15.886 -17.092 1.00 79.56 298 PRO A N 1
ATOM 2351 C CA . PRO A 1 298 ? -2.236 -15.797 -16.047 1.00 79.56 298 PRO A CA 1
ATOM 2352 C C . PRO A 1 298 ? -1.731 -15.123 -14.763 1.00 79.56 298 PRO A C 1
ATOM 2354 O O . PRO A 1 298 ? -2.440 -14.315 -14.162 1.00 79.56 298 PRO A O 1
ATOM 2357 N N . VAL A 1 299 ? -0.491 -15.416 -14.357 1.00 80.94 299 VAL A N 1
ATOM 2358 C CA . VAL A 1 299 ? 0.130 -14.830 -13.158 1.00 80.94 299 VAL A CA 1
ATOM 2359 C C . VAL A 1 299 ? 0.425 -13.349 -13.388 1.00 80.94 299 VAL A C 1
ATOM 2361 O O . VAL A 1 299 ? 0.101 -12.527 -12.532 1.00 80.94 299 VAL A O 1
ATOM 2364 N N . LEU A 1 300 ? 0.943 -12.991 -14.570 1.00 80.50 300 LEU A N 1
ATOM 2365 C CA . LEU A 1 300 ? 1.142 -11.596 -14.978 1.00 80.50 300 LEU A CA 1
ATOM 2366 C C . LEU A 1 300 ? -0.173 -10.811 -14.983 1.00 80.50 300 LEU A C 1
ATOM 2368 O O . LEU A 1 300 ? -0.220 -9.698 -14.473 1.00 80.50 300 LEU A O 1
ATOM 2372 N N . THR A 1 301 ? -1.264 -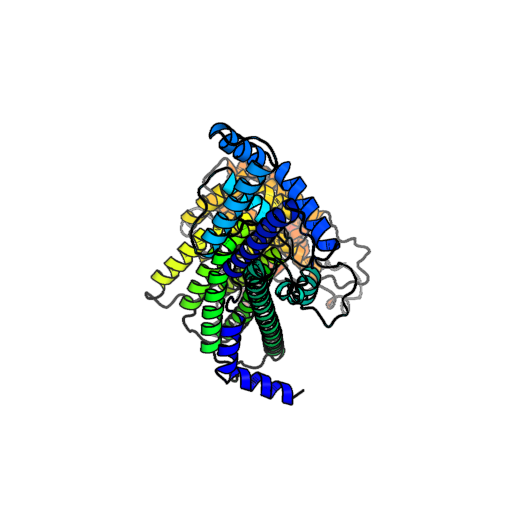11.397 -15.478 1.00 81.88 301 THR A N 1
ATOM 2373 C CA . THR A 1 301 ? -2.580 -10.738 -15.494 1.00 81.88 301 THR A CA 1
ATOM 2374 C C . THR A 1 301 ? -3.080 -10.448 -14.073 1.00 81.88 301 THR A C 1
ATOM 2376 O O . THR A 1 301 ? -3.551 -9.346 -13.785 1.00 81.88 301 THR A O 1
ATOM 2379 N N . ILE A 1 302 ? -2.934 -11.409 -13.150 1.00 86.12 302 ILE A N 1
ATOM 2380 C CA . ILE A 1 302 ? -3.297 -11.233 -11.732 1.00 86.12 302 ILE A CA 1
ATOM 2381 C C . ILE A 1 302 ? -2.431 -10.154 -11.071 1.00 86.12 302 ILE A C 1
ATOM 2383 O O . ILE A 1 302 ? -2.965 -9.311 -10.340 1.00 86.12 302 ILE A O 1
ATOM 2387 N N . LEU A 1 303 ? -1.121 -10.153 -11.340 1.00 88.88 303 LEU A N 1
ATOM 2388 C CA . LEU A 1 303 ? -0.194 -9.130 -10.861 1.00 88.88 303 LEU A CA 1
ATOM 2389 C C . LEU A 1 303 ? -0.611 -7.748 -11.366 1.00 88.88 303 LEU A C 1
ATOM 2391 O O . LEU A 1 303 ? -0.886 -6.874 -10.550 1.00 88.88 303 LEU A O 1
ATOM 2395 N N . MET A 1 304 ? -0.758 -7.566 -12.680 1.00 85.06 304 MET A N 1
ATOM 2396 C CA . MET A 1 304 ? -1.115 -6.282 -13.293 1.00 85.06 304 MET A CA 1
ATOM 2397 C C . MET A 1 304 ? -2.438 -5.729 -12.758 1.00 85.06 304 MET A C 1
ATOM 2399 O O . MET A 1 304 ? -2.519 -4.550 -12.414 1.00 85.06 304 MET A O 1
ATOM 2403 N N . ARG A 1 305 ? -3.461 -6.580 -12.602 1.00 88.75 305 ARG A N 1
ATOM 2404 C CA . ARG A 1 305 ? -4.751 -6.174 -12.025 1.00 88.75 305 ARG A CA 1
ATOM 2405 C C . ARG A 1 305 ? -4.612 -5.690 -10.581 1.00 88.75 305 ARG A C 1
ATOM 2407 O O . ARG A 1 305 ? -5.206 -4.683 -10.212 1.00 88.75 305 ARG A O 1
ATOM 2414 N N . THR A 1 306 ? -3.826 -6.405 -9.779 1.00 89.25 306 THR A N 1
ATOM 2415 C CA . THR A 1 306 ? -3.597 -6.084 -8.362 1.00 89.25 306 THR A CA 1
ATOM 2416 C C . THR A 1 306 ? -2.752 -4.824 -8.193 1.00 89.25 306 THR A C 1
ATOM 2418 O O . THR A 1 306 ? -3.036 -3.989 -7.340 1.00 89.25 306 THR A O 1
ATOM 2421 N N . LEU A 1 307 ? -1.728 -4.658 -9.028 1.00 89.56 307 LEU A N 1
ATOM 2422 C CA . LEU A 1 307 ? -0.892 -3.461 -9.058 1.00 89.56 307 LEU A CA 1
ATOM 2423 C C . LEU A 1 307 ? -1.711 -2.233 -9.458 1.00 89.56 307 LEU A C 1
ATOM 2425 O O . LEU A 1 307 ? -1.595 -1.200 -8.809 1.00 89.56 307 LEU A O 1
ATOM 2429 N N . GLY A 1 308 ? -2.578 -2.356 -10.469 1.00 85.81 308 GLY A N 1
ATOM 2430 C CA . GLY A 1 308 ? -3.479 -1.286 -10.901 1.00 85.81 308 GLY A CA 1
ATOM 2431 C C . GLY A 1 308 ? -4.377 -0.761 -9.789 1.00 85.81 308 GLY A C 1
ATOM 2432 O O . GLY A 1 308 ? -4.447 0.450 -9.577 1.00 85.81 308 GLY A O 1
ATOM 2433 N N . SER A 1 309 ? -5.031 -1.656 -9.047 1.00 86.25 309 SER A N 1
ATOM 2434 C CA . SER A 1 309 ? -5.932 -1.265 -7.960 1.00 86.25 309 SER A CA 1
ATOM 2435 C C . SER A 1 309 ? -5.169 -0.633 -6.786 1.00 86.25 309 SER A C 1
ATOM 2437 O O . SER A 1 309 ? -5.489 0.476 -6.350 1.00 86.25 309 SER A O 1
ATOM 2439 N N . CYS A 1 310 ? -4.069 -1.256 -6.360 1.00 87.75 310 CYS A N 1
ATOM 2440 C CA . CYS A 1 310 ? -3.262 -0.777 -5.241 1.00 87.75 310 CYS A CA 1
ATOM 2441 C C . CYS A 1 310 ? -2.501 0.527 -5.531 1.00 87.75 310 CYS A C 1
ATOM 2443 O O . CYS A 1 310 ? -2.459 1.407 -4.673 1.00 87.75 310 CYS A O 1
ATOM 2445 N N . LEU A 1 311 ? -1.925 0.701 -6.726 1.00 86.75 311 LEU A N 1
ATOM 2446 C CA . LEU A 1 311 ? -1.256 1.956 -7.096 1.00 86.75 311 LEU A CA 1
ATOM 2447 C C . LEU A 1 311 ? -2.261 3.109 -7.193 1.00 86.75 311 LEU A C 1
ATOM 2449 O O . LEU A 1 311 ? -1.965 4.218 -6.748 1.00 86.75 311 LEU A O 1
ATOM 2453 N N . LYS A 1 312 ? -3.473 2.847 -7.702 1.00 85.94 312 LYS A N 1
ATOM 2454 C CA . LYS A 1 312 ? -4.549 3.845 -7.743 1.00 85.94 312 LYS A CA 1
ATOM 2455 C C . LYS A 1 312 ? -4.961 4.295 -6.338 1.00 85.94 312 LYS A C 1
ATOM 2457 O O . LYS A 1 312 ? -5.144 5.492 -6.128 1.00 85.94 312 LYS A O 1
ATOM 2462 N N . LEU A 1 313 ? -5.067 3.364 -5.384 1.00 82.50 313 LEU A N 1
ATOM 2463 C CA . LEU A 1 313 ? -5.318 3.682 -3.975 1.00 82.50 313 LEU A CA 1
ATOM 2464 C C . LEU A 1 313 ? -4.214 4.578 -3.398 1.00 82.50 313 LEU A C 1
ATOM 2466 O O . LEU A 1 313 ? -4.505 5.630 -2.834 1.00 82.50 313 LEU A O 1
ATOM 2470 N N . LEU A 1 314 ? -2.948 4.178 -3.550 1.00 78.19 314 LEU A N 1
ATOM 2471 C CA . LEU A 1 314 ? -1.814 4.913 -2.983 1.00 78.19 314 LEU A CA 1
ATOM 2472 C C . LEU A 1 314 ? -1.651 6.305 -3.595 1.00 78.19 314 LEU A C 1
ATOM 2474 O O . LEU A 1 314 ? -1.291 7.238 -2.885 1.00 78.19 314 LEU A O 1
ATOM 2478 N N . GLY A 1 315 ? -1.973 6.467 -4.880 1.00 69.06 315 GLY A N 1
ATOM 2479 C CA . GLY A 1 315 ? -2.018 7.778 -5.519 1.00 69.06 315 GLY A CA 1
ATOM 2480 C C . GLY A 1 315 ? -3.088 8.705 -4.930 1.00 69.06 315 GLY A C 1
ATOM 2481 O O . GLY A 1 315 ? -2.992 9.913 -5.111 1.00 69.06 315 GLY A O 1
ATOM 2482 N N . GLY A 1 316 ? -4.112 8.184 -4.248 1.00 65.38 316 GLY A N 1
ATOM 2483 C CA . GLY A 1 316 ? -5.179 8.971 -3.618 1.00 65.38 316 GLY A CA 1
ATOM 2484 C C . GLY A 1 316 ? -4.932 9.351 -2.153 1.00 65.38 316 GLY A C 1
ATOM 2485 O O . GLY A 1 316 ? -5.613 10.239 -1.648 1.00 65.38 316 GLY A O 1
ATOM 2486 N N . LEU A 1 317 ? -3.982 8.702 -1.475 1.00 67.25 317 LEU A N 1
ATOM 2487 C CA . LEU A 1 317 ? -3.713 8.886 -0.046 1.00 67.25 317 LEU A CA 1
ATOM 2488 C C . LEU A 1 317 ? -2.559 9.872 0.193 1.00 67.25 317 LEU A C 1
ATOM 2490 O O . LEU A 1 317 ? -1.643 9.992 -0.621 1.00 67.25 317 LEU A O 1
ATOM 2494 N N . SER A 1 318 ? -2.566 10.553 1.342 1.00 64.88 318 SER A N 1
ATOM 2495 C CA . SER A 1 318 ? -1.409 11.330 1.795 1.00 64.88 318 SER A CA 1
ATOM 2496 C C . SER A 1 318 ? -0.226 10.387 2.060 1.00 64.88 318 SER A C 1
ATOM 2498 O O . SER A 1 318 ? -0.332 9.396 2.786 1.00 64.88 318 SER A O 1
ATOM 2500 N N . ILE A 1 319 ? 0.911 10.660 1.415 1.00 64.62 319 ILE A N 1
ATOM 2501 C CA . ILE A 1 319 ? 2.045 9.730 1.371 1.00 64.62 319 ILE A CA 1
ATOM 2502 C C . ILE A 1 319 ? 2.766 9.729 2.726 1.00 64.62 319 ILE A C 1
ATOM 2504 O O . ILE A 1 319 ? 3.588 10.595 3.018 1.00 64.62 319 ILE A O 1
ATOM 2508 N N . SER A 1 320 ? 2.478 8.730 3.561 1.00 72.19 320 SER A N 1
ATOM 2509 C CA . SER A 1 320 ? 3.307 8.393 4.723 1.00 72.19 320 SER A CA 1
ATOM 2510 C C . SER A 1 320 ? 4.587 7.663 4.269 1.00 72.19 320 SER A C 1
ATOM 2512 O O . SER A 1 320 ? 4.591 7.048 3.198 1.00 72.19 320 SER A O 1
ATOM 2514 N N . PRO A 1 321 ? 5.685 7.652 5.053 1.00 77.56 321 PRO A N 1
ATOM 2515 C CA . PRO A 1 321 ? 6.929 6.986 4.643 1.00 77.56 321 PRO A CA 1
ATOM 2516 C C . PRO A 1 321 ? 6.748 5.475 4.411 1.00 77.56 321 PRO A C 1
ATOM 2518 O O . PRO A 1 321 ? 7.358 4.905 3.507 1.00 77.56 321 PRO A O 1
ATOM 2521 N N . MET A 1 322 ? 5.868 4.818 5.177 1.00 77.38 322 MET A N 1
ATOM 2522 C CA . MET A 1 322 ? 5.533 3.403 4.969 1.00 77.38 322 MET A CA 1
ATOM 2523 C C . MET A 1 322 ? 4.706 3.170 3.700 1.00 77.38 322 MET A C 1
ATOM 2525 O O . MET A 1 322 ? 4.944 2.194 2.984 1.00 77.38 322 MET A O 1
ATOM 2529 N N . LEU A 1 323 ? 3.766 4.067 3.387 1.00 82.19 323 LEU A N 1
ATOM 2530 C CA . LEU A 1 323 ? 3.026 4.014 2.124 1.00 82.19 323 LEU A CA 1
ATOM 2531 C C . LEU A 1 323 ? 3.964 4.250 0.937 1.00 82.19 323 LEU A C 1
ATOM 2533 O O . LEU A 1 323 ? 3.856 3.548 -0.063 1.00 82.19 323 LEU A O 1
ATOM 2537 N N . ASN A 1 324 ? 4.951 5.140 1.078 1.00 83.44 324 ASN A N 1
ATOM 2538 C CA . ASN A 1 324 ? 5.978 5.365 0.062 1.00 83.44 324 ASN A CA 1
ATOM 2539 C C . ASN A 1 324 ? 6.845 4.113 -0.166 1.00 83.44 324 ASN A C 1
ATOM 2541 O O . ASN A 1 324 ? 7.076 3.705 -1.304 1.00 83.44 324 ASN A O 1
ATOM 2545 N N . LYS A 1 325 ? 7.266 3.436 0.915 1.00 86.31 325 LYS A N 1
ATOM 2546 C CA . LYS A 1 325 ? 7.968 2.142 0.829 1.00 86.31 325 LYS A CA 1
ATOM 2547 C C . LYS A 1 325 ? 7.126 1.102 0.076 1.00 86.31 325 LYS A C 1
ATOM 2549 O O . LYS A 1 325 ? 7.640 0.417 -0.805 1.00 86.31 325 LYS A O 1
ATOM 2554 N N . SER A 1 326 ? 5.831 1.028 0.385 1.00 87.56 326 SER A N 1
ATOM 2555 C CA . SER A 1 326 ? 4.888 0.119 -0.282 1.00 87.56 326 SER A CA 1
ATOM 2556 C C . SER A 1 326 ? 4.740 0.448 -1.771 1.00 87.56 326 SER A C 1
ATOM 2558 O O . SER A 1 326 ? 4.767 -0.451 -2.608 1.00 87.56 326 SER A O 1
ATOM 2560 N N . LEU A 1 327 ? 4.645 1.737 -2.115 1.00 88.94 327 LEU A N 1
ATOM 2561 C CA . LEU A 1 327 ? 4.559 2.210 -3.496 1.00 88.94 327 LEU A CA 1
ATOM 2562 C C . LEU A 1 327 ? 5.790 1.785 -4.308 1.00 88.94 327 LEU A C 1
ATOM 2564 O O . LEU A 1 327 ? 5.638 1.221 -5.389 1.00 88.94 327 LEU A O 1
ATOM 2568 N N . LYS A 1 328 ? 7.000 1.952 -3.756 1.00 90.25 328 LYS A N 1
ATOM 2569 C CA . LYS A 1 328 ? 8.241 1.472 -4.389 1.00 90.25 328 LYS A CA 1
ATOM 2570 C C . LYS A 1 328 ? 8.222 -0.028 -4.644 1.00 90.25 328 LYS A C 1
ATOM 2572 O O . LYS A 1 328 ? 8.591 -0.459 -5.731 1.00 90.25 328 LYS A O 1
ATOM 2577 N N . PHE A 1 329 ? 7.786 -0.826 -3.670 1.00 92.00 329 PHE A N 1
ATOM 2578 C CA . PHE A 1 329 ? 7.703 -2.276 -3.837 1.00 92.00 329 PHE A CA 1
ATOM 2579 C C . PHE A 1 329 ? 6.745 -2.678 -4.954 1.00 92.00 329 PHE A C 1
ATOM 2581 O O . PHE A 1 329 ? 7.104 -3.496 -5.798 1.00 92.00 329 PHE A O 1
ATOM 2588 N N . LEU A 1 330 ? 5.564 -2.064 -5.022 1.00 92.69 330 LEU A N 1
ATOM 2589 C CA . LEU A 1 330 ? 4.609 -2.330 -6.097 1.00 92.69 330 LEU A CA 1
ATOM 2590 C C . LEU A 1 330 ? 5.164 -1.906 -7.466 1.00 92.69 330 LEU A C 1
ATOM 2592 O O . LEU A 1 330 ? 5.058 -2.671 -8.424 1.00 92.69 330 LEU A O 1
ATOM 2596 N N . LEU A 1 331 ? 5.826 -0.749 -7.559 1.00 91.25 331 LEU A N 1
ATOM 2597 C CA . LEU A 1 331 ? 6.483 -0.312 -8.795 1.00 91.25 331 LEU A CA 1
ATOM 2598 C C . LEU A 1 331 ? 7.641 -1.235 -9.208 1.00 91.25 331 LEU A C 1
ATOM 2600 O O . LEU A 1 331 ? 7.809 -1.505 -10.392 1.00 91.25 331 LEU A O 1
ATOM 2604 N N . MET A 1 332 ? 8.408 -1.781 -8.259 1.00 92.25 332 MET A N 1
ATOM 2605 C CA . MET A 1 332 ? 9.426 -2.794 -8.561 1.00 92.25 332 MET A CA 1
ATOM 2606 C C . MET A 1 332 ? 8.800 -4.070 -9.132 1.00 92.25 332 MET A C 1
ATOM 2608 O O . MET A 1 332 ? 9.330 -4.628 -10.090 1.00 92.25 332 MET A O 1
ATOM 2612 N N . VAL A 1 333 ? 7.678 -4.539 -8.572 1.00 91.75 333 VAL A N 1
ATOM 2613 C CA . VAL A 1 333 ? 6.954 -5.704 -9.114 1.00 91.75 333 VAL A CA 1
ATOM 2614 C C . VAL A 1 333 ? 6.443 -5.417 -10.523 1.00 91.75 333 VAL A C 1
ATOM 2616 O O . VAL A 1 333 ? 6.583 -6.276 -11.394 1.00 91.75 333 VAL A O 1
ATOM 2619 N N . LEU A 1 334 ? 5.897 -4.220 -10.762 1.00 90.88 334 LEU A N 1
ATOM 2620 C CA . LEU A 1 334 ? 5.461 -3.787 -12.089 1.00 90.88 334 LEU A CA 1
ATOM 2621 C C . LEU A 1 334 ? 6.621 -3.834 -13.086 1.00 90.88 334 LEU A C 1
ATOM 2623 O O . LEU A 1 334 ? 6.512 -4.502 -14.112 1.00 90.88 334 LEU A O 1
ATOM 2627 N N . LEU A 1 335 ? 7.743 -3.194 -12.752 1.00 89.25 335 LEU A N 1
ATOM 2628 C CA . LEU A 1 335 ? 8.915 -3.138 -13.617 1.00 89.25 335 LEU A CA 1
ATOM 2629 C C . LEU A 1 335 ? 9.441 -4.541 -13.943 1.00 89.25 335 LEU A C 1
ATOM 2631 O O . LEU A 1 335 ? 9.614 -4.865 -15.112 1.00 89.25 335 LEU A O 1
ATOM 2635 N N . MET A 1 336 ? 9.599 -5.412 -12.938 1.00 86.75 336 MET A N 1
ATOM 2636 C CA . MET A 1 336 ? 10.031 -6.801 -13.153 1.00 86.75 336 MET A CA 1
ATOM 2637 C C . MET A 1 336 ? 9.060 -7.587 -14.048 1.00 86.75 336 MET A C 1
ATOM 2639 O O . MET A 1 336 ? 9.489 -8.376 -14.890 1.00 86.75 336 MET A O 1
ATOM 2643 N N . SER A 1 337 ? 7.752 -7.364 -13.888 1.00 85.56 337 SER A N 1
ATOM 2644 C CA . SER A 1 337 ? 6.718 -8.018 -14.700 1.00 85.56 337 SER A CA 1
ATOM 2645 C C . SER A 1 337 ? 6.783 -7.577 -16.165 1.00 85.56 337 SER A C 1
ATOM 2647 O O . SER A 1 337 ? 6.635 -8.402 -17.070 1.00 85.56 337 SER A O 1
ATOM 2649 N N . LEU A 1 338 ? 7.049 -6.292 -16.407 1.00 82.12 338 LEU A N 1
ATOM 2650 C CA . LEU A 1 338 ? 7.203 -5.721 -17.746 1.00 82.12 338 LEU A CA 1
ATOM 2651 C C . LEU A 1 338 ? 8.517 -6.144 -18.409 1.00 82.12 338 LEU A C 1
ATOM 2653 O O . LEU A 1 338 ? 8.508 -6.544 -19.570 1.00 82.12 338 LEU A O 1
ATOM 2657 N N . GLU A 1 339 ? 9.629 -6.120 -17.671 1.00 79.75 339 GLU A N 1
ATOM 2658 C CA . GLU A 1 339 ? 10.933 -6.585 -18.156 1.00 79.75 339 GLU A CA 1
ATOM 2659 C C . GLU A 1 339 ? 10.904 -8.062 -18.550 1.00 79.75 339 GLU A C 1
ATOM 2661 O O . GLU A 1 339 ? 11.516 -8.446 -19.543 1.00 79.75 339 GLU A O 1
ATOM 2666 N N . TYR A 1 340 ? 10.181 -8.900 -17.802 1.00 72.44 340 TYR A N 1
ATOM 2667 C CA . TYR A 1 340 ? 10.008 -10.303 -18.170 1.00 72.44 340 TYR A CA 1
ATOM 2668 C C . TYR A 1 340 ? 9.112 -10.480 -19.399 1.00 72.44 340 TYR A C 1
ATOM 2670 O O . TYR A 1 340 ? 9.389 -11.324 -20.249 1.00 72.44 340 TYR A O 1
ATOM 2678 N N . SER A 1 341 ? 8.057 -9.669 -19.512 1.00 68.44 341 SER A N 1
ATOM 2679 C CA . SER A 1 341 ? 7.164 -9.675 -20.677 1.00 68.44 341 SER A CA 1
ATOM 2680 C C . SER A 1 341 ? 7.861 -9.197 -21.958 1.00 68.44 341 SER A C 1
ATOM 2682 O O . SER A 1 341 ? 7.309 -9.362 -23.043 1.00 68.44 341 SER A O 1
ATOM 2684 N N . TYR A 1 342 ? 9.069 -8.626 -21.856 1.00 60.12 342 TYR A N 1
ATOM 2685 C CA . TYR A 1 342 ? 9.887 -8.222 -22.994 1.00 60.12 342 TYR A CA 1
ATOM 2686 C C . TYR A 1 342 ? 10.282 -9.451 -23.835 1.00 60.12 342 TYR A C 1
ATOM 2688 O O . TYR A 1 342 ? 11.094 -10.272 -23.387 1.00 60.12 342 TYR A O 1
ATOM 2696 N N . PRO A 1 343 ? 9.776 -9.604 -25.073 1.00 54.19 343 PRO A N 1
ATOM 2697 C CA . PRO A 1 343 ? 10.131 -10.745 -25.898 1.00 54.19 343 PRO A CA 1
ATOM 2698 C C . PRO A 1 343 ? 11.610 -10.639 -26.281 1.00 54.19 343 PRO A C 1
ATOM 2700 O O . PRO A 1 343 ? 12.006 -9.796 -27.087 1.00 54.19 343 PRO A O 1
ATOM 2703 N N . LYS A 1 344 ? 12.457 -11.533 -25.761 1.00 44.19 344 LYS A N 1
ATOM 2704 C CA . LYS A 1 344 ? 13.757 -11.813 -26.385 1.00 44.19 344 LYS A CA 1
ATOM 2705 C C . LYS A 1 344 ? 13.496 -12.572 -27.690 1.00 44.19 344 LYS A C 1
ATOM 2707 O O . LYS A 1 344 ? 13.533 -13.791 -27.707 1.00 44.19 344 LYS A O 1
ATOM 2712 N N . ALA A 1 345 ? 13.170 -11.829 -28.748 1.00 33.44 345 ALA A N 1
ATOM 2713 C CA . ALA A 1 345 ? 13.167 -12.225 -30.158 1.00 33.44 345 ALA A CA 1
ATOM 2714 C C . ALA A 1 345 ? 12.881 -13.717 -30.462 1.00 33.44 345 ALA A C 1
ATOM 2716 O O . ALA A 1 345 ? 13.802 -14.515 -30.608 1.00 33.44 345 ALA A O 1
ATOM 2717 N N . SER A 1 346 ? 11.606 -14.077 -30.631 1.00 34.66 346 SER A N 1
ATOM 2718 C CA . SER A 1 346 ? 11.123 -15.013 -31.670 1.00 34.66 346 SER A CA 1
ATOM 2719 C C . SER A 1 346 ? 9.600 -15.140 -31.567 1.00 34.66 346 SER A C 1
ATOM 2721 O O . SER A 1 346 ? 9.067 -15.953 -30.823 1.00 34.66 346 SER A O 1
ATOM 2723 N N . ILE A 1 347 ? 8.886 -14.285 -32.302 1.00 39.09 347 ILE A N 1
ATOM 2724 C CA . ILE A 1 347 ? 7.431 -14.380 -32.471 1.00 39.09 347 ILE A CA 1
ATOM 2725 C C . ILE A 1 347 ? 7.186 -15.490 -33.492 1.00 39.09 347 ILE A C 1
ATOM 2727 O O . ILE A 1 347 ? 7.207 -15.233 -34.688 1.00 39.09 347 ILE A O 1
ATOM 2731 N N . ASN A 1 348 ? 7.043 -16.722 -33.017 1.00 36.78 348 ASN A N 1
ATOM 2732 C CA . ASN A 1 348 ? 6.517 -17.856 -33.771 1.00 36.78 348 ASN A CA 1
ATOM 2733 C C . ASN A 1 348 ? 5.759 -18.742 -32.776 1.00 36.78 348 ASN A C 1
ATOM 2735 O O . ASN A 1 348 ? 6.256 -19.796 -32.409 1.00 36.78 348 ASN A O 1
ATOM 2739 N N . ASP A 1 349 ? 4.612 -18.287 -32.281 1.00 39.50 349 ASP A N 1
ATOM 2740 C CA . ASP A 1 349 ? 3.494 -19.186 -31.989 1.00 39.50 349 ASP A CA 1
ATOM 2741 C C . ASP A 1 349 ? 2.210 -18.369 -31.837 1.00 39.50 349 ASP A C 1
ATOM 2743 O O . ASP A 1 349 ? 2.195 -17.270 -31.282 1.00 39.50 349 ASP A O 1
ATOM 2747 N N . SER A 1 350 ? 1.159 -18.870 -32.476 1.00 51.25 350 SER A N 1
ATOM 2748 C CA . SER A 1 350 ? -0.025 -18.125 -32.882 1.00 51.25 350 SER A CA 1
ATOM 2749 C C . SER A 1 350 ? -1.275 -18.534 -32.097 1.00 51.25 350 SER A C 1
ATOM 2751 O O . SER A 1 350 ? -1.523 -19.708 -31.832 1.00 51.25 350 SER A O 1
ATOM 2753 N N . ASP A 1 351 ? -2.092 -17.516 -31.827 1.00 44.22 351 ASP A N 1
ATOM 2754 C CA . ASP A 1 351 ? -3.554 -17.529 -31.668 1.00 44.22 351 ASP A CA 1
ATOM 2755 C C . ASP A 1 351 ? -4.195 -17.788 -30.292 1.00 44.22 351 ASP A C 1
ATOM 2757 O O . ASP A 1 351 ? -5.329 -17.346 -30.104 1.00 44.22 351 ASP A O 1
ATOM 2761 N N . LEU A 1 352 ? -3.518 -18.358 -29.284 1.00 44.34 352 LEU A N 1
ATOM 2762 C CA . LEU A 1 352 ? -4.094 -18.438 -27.918 1.00 44.34 352 LEU A CA 1
ATOM 2763 C C . LEU A 1 352 ? -3.748 -17.220 -27.028 1.00 44.34 352 LEU A C 1
ATOM 2765 O O . LEU A 1 352 ? -4.447 -16.943 -26.052 1.00 44.34 352 LEU A O 1
ATOM 2769 N N . ASP A 1 353 ? -2.729 -16.444 -27.408 1.00 52.00 353 ASP A N 1
ATOM 2770 C CA . ASP A 1 353 ? -2.170 -15.348 -26.602 1.00 52.00 353 ASP A CA 1
ATOM 2771 C C . ASP A 1 353 ? -2.827 -13.978 -26.840 1.00 52.00 353 ASP A C 1
ATOM 2773 O O . ASP A 1 353 ? -2.666 -13.070 -26.029 1.00 52.00 353 ASP A O 1
ATOM 2777 N N . VAL A 1 354 ? -3.613 -13.804 -27.910 1.00 54.50 354 VAL A N 1
ATOM 2778 C CA . VAL A 1 354 ? -4.116 -12.475 -28.313 1.00 54.50 354 VAL A CA 1
ATOM 2779 C C . VAL A 1 354 ? -5.122 -11.905 -27.307 1.00 54.50 354 VAL A C 1
ATOM 2781 O O . VAL A 1 354 ? -4.999 -10.751 -26.917 1.00 54.50 354 VAL A O 1
ATOM 2784 N N . LEU A 1 355 ? -6.085 -12.698 -26.824 1.00 52.50 355 LEU A N 1
ATOM 2785 C CA . LEU A 1 355 ? -7.107 -12.227 -25.872 1.00 52.50 355 LEU A CA 1
ATOM 2786 C C . LEU A 1 355 ? -6.513 -11.845 -24.507 1.00 52.50 355 LEU A C 1
ATOM 2788 O O . LEU A 1 355 ? -6.853 -10.805 -23.943 1.00 52.50 355 LEU A O 1
ATOM 2792 N N . GLN A 1 356 ? -5.591 -12.650 -23.983 1.00 54.88 356 GLN A N 1
ATOM 2793 C CA . GLN A 1 356 ? -4.936 -12.355 -22.706 1.00 54.88 356 GLN A CA 1
ATOM 2794 C C . GLN A 1 356 ? -3.932 -11.199 -22.842 1.00 54.88 356 GLN A C 1
ATOM 2796 O O . GLN A 1 356 ? -3.839 -10.365 -21.944 1.00 54.88 356 GLN A O 1
ATOM 2801 N N . LEU A 1 357 ? -3.262 -11.066 -23.991 1.00 64.81 357 LEU A N 1
ATOM 2802 C CA . LEU A 1 357 ? -2.439 -9.898 -24.304 1.00 64.81 357 LEU A CA 1
ATOM 2803 C C . LEU A 1 357 ? -3.290 -8.622 -24.429 1.00 64.81 357 LEU A C 1
ATOM 2805 O O . LEU A 1 357 ? -2.883 -7.573 -23.931 1.00 64.81 357 LEU A O 1
ATOM 2809 N N . THR A 1 358 ? -4.501 -8.706 -25.001 1.00 68.19 358 THR A N 1
ATOM 2810 C CA . THR A 1 358 ? -5.430 -7.564 -25.018 1.00 68.19 358 THR A CA 1
ATOM 2811 C C . THR A 1 358 ? -5.867 -7.166 -23.611 1.00 68.19 358 THR A C 1
ATOM 2813 O O . THR A 1 358 ? -5.882 -5.978 -23.300 1.00 68.19 358 THR A O 1
ATOM 2816 N N . GLU A 1 359 ? -6.135 -8.122 -22.719 1.00 74.38 359 GLU A N 1
ATOM 2817 C CA . GLU A 1 359 ? -6.467 -7.815 -21.325 1.00 74.38 359 GLU A CA 1
ATOM 2818 C C . GLU A 1 359 ? -5.304 -7.114 -20.605 1.00 74.38 359 GLU A C 1
ATOM 2820 O O . GLU A 1 359 ? -5.508 -6.083 -19.959 1.00 74.38 359 GLU A O 1
ATOM 2825 N N . VAL A 1 360 ? -4.074 -7.610 -20.773 1.00 73.00 360 VAL A N 1
ATOM 2826 C CA . VAL A 1 360 ? -2.867 -6.969 -20.228 1.00 73.00 360 VAL A CA 1
ATOM 2827 C C . VAL A 1 360 ? -2.687 -5.557 -20.796 1.00 73.00 360 VAL A C 1
ATOM 2829 O O . VAL A 1 360 ? -2.369 -4.646 -20.034 1.00 73.00 360 VAL A O 1
ATOM 2832 N N . SER A 1 361 ? -2.960 -5.340 -22.087 1.00 74.88 361 SER A N 1
ATOM 2833 C CA . SER A 1 361 ? -2.874 -4.012 -22.713 1.00 74.88 361 SER A CA 1
ATOM 2834 C C . SER A 1 361 ? -3.906 -3.017 -22.167 1.00 74.88 361 SER A C 1
ATOM 2836 O O . SER A 1 361 ? -3.571 -1.863 -21.904 1.00 74.88 361 SER A O 1
ATOM 2838 N N . VAL A 1 362 ? -5.137 -3.462 -21.891 1.00 81.38 362 VAL A N 1
ATOM 2839 C CA . VAL A 1 362 ? -6.181 -2.623 -21.277 1.00 81.38 362 VAL A CA 1
ATOM 2840 C C . VAL A 1 362 ? -5.812 -2.267 -19.835 1.00 81.38 362 VAL A C 1
ATOM 2842 O O . VAL A 1 362 ? -5.937 -1.110 -19.430 1.00 81.38 362 VAL A O 1
ATOM 2845 N N . LEU A 1 363 ? -5.312 -3.236 -19.061 1.00 82.50 363 LEU A N 1
ATOM 2846 C CA . LEU A 1 363 ? -4.840 -2.999 -17.693 1.00 82.50 363 LEU A CA 1
ATOM 2847 C C . LEU A 1 363 ? -3.646 -2.033 -17.664 1.00 82.50 363 LEU A C 1
ATOM 2849 O O . LEU A 1 363 ? -3.600 -1.131 -16.829 1.00 82.50 363 LEU A O 1
ATOM 2853 N N . ALA A 1 364 ? -2.711 -2.190 -18.600 1.00 80.69 364 ALA A N 1
ATOM 2854 C CA . ALA A 1 364 ? -1.580 -1.292 -18.800 1.00 80.69 364 ALA A CA 1
ATOM 2855 C C . ALA A 1 364 ? -2.008 0.137 -19.161 1.00 80.69 364 ALA A C 1
ATOM 2857 O O . ALA A 1 364 ? -1.462 1.092 -18.611 1.00 80.69 364 ALA A O 1
ATOM 2858 N N . ALA A 1 365 ? -3.007 0.298 -20.034 1.00 81.81 365 ALA A N 1
ATOM 2859 C CA . ALA A 1 365 ? -3.533 1.611 -20.399 1.00 81.81 365 ALA A CA 1
ATOM 2860 C C . ALA A 1 365 ? -4.122 2.328 -19.174 1.00 81.81 365 ALA A C 1
ATOM 2862 O O . ALA A 1 365 ? -3.853 3.507 -18.953 1.00 81.81 365 ALA A O 1
ATOM 2863 N N . GLY A 1 366 ? -4.859 1.599 -18.326 1.00 82.81 366 GLY A N 1
ATOM 2864 C CA . GLY A 1 366 ? -5.416 2.132 -17.077 1.00 82.81 366 GLY A CA 1
ATOM 2865 C C . GLY A 1 366 ? -4.372 2.479 -16.006 1.00 82.81 366 GLY A C 1
ATOM 2866 O O . GLY A 1 366 ? -4.648 3.293 -15.125 1.00 82.81 366 GLY A O 1
ATOM 2867 N N . LEU A 1 367 ? -3.175 1.892 -16.077 1.00 86.12 367 LEU A N 1
ATOM 2868 C CA . LEU A 1 367 ? -2.053 2.173 -15.175 1.00 86.12 367 LEU A CA 1
ATOM 2869 C C . LEU A 1 367 ? -1.299 3.457 -15.539 1.00 86.12 367 LEU A C 1
ATOM 2871 O O . LEU A 1 367 ? -0.704 4.078 -14.659 1.00 86.12 367 LEU A O 1
ATOM 2875 N N . LEU A 1 368 ? -1.330 3.875 -16.806 1.00 87.06 368 LEU A N 1
ATOM 2876 C CA . LEU A 1 368 ? -0.523 4.990 -17.299 1.00 87.06 368 LEU A CA 1
ATOM 2877 C C . LEU A 1 368 ? -0.806 6.328 -16.579 1.00 87.06 368 LEU A C 1
ATOM 2879 O O . LEU A 1 368 ? 0.157 6.937 -16.111 1.00 87.06 368 LEU A O 1
ATOM 2883 N N . PRO A 1 369 ? -2.070 6.755 -16.353 1.00 86.88 369 PRO A N 1
ATOM 2884 C CA . PRO A 1 369 ? -2.351 7.972 -15.584 1.00 86.88 369 PRO A CA 1
ATOM 2885 C C . PRO A 1 369 ? -1.867 7.890 -14.132 1.00 86.88 369 PRO A C 1
ATOM 2887 O O . PRO A 1 369 ? -1.433 8.883 -13.550 1.00 86.88 369 PRO A O 1
ATOM 2890 N N . VAL A 1 370 ? -1.934 6.696 -13.532 1.00 85.75 370 VAL A N 1
ATOM 2891 C CA . VAL A 1 370 ? -1.478 6.467 -12.155 1.00 85.75 370 VAL A CA 1
ATOM 2892 C C . VAL A 1 370 ? 0.039 6.620 -12.076 1.00 85.75 370 VAL A C 1
ATOM 2894 O O . VAL A 1 370 ? 0.535 7.286 -11.172 1.00 85.75 370 VAL A O 1
ATOM 2897 N N . LEU A 1 371 ? 0.771 6.077 -13.053 1.00 87.19 371 LEU A N 1
ATOM 2898 C CA . LEU A 1 371 ? 2.220 6.242 -13.152 1.00 87.19 371 LEU A CA 1
ATOM 2899 C C . LEU A 1 371 ? 2.615 7.705 -13.367 1.00 87.19 371 LEU A C 1
ATOM 2901 O O . LEU A 1 371 ? 3.538 8.167 -12.701 1.00 87.19 371 LEU A O 1
ATOM 2905 N N . CYS A 1 372 ? 1.888 8.455 -14.204 1.00 86.00 372 CYS A N 1
ATOM 2906 C CA . CYS A 1 372 ? 2.110 9.896 -14.366 1.00 86.00 372 CYS A CA 1
ATOM 2907 C C . CYS A 1 372 ? 2.003 10.650 -13.034 1.00 86.00 372 CYS A C 1
ATOM 2909 O O . CYS A 1 372 ? 2.811 11.534 -12.770 1.00 86.00 372 CYS A O 1
ATOM 2911 N N . LYS A 1 373 ? 1.069 10.262 -12.160 1.00 84.50 373 LYS A N 1
ATOM 2912 C CA . LYS A 1 373 ? 0.977 10.823 -10.808 1.00 84.50 373 LYS A CA 1
ATOM 2913 C C . LYS A 1 373 ? 2.134 10.373 -9.908 1.00 84.50 373 LYS A C 1
ATOM 2915 O O . LYS A 1 373 ? 2.667 11.167 -9.141 1.00 84.50 373 LYS A O 1
ATOM 2920 N N . CYS A 1 374 ? 2.556 9.110 -9.994 1.00 83.44 374 CYS A N 1
ATOM 2921 C CA . CYS A 1 374 ? 3.682 8.591 -9.207 1.00 83.44 374 CYS A CA 1
ATOM 2922 C C . CYS A 1 374 ? 5.019 9.269 -9.541 1.00 83.44 374 CYS A C 1
ATOM 2924 O O . CYS A 1 374 ? 5.877 9.368 -8.665 1.00 83.44 374 CYS A O 1
ATOM 2926 N N . VAL A 1 375 ? 5.181 9.756 -10.772 1.00 83.31 375 VAL A N 1
ATOM 2927 C CA . VAL A 1 375 ? 6.354 10.522 -11.215 1.00 83.31 375 VAL A CA 1
ATOM 2928 C C . VAL A 1 375 ? 6.558 11.802 -10.404 1.00 83.31 375 VAL A C 1
ATOM 2930 O O . VAL A 1 375 ? 7.701 12.201 -10.204 1.00 83.31 375 VAL A O 1
ATOM 2933 N N . GLU A 1 376 ? 5.490 12.430 -9.901 1.00 80.25 376 GLU A N 1
ATOM 2934 C CA . GLU A 1 376 ? 5.593 13.644 -9.078 1.00 80.25 376 GLU A CA 1
ATOM 2935 C C . GLU A 1 376 ? 6.366 13.402 -7.770 1.00 80.25 376 GLU A C 1
ATOM 2937 O O . GLU A 1 376 ? 6.937 14.328 -7.195 1.00 80.25 376 GLU A O 1
ATOM 2942 N N . ASN A 1 377 ? 6.427 12.150 -7.307 1.00 80.81 377 ASN A N 1
ATOM 2943 C CA . ASN A 1 377 ? 7.212 11.761 -6.148 1.00 80.81 377 ASN A CA 1
ATOM 2944 C C . ASN A 1 377 ? 8.653 11.420 -6.559 1.00 80.81 377 ASN A C 1
ATOM 2946 O O . ASN A 1 377 ? 8.919 10.376 -7.159 1.00 80.81 377 ASN A O 1
ATOM 2950 N N . ILE A 1 378 ? 9.590 12.273 -6.136 1.00 80.81 378 ILE A N 1
ATOM 2951 C CA . ILE A 1 378 ? 11.040 12.159 -6.369 1.00 80.81 378 ILE A CA 1
ATOM 2952 C C . ILE A 1 378 ? 11.549 10.738 -6.086 1.00 80.81 378 ILE A C 1
ATOM 2954 O O . ILE A 1 378 ? 12.305 10.176 -6.872 1.00 80.81 378 ILE A O 1
ATOM 2958 N N . GLU A 1 379 ? 11.115 10.115 -4.991 1.00 81.44 379 GLU A N 1
ATOM 2959 C CA . GLU A 1 379 ? 11.625 8.803 -4.594 1.00 81.44 379 GLU A CA 1
ATOM 2960 C C . GLU A 1 379 ? 11.179 7.646 -5.505 1.00 81.44 379 GLU A C 1
ATOM 2962 O O . GLU A 1 379 ? 11.766 6.562 -5.458 1.00 81.44 379 GLU A O 1
ATOM 2967 N N . CYS A 1 380 ? 10.127 7.855 -6.295 1.00 83.81 380 CYS A N 1
ATOM 2968 C CA . CYS A 1 380 ? 9.518 6.847 -7.163 1.00 83.81 380 CYS A CA 1
ATOM 2969 C C . CYS A 1 380 ? 9.673 7.179 -8.651 1.00 83.81 380 CYS A C 1
ATOM 2971 O O . CYS A 1 380 ? 9.221 6.403 -9.495 1.00 83.81 380 CYS A O 1
ATOM 2973 N N . PHE A 1 381 ? 10.334 8.298 -8.957 1.00 86.31 381 PHE A N 1
ATOM 2974 C CA . PHE A 1 381 ? 10.569 8.808 -10.302 1.00 86.31 381 PHE A CA 1
ATOM 2975 C C . PHE A 1 381 ? 11.179 7.740 -11.221 1.00 86.31 381 PHE A C 1
ATOM 2977 O O . PHE A 1 381 ? 10.546 7.353 -12.200 1.00 86.31 381 PHE A O 1
ATOM 2984 N N . ASP A 1 382 ? 12.345 7.190 -10.861 1.00 87.81 382 ASP A N 1
ATOM 2985 C CA . ASP A 1 382 ? 13.080 6.241 -11.712 1.00 87.81 382 ASP A CA 1
ATOM 2986 C C . ASP A 1 382 ? 12.246 4.996 -12.049 1.00 87.81 382 ASP A C 1
ATOM 2988 O O . ASP A 1 382 ? 12.152 4.593 -13.207 1.00 87.81 382 ASP A O 1
ATOM 2992 N N . LEU A 1 383 ? 11.594 4.403 -11.042 1.00 88.94 383 LEU A N 1
ATOM 2993 C CA . LEU A 1 383 ? 10.769 3.204 -11.219 1.00 88.94 383 LEU A CA 1
ATOM 2994 C C . LEU A 1 383 ? 9.518 3.487 -12.061 1.00 88.94 383 LEU A C 1
ATOM 2996 O O . LEU A 1 383 ? 9.127 2.651 -12.878 1.00 88.94 383 LEU A O 1
ATOM 3000 N N . SER A 1 384 ? 8.895 4.653 -11.871 1.00 89.50 384 SER A N 1
ATOM 3001 C CA . SER A 1 384 ? 7.687 5.046 -12.604 1.00 89.50 384 SER A CA 1
ATOM 3002 C C . SER A 1 384 ? 8.012 5.312 -14.071 1.00 89.50 384 SER A C 1
ATOM 3004 O O . SER A 1 384 ? 7.380 4.728 -14.947 1.00 89.50 384 SER A O 1
ATOM 3006 N N . VAL A 1 385 ? 9.047 6.113 -14.343 1.00 89.06 385 VAL A N 1
ATOM 3007 C CA . VAL A 1 385 ? 9.475 6.458 -15.706 1.00 89.06 385 VAL A CA 1
ATOM 3008 C C . VAL A 1 385 ? 9.979 5.225 -16.460 1.00 89.06 385 VAL A C 1
ATOM 3010 O O . VAL A 1 385 ? 9.598 5.027 -17.611 1.00 89.06 385 VAL A O 1
ATOM 3013 N N . ALA A 1 386 ? 10.757 4.346 -15.817 1.00 88.81 386 ALA A N 1
ATOM 3014 C CA . ALA A 1 386 ? 11.196 3.091 -16.435 1.00 88.81 386 ALA A CA 1
ATOM 3015 C C . ALA A 1 386 ? 10.016 2.157 -16.762 1.00 88.81 386 ALA A C 1
ATOM 3017 O O . ALA A 1 386 ? 9.983 1.542 -17.828 1.00 88.81 386 ALA A O 1
ATOM 3018 N N . SER A 1 387 ? 9.016 2.080 -15.876 1.00 89.12 387 SER A N 1
ATOM 3019 C CA . SER A 1 387 ? 7.804 1.291 -16.131 1.00 89.12 387 SER A CA 1
ATOM 3020 C C . SER A 1 387 ? 6.994 1.875 -17.291 1.00 89.12 387 SER A C 1
ATOM 3022 O O . SER A 1 387 ? 6.548 1.127 -18.158 1.00 89.12 387 SER A O 1
ATOM 3024 N N . MET A 1 388 ? 6.841 3.204 -17.348 1.00 88.88 388 MET A N 1
ATOM 3025 C CA . MET A 1 388 ? 6.189 3.889 -18.468 1.00 88.88 388 MET A CA 1
ATOM 3026 C C . MET A 1 388 ? 6.920 3.616 -19.786 1.00 88.88 388 MET A C 1
ATOM 3028 O O . MET A 1 388 ? 6.276 3.234 -20.757 1.00 88.88 388 MET A O 1
ATOM 3032 N N . ASP A 1 389 ? 8.250 3.728 -19.816 1.00 87.75 389 ASP A N 1
ATOM 3033 C CA . ASP A 1 389 ? 9.069 3.451 -21.003 1.00 87.75 389 ASP A CA 1
ATOM 3034 C C . ASP A 1 389 ? 8.823 2.044 -21.572 1.00 87.75 389 ASP A C 1
ATOM 3036 O O . ASP A 1 389 ? 8.570 1.883 -22.768 1.00 87.75 389 ASP A O 1
ATOM 3040 N N . LEU A 1 390 ? 8.817 1.018 -20.716 1.00 84.38 390 LEU A N 1
ATOM 3041 C CA . LEU A 1 390 ? 8.543 -0.357 -21.144 1.00 84.38 390 LEU A CA 1
ATOM 3042 C C . LEU A 1 390 ? 7.096 -0.561 -21.614 1.00 84.38 390 LEU A C 1
ATOM 3044 O O . LEU A 1 390 ? 6.873 -1.276 -22.594 1.00 84.38 390 LEU A O 1
ATOM 3048 N N . LEU A 1 391 ? 6.121 0.078 -20.958 1.00 85.44 391 LEU A N 1
ATOM 3049 C CA . LEU A 1 391 ? 4.716 0.029 -21.373 1.00 85.44 391 LEU A CA 1
ATOM 3050 C C . LEU A 1 391 ? 4.520 0.611 -22.776 1.00 85.44 391 LEU A C 1
ATOM 3052 O O . LEU A 1 391 ? 3.856 -0.018 -23.603 1.00 85.44 391 LEU A O 1
ATOM 3056 N N . LEU A 1 392 ? 5.123 1.772 -23.049 1.00 84.19 392 LEU A N 1
ATOM 3057 C CA . LEU A 1 392 ? 5.027 2.439 -24.347 1.00 84.19 392 LEU A CA 1
ATOM 3058 C C . LEU A 1 392 ? 5.709 1.642 -25.463 1.00 84.19 392 LEU A C 1
ATOM 3060 O O . LEU A 1 392 ? 5.196 1.589 -26.576 1.00 84.19 392 LEU A O 1
ATOM 3064 N N . LYS A 1 393 ? 6.857 1.012 -25.178 1.00 79.38 393 LYS A N 1
ATOM 3065 C CA . LYS A 1 393 ? 7.600 0.233 -26.181 1.00 79.38 393 LYS A CA 1
ATOM 3066 C C . LYS A 1 393 ? 6.875 -1.032 -26.635 1.00 79.38 393 LYS A C 1
ATOM 3068 O O . LYS A 1 393 ? 7.073 -1.446 -27.773 1.00 79.38 393 LYS A O 1
ATOM 3073 N N . MET A 1 394 ? 6.134 -1.689 -25.740 1.00 71.19 394 MET A N 1
ATOM 3074 C CA . MET A 1 394 ? 5.764 -3.102 -25.930 1.00 71.19 394 MET A CA 1
ATOM 3075 C C . MET A 1 394 ? 4.279 -3.402 -25.776 1.00 71.19 394 MET A C 1
ATOM 3077 O O . MET A 1 394 ? 3.781 -4.326 -26.413 1.00 71.19 394 MET A O 1
ATOM 3081 N N . VAL A 1 395 ? 3.581 -2.677 -24.902 1.00 68.19 395 VAL A N 1
ATOM 3082 C CA . VAL A 1 395 ? 2.239 -3.073 -24.456 1.00 68.19 395 VAL A CA 1
ATOM 30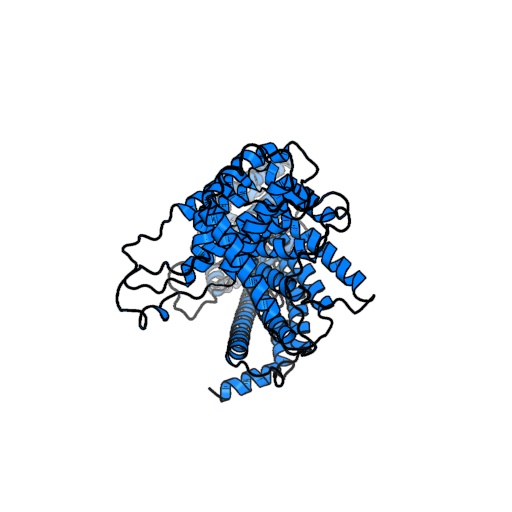83 C C . VAL A 1 395 ? 1.156 -2.195 -25.072 1.00 68.19 395 VAL A C 1
ATOM 3085 O O . VAL A 1 395 ? 0.066 -2.685 -25.365 1.00 68.19 395 VAL A O 1
ATOM 3088 N N . LEU A 1 396 ? 1.442 -0.907 -25.276 1.00 74.62 396 LEU A N 1
ATOM 3089 C CA . LEU A 1 396 ? 0.458 0.072 -25.725 1.00 74.62 396 LEU A CA 1
ATOM 3090 C C . LEU A 1 396 ? 0.759 0.578 -27.139 1.00 74.62 396 LEU A C 1
ATOM 3092 O O . LEU A 1 396 ? 1.872 1.038 -27.394 1.00 74.62 396 LEU A O 1
ATOM 3096 N N . PRO A 1 397 ? -0.225 0.572 -28.055 1.00 77.75 397 PRO A N 1
ATOM 3097 C CA . PRO A 1 397 ? -0.062 1.214 -29.350 1.00 77.75 397 PRO A CA 1
ATOM 3098 C C . PRO A 1 397 ? -0.025 2.751 -29.200 1.00 77.75 397 PRO A C 1
ATOM 3100 O O . PRO A 1 397 ? -0.707 3.284 -28.315 1.00 77.75 397 PRO A O 1
ATOM 3103 N N . PRO A 1 398 ? 0.709 3.466 -30.080 1.00 76.31 398 PRO A N 1
ATOM 3104 C CA . PRO A 1 398 ? 0.826 4.931 -30.081 1.00 76.31 398 PRO A CA 1
ATOM 3105 C C . PRO A 1 398 ? -0.497 5.678 -29.946 1.00 76.31 398 PRO A C 1
ATOM 3107 O O . PRO A 1 398 ? -0.608 6.590 -29.132 1.00 76.31 398 PRO A O 1
ATOM 3110 N N . ASP A 1 399 ? -1.524 5.229 -30.663 1.00 76.56 399 ASP A N 1
ATOM 3111 C CA . ASP A 1 399 ? -2.830 5.892 -30.692 1.00 76.56 399 ASP A CA 1
ATOM 3112 C C . ASP A 1 399 ? -3.526 5.913 -29.322 1.00 76.56 399 ASP A C 1
ATOM 3114 O O . ASP A 1 399 ? -4.292 6.823 -29.031 1.00 76.56 399 ASP A O 1
ATOM 3118 N N . ILE A 1 400 ? -3.263 4.930 -28.453 1.00 77.00 400 ILE A N 1
ATOM 3119 C CA . ILE A 1 400 ? -3.901 4.843 -27.132 1.00 77.00 400 ILE A CA 1
ATOM 3120 C C . ILE A 1 400 ? -3.141 5.685 -26.111 1.00 77.00 400 ILE A C 1
ATOM 3122 O O . ILE A 1 400 ? -3.750 6.415 -25.329 1.00 77.00 400 ILE A O 1
ATOM 3126 N N . TRP A 1 401 ? -1.811 5.588 -26.088 1.00 80.25 401 TRP A N 1
ATOM 3127 C CA . TRP A 1 401 ? -1.036 6.230 -25.032 1.00 80.25 401 TRP A CA 1
ATOM 3128 C C . TRP A 1 401 ? -0.790 7.719 -25.278 1.00 80.25 401 TRP A C 1
ATOM 3130 O O . TRP A 1 401 ? -0.689 8.454 -24.300 1.00 80.25 401 TRP A O 1
ATOM 3140 N N . VAL A 1 402 ? -0.727 8.188 -26.534 1.00 82.06 402 VAL A N 1
ATOM 3141 C CA . VAL A 1 402 ? -0.487 9.614 -26.840 1.00 82.06 402 VAL A CA 1
ATOM 3142 C C . VAL A 1 402 ? -1.587 10.485 -26.232 1.00 82.06 402 VAL A C 1
ATOM 3144 O O . VAL A 1 402 ? -1.288 11.465 -25.554 1.00 82.06 402 VAL A O 1
ATOM 3147 N N . HIS A 1 403 ? -2.855 10.092 -26.395 1.00 78.81 403 HIS A N 1
ATOM 3148 C CA . HIS A 1 403 ? -3.986 10.820 -25.815 1.00 78.81 403 HIS A CA 1
ATOM 3149 C C . HIS A 1 403 ? -3.956 10.821 -24.285 1.00 78.81 403 HIS A C 1
ATOM 3151 O O . HIS A 1 403 ? -4.147 11.865 -23.667 1.00 78.81 403 HIS A O 1
ATOM 3157 N N . VAL A 1 404 ? -3.664 9.671 -23.674 1.00 77.88 404 VAL A N 1
ATOM 3158 C CA . VAL A 1 404 ? -3.612 9.544 -22.213 1.00 77.88 404 VAL A CA 1
ATOM 3159 C C . VAL A 1 404 ? -2.483 10.391 -21.627 1.00 77.88 404 VAL A C 1
ATOM 3161 O O . VAL A 1 404 ? -2.721 11.153 -20.695 1.00 77.88 404 VAL A O 1
ATOM 3164 N N . LEU A 1 405 ? -1.270 10.306 -22.188 1.00 80.56 405 LEU A N 1
ATOM 3165 C CA . LEU A 1 405 ? -0.136 11.093 -21.707 1.00 80.56 405 LEU A CA 1
ATOM 3166 C C . LEU A 1 405 ? -0.375 12.587 -21.868 1.00 80.56 405 LEU A C 1
ATOM 3168 O O . LEU A 1 405 ? -0.049 13.332 -20.952 1.00 80.56 405 LEU A O 1
ATOM 3172 N N . HIS A 1 406 ? -0.951 13.023 -22.988 1.00 78.25 406 HIS A N 1
ATOM 3173 C CA . HIS A 1 406 ? -1.235 14.437 -23.215 1.00 78.25 406 HIS A CA 1
ATOM 3174 C C . HIS A 1 406 ? -2.123 15.040 -22.116 1.00 78.25 406 HIS A C 1
ATOM 3176 O O . HIS A 1 406 ? -1.936 16.193 -21.741 1.00 78.25 406 HIS A O 1
ATOM 3182 N N . GLU A 1 407 ? -3.070 14.272 -21.575 1.00 75.88 407 GLU A N 1
ATOM 3183 C CA . GLU A 1 407 ? -3.945 14.735 -20.494 1.00 75.88 407 GLU A CA 1
ATOM 3184 C C . GLU A 1 407 ? -3.326 14.586 -19.097 1.00 75.88 407 GLU A C 1
ATOM 3186 O O . GLU A 1 407 ? -3.636 15.378 -18.208 1.00 75.88 407 GLU A O 1
ATOM 3191 N N . SER A 1 408 ? -2.481 13.574 -18.873 1.00 73.44 408 SER A N 1
ATOM 3192 C CA . SER A 1 408 ? -2.041 13.200 -17.523 1.00 73.44 408 SER A CA 1
ATOM 3193 C C . SER A 1 408 ? -0.610 13.595 -17.160 1.00 73.44 408 SER A C 1
ATOM 3195 O O . SER A 1 408 ? -0.277 13.565 -15.975 1.00 73.44 408 SER A O 1
ATOM 3197 N N . ILE A 1 409 ? 0.260 13.911 -18.126 1.00 76.44 409 ILE A N 1
ATOM 3198 C CA . ILE A 1 409 ? 1.684 14.166 -17.869 1.00 76.44 409 ILE A CA 1
ATOM 3199 C C . ILE A 1 409 ? 2.035 15.656 -17.957 1.00 76.44 409 ILE A C 1
ATOM 3201 O O . ILE A 1 409 ? 1.846 16.309 -18.980 1.00 76.44 409 ILE A O 1
ATOM 3205 N N . HIS A 1 410 ? 2.642 16.187 -16.896 1.00 76.69 410 HIS A N 1
ATOM 3206 C CA . HIS A 1 410 ? 3.235 17.525 -16.898 1.00 76.69 410 HIS A CA 1
ATOM 3207 C C . HIS A 1 410 ? 4.737 17.409 -17.210 1.00 76.69 410 HIS A C 1
ATOM 3209 O O . HIS A 1 410 ? 5.561 17.254 -16.307 1.00 76.69 410 HIS A O 1
ATOM 3215 N N . LEU A 1 411 ? 5.104 17.452 -18.498 1.00 74.62 411 LEU A N 1
ATOM 3216 C CA . LEU A 1 411 ? 6.498 17.319 -18.968 1.00 74.62 411 LEU A CA 1
ATOM 3217 C C . LEU A 1 411 ? 7.449 18.355 -18.344 1.00 74.62 411 LEU A C 1
ATOM 3219 O O . LEU A 1 411 ? 8.609 18.047 -18.075 1.00 74.62 411 LEU A O 1
ATOM 3223 N N . GLU A 1 412 ? 6.958 19.556 -18.043 1.00 74.06 412 GLU A N 1
ATOM 3224 C CA . GLU A 1 412 ? 7.736 20.586 -17.346 1.00 74.06 412 GLU A CA 1
ATOM 3225 C C . GLU A 1 412 ? 8.139 20.148 -15.928 1.00 74.06 412 GLU A C 1
ATOM 3227 O O . GLU A 1 412 ? 9.275 20.363 -15.503 1.00 74.06 412 GLU A O 1
ATOM 3232 N N . HIS A 1 413 ? 7.239 19.472 -15.209 1.00 74.19 413 HIS A N 1
ATOM 3233 C CA . HIS A 1 413 ? 7.495 18.978 -13.856 1.00 74.19 413 HIS A CA 1
ATOM 3234 C C . HIS A 1 413 ? 8.503 17.817 -13.854 1.00 74.19 413 HIS A C 1
ATOM 3236 O O . HIS A 1 413 ? 9.376 17.749 -12.990 1.00 74.19 413 HIS A O 1
ATOM 3242 N N . LEU A 1 414 ? 8.454 16.950 -14.873 1.00 78.88 414 LEU A N 1
ATOM 3243 C CA . LEU A 1 414 ? 9.468 15.914 -15.111 1.00 78.88 414 LEU A CA 1
ATOM 3244 C C . LEU A 1 414 ? 10.876 16.516 -15.222 1.00 78.88 414 LEU A C 1
ATOM 3246 O O . LEU A 1 414 ? 11.802 16.068 -14.545 1.00 78.88 414 LEU A O 1
ATOM 3250 N N . ILE A 1 415 ? 11.023 17.559 -16.042 1.00 76.31 415 ILE A N 1
ATOM 3251 C CA . ILE A 1 415 ? 12.296 18.257 -16.257 1.00 76.31 415 ILE A CA 1
ATOM 3252 C C . ILE A 1 415 ? 12.786 18.924 -14.959 1.00 76.31 415 ILE A C 1
ATOM 3254 O O . ILE A 1 415 ? 13.976 18.868 -14.635 1.00 76.31 415 ILE A O 1
ATOM 3258 N N . GLN A 1 416 ? 11.878 19.509 -14.172 1.00 76.81 416 GLN A N 1
ATOM 3259 C CA . GLN A 1 416 ? 12.209 20.092 -12.868 1.00 76.81 416 GLN A CA 1
ATOM 3260 C C . GLN A 1 416 ? 12.719 19.043 -11.870 1.00 76.81 416 GLN A C 1
ATOM 3262 O O . GLN A 1 416 ? 13.730 19.281 -11.206 1.00 76.81 416 GLN A O 1
ATOM 3267 N N . ILE A 1 417 ? 12.083 17.869 -11.787 1.00 72.94 417 ILE A N 1
ATOM 3268 C CA . ILE A 1 417 ? 12.536 16.781 -10.904 1.00 72.94 417 ILE A CA 1
ATOM 3269 C C . ILE A 1 417 ? 13.922 16.278 -11.327 1.00 72.94 417 ILE A C 1
ATOM 3271 O O . ILE A 1 417 ? 14.785 16.058 -10.474 1.00 72.94 417 ILE A O 1
ATOM 3275 N N . MET A 1 418 ? 14.177 16.160 -12.634 1.00 72.50 418 MET A N 1
ATOM 3276 C CA . MET A 1 418 ? 15.497 15.782 -13.151 1.00 72.50 418 MET A CA 1
ATOM 3277 C C . MET A 1 418 ? 16.587 16.775 -12.725 1.00 72.50 418 MET A C 1
ATOM 3279 O O . MET A 1 418 ? 17.674 16.357 -12.321 1.00 72.50 418 MET A O 1
ATOM 3283 N N . HIS A 1 419 ? 16.294 18.080 -12.756 1.00 73.44 419 HIS A N 1
ATOM 3284 C CA . HIS A 1 419 ? 17.206 19.110 -12.251 1.00 73.44 419 HIS A CA 1
ATOM 3285 C C . HIS A 1 419 ? 17.459 18.995 -10.743 1.00 73.44 419 HIS A C 1
ATOM 3287 O O . HIS A 1 419 ? 18.594 19.165 -10.303 1.00 73.44 419 HIS A O 1
ATOM 3293 N N . GLN A 1 420 ? 16.428 18.691 -9.951 1.00 73.06 420 GLN A N 1
ATOM 3294 C CA . GLN A 1 420 ? 16.545 18.577 -8.494 1.00 73.06 420 GLN A CA 1
ATOM 3295 C C . GLN A 1 420 ? 17.363 17.357 -8.052 1.00 73.06 420 GLN A C 1
ATOM 3297 O O . GLN A 1 420 ? 18.119 17.449 -7.086 1.00 73.06 420 GLN A O 1
ATOM 3302 N N . GLN A 1 421 ? 17.234 16.216 -8.738 1.00 65.56 421 GLN A N 1
ATOM 3303 C CA . GLN A 1 421 ? 17.937 14.986 -8.356 1.00 65.56 421 GLN A CA 1
ATOM 3304 C C . GLN A 1 421 ? 19.420 14.973 -8.748 1.00 65.56 421 GLN A C 1
ATOM 3306 O O . GLN A 1 421 ? 20.200 14.268 -8.110 1.00 65.56 421 GLN A O 1
ATOM 3311 N N . ASN A 1 422 ? 19.807 15.701 -9.804 1.00 67.12 422 ASN A N 1
ATOM 3312 C CA . ASN A 1 422 ? 21.168 15.759 -10.363 1.00 67.12 422 ASN A CA 1
ATOM 3313 C C . ASN A 1 422 ? 21.877 14.382 -10.489 1.00 67.12 422 ASN A C 1
ATOM 3315 O O . ASN A 1 422 ? 23.100 14.262 -10.396 1.00 67.12 422 ASN A O 1
ATOM 3319 N N . SER A 1 423 ? 21.098 13.308 -10.675 1.00 76.06 423 SER A N 1
ATOM 3320 C CA . SER A 1 423 ? 21.573 11.927 -10.783 1.00 76.06 423 SER A CA 1
ATOM 3321 C C . SER A 1 423 ? 21.647 11.525 -12.250 1.00 76.06 423 SER A C 1
ATOM 3323 O O . SER A 1 423 ? 20.640 11.471 -12.954 1.00 76.06 423 SER A O 1
ATOM 3325 N N . ARG A 1 424 ? 22.846 11.166 -12.718 1.00 73.69 424 ARG A N 1
ATOM 3326 C CA . ARG A 1 424 ? 23.073 10.733 -14.110 1.00 73.69 424 ARG A CA 1
ATOM 3327 C C . ARG A 1 424 ? 22.294 9.470 -14.492 1.00 73.69 424 ARG A C 1
ATOM 3329 O O . ARG A 1 424 ? 21.997 9.274 -15.664 1.00 73.69 424 ARG A O 1
ATOM 3336 N N . VAL A 1 425 ? 21.972 8.613 -13.520 1.00 78.31 425 VAL A N 1
ATOM 3337 C CA . VAL A 1 425 ? 21.170 7.399 -13.752 1.00 78.31 425 VAL A CA 1
ATOM 3338 C C . VAL A 1 425 ? 19.715 7.775 -14.016 1.00 78.31 425 VAL A C 1
ATOM 3340 O O . VAL A 1 425 ? 19.143 7.323 -15.002 1.00 78.31 425 VAL A O 1
ATOM 3343 N N . SER A 1 426 ? 19.160 8.663 -13.196 1.00 80.69 426 SER A N 1
ATOM 3344 C CA . SER A 1 426 ? 17.784 9.149 -13.318 1.00 80.69 426 SER A CA 1
ATOM 3345 C C . SER A 1 426 ? 17.577 9.925 -14.619 1.00 80.69 426 SER A C 1
ATOM 3347 O O . SER A 1 426 ? 16.573 9.744 -15.308 1.00 80.69 426 SER A O 1
ATOM 3349 N N . VAL A 1 427 ? 18.588 10.698 -15.041 1.00 81.69 427 VAL A N 1
ATOM 3350 C CA . VAL A 1 427 ? 18.568 11.349 -16.357 1.00 81.69 427 VAL A CA 1
ATOM 3351 C C . VAL A 1 427 ? 18.591 10.335 -17.501 1.00 81.69 427 VAL A C 1
ATOM 3353 O O . VAL A 1 427 ? 17.822 10.477 -18.449 1.00 81.69 427 VAL A O 1
ATOM 3356 N N . ALA A 1 428 ? 19.407 9.279 -17.415 1.00 82.56 428 ALA A N 1
ATOM 3357 C CA . ALA A 1 428 ? 19.420 8.231 -18.436 1.00 82.56 428 ALA A CA 1
ATOM 3358 C C . ALA A 1 428 ? 18.066 7.504 -18.540 1.00 82.56 428 ALA A C 1
ATOM 3360 O O . ALA A 1 428 ? 17.618 7.200 -19.645 1.00 82.56 428 ALA A O 1
ATOM 3361 N N . VAL A 1 429 ? 17.393 7.242 -17.413 1.00 84.25 429 VAL A N 1
ATOM 3362 C CA . VAL A 1 429 ? 16.047 6.640 -17.390 1.00 84.25 429 VAL A CA 1
ATOM 3363 C C . VAL A 1 429 ? 15.037 7.545 -18.103 1.00 84.25 429 VAL A C 1
ATOM 3365 O O . VAL A 1 429 ? 14.329 7.086 -19.000 1.00 84.25 429 VAL A O 1
ATOM 3368 N N . ALA A 1 430 ? 15.027 8.841 -17.786 1.00 85.56 430 ALA A N 1
ATOM 3369 C CA . ALA A 1 430 ? 14.152 9.809 -18.444 1.00 85.56 430 ALA A CA 1
ATOM 3370 C C . ALA A 1 430 ? 14.457 9.980 -19.939 1.00 85.56 430 ALA A C 1
ATOM 3372 O O . ALA A 1 430 ? 13.539 10.058 -20.751 1.00 85.56 430 ALA A O 1
ATOM 3373 N N . PHE A 1 431 ? 15.730 9.973 -20.336 1.00 86.06 431 PHE A N 1
ATOM 3374 C CA . PHE A 1 431 ? 16.116 10.073 -21.745 1.00 86.06 431 PHE A CA 1
ATOM 3375 C C . PHE A 1 431 ? 15.689 8.850 -22.555 1.00 86.06 431 PHE A C 1
ATOM 3377 O O . PHE A 1 431 ? 15.259 9.002 -23.695 1.00 86.06 431 PHE A O 1
ATOM 3384 N N . ASN A 1 432 ? 15.743 7.647 -21.978 1.00 87.00 432 ASN A N 1
ATOM 3385 C CA . ASN A 1 432 ? 15.193 6.460 -22.633 1.00 87.00 432 ASN A CA 1
ATOM 3386 C C . ASN A 1 432 ? 13.682 6.595 -22.863 1.00 87.00 432 ASN A C 1
ATOM 3388 O O . ASN A 1 432 ? 13.216 6.299 -23.960 1.00 87.00 432 ASN A O 1
ATOM 3392 N N . PHE A 1 433 ? 12.946 7.116 -21.879 1.00 87.69 433 PHE A N 1
ATOM 3393 C CA . PHE A 1 433 ? 11.518 7.404 -22.015 1.00 87.69 433 PHE A CA 1
ATOM 3394 C C . PHE A 1 433 ? 11.228 8.470 -23.090 1.00 87.69 433 PHE A C 1
ATOM 3396 O O . PHE A 1 433 ? 10.356 8.279 -23.940 1.00 87.69 433 PHE A O 1
ATOM 3403 N N . PHE A 1 434 ? 11.992 9.567 -23.117 1.00 87.25 434 PHE A N 1
ATOM 3404 C CA . PHE A 1 434 ? 11.870 10.598 -24.154 1.00 87.25 434 PHE A CA 1
ATOM 3405 C C . PHE A 1 434 ? 12.193 10.064 -25.550 1.00 87.25 434 PHE A C 1
ATOM 3407 O O . PHE A 1 434 ? 11.493 10.401 -26.503 1.00 87.25 434 PHE A O 1
ATOM 3414 N N . LEU A 1 435 ? 13.197 9.195 -25.678 1.00 85.88 435 LEU A N 1
ATOM 3415 C CA . LEU A 1 435 ? 13.538 8.555 -26.947 1.00 85.88 435 LEU A CA 1
ATOM 3416 C C . LEU A 1 435 ? 12.364 7.729 -27.482 1.00 85.88 435 LEU A C 1
ATOM 3418 O O . LEU A 1 435 ? 12.052 7.805 -28.666 1.00 85.88 435 LEU A O 1
ATOM 3422 N N . THR A 1 436 ? 11.685 6.988 -26.611 1.00 85.00 436 THR A N 1
ATOM 3423 C CA . THR A 1 436 ? 10.499 6.197 -26.967 1.00 85.00 436 THR A CA 1
ATOM 3424 C C . THR A 1 436 ? 9.351 7.066 -27.449 1.00 85.00 436 THR A C 1
ATOM 3426 O O . THR A 1 436 ? 8.728 6.754 -28.460 1.00 85.00 436 THR A O 1
ATOM 3429 N N . MET A 1 437 ? 9.093 8.191 -26.779 1.00 84.69 437 MET A N 1
ATOM 3430 C CA . MET A 1 437 ? 8.068 9.130 -27.235 1.00 84.69 437 MET A CA 1
ATOM 3431 C C . MET A 1 437 ? 8.435 9.766 -28.584 1.00 84.69 437 MET A C 1
ATOM 3433 O O . MET A 1 437 ? 7.584 9.847 -29.471 1.00 84.69 437 MET A O 1
ATOM 3437 N N . ALA A 1 438 ? 9.703 10.149 -28.771 1.00 84.31 438 ALA A N 1
ATOM 3438 C CA . ALA A 1 438 ? 10.201 10.800 -29.983 1.00 84.31 438 ALA A CA 1
ATOM 3439 C C . ALA A 1 438 ? 10.119 9.920 -31.246 1.00 84.31 438 ALA A C 1
ATOM 3441 O O . ALA A 1 438 ? 10.102 10.444 -32.357 1.00 84.31 438 ALA A O 1
ATOM 3442 N N . GLN A 1 439 ? 10.041 8.593 -31.101 1.00 84.19 439 GLN A N 1
ATOM 3443 C CA . GLN A 1 439 ? 9.881 7.648 -32.218 1.00 84.19 439 GLN A CA 1
ATOM 3444 C C . GLN A 1 439 ? 8.481 7.664 -32.855 1.00 84.19 439 GLN A C 1
ATOM 3446 O O . GLN A 1 439 ? 8.269 7.023 -33.883 1.00 84.19 439 GLN A O 1
ATOM 3451 N N . THR A 1 440 ? 7.520 8.368 -32.256 1.00 83.81 440 THR A N 1
ATOM 3452 C CA . THR A 1 440 ? 6.151 8.491 -32.772 1.00 83.81 440 THR A CA 1
ATOM 3453 C C . THR A 1 440 ? 5.829 9.943 -33.090 1.00 83.81 440 THR A C 1
ATOM 3455 O O . THR A 1 440 ? 6.320 10.844 -32.411 1.00 83.81 440 THR A O 1
ATOM 3458 N N . LYS A 1 441 ? 4.972 10.186 -34.093 1.00 82.12 441 LYS A N 1
ATOM 3459 C CA . LYS A 1 441 ? 4.601 11.552 -34.494 1.00 82.12 441 LYS A CA 1
ATOM 3460 C C . LYS A 1 441 ? 3.984 12.343 -33.329 1.00 82.12 441 LYS A C 1
ATOM 3462 O O . LYS A 1 441 ? 4.529 13.373 -32.949 1.00 82.12 441 LYS A O 1
ATOM 3467 N N . GLY A 1 442 ? 2.925 11.822 -32.702 1.00 79.56 442 GLY A N 1
ATOM 3468 C CA . GLY A 1 442 ? 2.251 12.502 -31.584 1.00 79.56 442 GLY A CA 1
ATOM 3469 C C . GLY A 1 442 ? 3.147 12.718 -30.356 1.00 79.56 442 GLY A C 1
ATOM 3470 O O . GLY A 1 442 ? 3.118 13.785 -29.750 1.00 79.56 442 GLY A O 1
ATOM 3471 N N . GLY A 1 443 ? 4.012 11.754 -30.016 1.00 82.62 443 GLY A N 1
ATOM 3472 C CA . GLY A 1 443 ? 4.980 11.927 -28.929 1.00 82.62 443 GLY A CA 1
ATOM 3473 C C . GLY A 1 443 ? 6.057 12.974 -29.242 1.00 82.62 443 GLY A C 1
ATOM 3474 O O . GLY A 1 443 ? 6.402 13.779 -28.378 1.00 82.62 443 GLY A O 1
ATOM 3475 N N . ALA A 1 444 ? 6.554 13.025 -30.481 1.00 81.69 444 ALA A N 1
ATOM 3476 C CA . ALA A 1 444 ? 7.511 14.041 -30.913 1.00 81.69 444 ALA A CA 1
ATOM 3477 C C . ALA A 1 444 ? 6.905 15.459 -30.896 1.00 81.69 444 ALA A C 1
ATOM 3479 O O . ALA A 1 444 ? 7.568 16.395 -30.443 1.00 81.69 444 ALA A O 1
ATOM 3480 N N . GLU A 1 445 ? 5.641 15.619 -31.308 1.00 81.50 445 GLU A N 1
ATOM 3481 C CA . GLU A 1 445 ? 4.898 16.887 -31.207 1.00 81.50 445 GLU A CA 1
ATOM 3482 C C . GLU A 1 445 ? 4.773 17.355 -29.748 1.00 81.50 445 GLU A C 1
ATOM 3484 O O . GLU A 1 445 ? 5.047 18.521 -29.444 1.00 81.50 445 GLU A O 1
ATOM 3489 N N . MET A 1 446 ? 4.434 16.444 -28.827 1.00 81.00 446 MET A N 1
ATOM 3490 C CA . MET A 1 446 ? 4.362 16.738 -27.390 1.00 81.00 446 MET A CA 1
ATOM 3491 C C . MET A 1 446 ? 5.709 17.202 -26.826 1.00 81.00 446 MET A C 1
ATOM 3493 O O . MET A 1 446 ? 5.759 18.182 -26.083 1.00 81.00 446 MET A O 1
ATOM 3497 N N . LEU A 1 447 ? 6.810 16.533 -27.183 1.00 81.38 447 LEU A N 1
ATOM 3498 C CA . LEU A 1 447 ? 8.146 16.905 -26.708 1.00 81.38 447 LEU A CA 1
ATOM 3499 C C . LEU A 1 447 ? 8.591 18.278 -27.228 1.00 81.38 447 LEU A C 1
ATOM 3501 O O . LEU A 1 447 ? 9.161 19.067 -26.470 1.00 81.38 447 LEU A O 1
ATOM 3505 N N . CYS A 1 448 ? 8.312 18.578 -28.500 1.00 76.12 448 CYS A N 1
ATOM 3506 C CA . CYS A 1 448 ? 8.656 19.867 -29.101 1.00 76.12 448 CYS A CA 1
ATOM 3507 C C . CYS A 1 448 ? 7.830 21.014 -28.503 1.00 76.12 448 CYS A C 1
ATOM 3509 O O . CYS A 1 448 ? 8.375 22.083 -28.237 1.00 76.12 448 CYS A O 1
ATOM 3511 N N . SER A 1 449 ? 6.544 20.779 -28.231 1.00 75.62 449 SER A N 1
ATOM 3512 C CA . SER A 1 449 ? 5.634 21.790 -27.674 1.00 75.62 449 SER A CA 1
ATOM 3513 C C . SER A 1 449 ? 5.973 22.190 -26.229 1.00 75.62 449 SER A C 1
ATOM 3515 O O . SER A 1 449 ? 5.623 23.286 -25.804 1.00 75.62 449 SER A O 1
ATOM 3517 N N . ASN A 1 450 ? 6.684 21.336 -25.480 1.00 70.31 450 ASN A N 1
ATOM 3518 C CA . ASN A 1 450 ? 7.047 21.546 -24.070 1.00 70.31 450 ASN A CA 1
ATOM 3519 C C . ASN A 1 450 ? 8.509 22.004 -23.862 1.00 70.31 450 ASN A C 1
ATOM 3521 O O . ASN A 1 450 ? 9.081 21.795 -22.794 1.00 70.31 450 ASN A O 1
ATOM 3525 N N . ASN A 1 451 ? 9.154 22.602 -24.873 1.00 71.06 451 ASN A N 1
ATOM 3526 C CA . ASN A 1 451 ? 10.528 23.135 -24.795 1.00 71.06 451 ASN A CA 1
ATOM 3527 C C . ASN A 1 451 ? 11.619 22.122 -24.364 1.00 71.06 451 ASN A C 1
ATOM 3529 O O . ASN A 1 451 ? 12.696 22.532 -23.916 1.00 71.06 451 ASN A O 1
ATOM 3533 N N . LEU A 1 452 ? 11.411 20.806 -24.540 1.00 72.38 452 LEU A N 1
ATOM 3534 C CA . LEU A 1 452 ? 12.416 19.788 -24.182 1.00 72.38 452 LEU A CA 1
ATOM 3535 C C . LEU A 1 452 ? 13.759 20.034 -24.894 1.00 72.38 452 LEU A C 1
ATOM 3537 O O . LEU A 1 452 ? 14.820 19.786 -24.328 1.00 72.38 452 LEU A O 1
ATOM 3541 N N . LEU A 1 453 ? 13.731 20.567 -26.117 1.00 68.31 453 LEU A N 1
ATOM 3542 C CA . LEU A 1 453 ? 14.932 20.887 -26.897 1.00 68.31 453 LEU A CA 1
ATOM 3543 C C . LEU A 1 453 ? 15.807 21.951 -26.225 1.00 68.31 453 LEU A C 1
ATOM 3545 O O . LEU A 1 453 ? 17.032 21.847 -26.246 1.00 68.31 453 LEU A O 1
ATOM 3549 N N . SER A 1 454 ? 15.193 22.949 -25.588 1.00 71.25 454 SER A N 1
ATOM 3550 C CA . SER A 1 454 ? 15.914 23.966 -24.819 1.00 71.25 454 SER A CA 1
ATOM 3551 C C . SER A 1 454 ? 16.574 23.357 -23.583 1.00 71.25 454 SER A C 1
ATOM 3553 O O . SER A 1 454 ? 17.715 23.693 -23.272 1.00 71.25 454 SER A O 1
ATOM 3555 N N . TYR A 1 455 ? 15.892 22.421 -22.917 1.00 73.62 455 TYR A N 1
ATOM 3556 C CA . TYR A 1 455 ? 16.461 21.676 -21.795 1.00 73.62 455 TYR A CA 1
ATOM 3557 C C . TYR A 1 455 ? 17.618 20.771 -22.230 1.00 73.62 455 TYR A C 1
ATOM 3559 O O . TYR A 1 455 ? 18.686 20.833 -21.629 1.00 73.62 455 TYR A O 1
ATOM 3567 N N . LEU A 1 456 ? 17.447 19.979 -23.295 1.00 71.62 456 LEU A N 1
ATOM 3568 C CA . LEU A 1 456 ? 18.506 19.125 -23.843 1.00 71.62 456 LEU A CA 1
ATOM 3569 C C . LEU A 1 456 ? 19.741 19.945 -24.210 1.00 71.62 456 LEU A C 1
ATOM 3571 O O . LEU A 1 456 ? 20.849 19.532 -23.893 1.00 71.62 456 LEU A O 1
ATOM 3575 N N . LYS A 1 457 ? 19.549 21.128 -24.800 1.00 69.75 457 LYS A N 1
ATOM 3576 C CA . LYS A 1 457 ? 20.639 22.057 -25.102 1.00 69.75 457 LYS A CA 1
ATOM 3577 C C . LYS A 1 457 ? 21.424 22.455 -23.848 1.00 69.75 457 LYS A C 1
ATOM 3579 O O . LYS A 1 457 ? 22.635 22.291 -23.825 1.00 69.75 457 LYS A O 1
ATOM 3584 N N . ILE A 1 458 ? 20.742 22.949 -22.811 1.00 71.00 458 ILE A N 1
ATOM 3585 C CA . ILE A 1 458 ? 21.385 23.384 -21.555 1.00 71.00 458 ILE A CA 1
ATOM 3586 C C . ILE A 1 458 ? 22.044 22.200 -20.835 1.00 71.00 458 ILE A C 1
ATOM 3588 O O . ILE A 1 458 ? 23.116 22.322 -20.247 1.00 71.00 458 ILE A O 1
ATOM 3592 N N . PHE A 1 459 ? 21.396 21.038 -20.859 1.00 70.19 459 PHE A N 1
ATOM 3593 C CA . PHE A 1 459 ? 21.911 19.843 -20.210 1.00 70.19 459 PHE A CA 1
ATOM 3594 C C . PHE A 1 459 ? 23.183 19.329 -20.891 1.00 70.19 459 PHE A C 1
ATOM 3596 O O . PHE A 1 459 ? 24.147 18.996 -20.207 1.00 70.19 459 PHE A O 1
ATOM 3603 N N . LEU A 1 460 ? 23.203 19.284 -22.224 1.00 67.31 460 LEU A N 1
ATOM 3604 C CA . LEU A 1 460 ? 24.353 18.797 -22.980 1.00 67.31 460 LEU A CA 1
ATOM 3605 C C . LEU A 1 460 ? 25.513 19.797 -22.948 1.00 67.31 460 LEU A C 1
ATOM 3607 O O . LEU A 1 460 ? 26.638 19.359 -22.736 1.00 67.31 460 LEU A O 1
ATOM 3611 N N . SER A 1 461 ? 25.253 21.111 -22.986 1.00 65.44 461 SER A N 1
ATOM 3612 C CA . SER A 1 461 ? 26.312 22.114 -22.794 1.00 65.44 461 SER A CA 1
ATOM 3613 C C . SER A 1 461 ? 26.992 21.972 -21.427 1.00 65.44 461 SER A C 1
ATOM 3615 O O . SER A 1 461 ? 28.216 21.951 -21.342 1.00 65.44 461 SER A O 1
ATOM 3617 N N . ASN A 1 462 ? 26.215 21.749 -20.360 1.00 65.00 462 ASN A N 1
ATOM 3618 C CA . ASN A 1 462 ? 26.760 21.518 -19.016 1.00 65.00 462 ASN A CA 1
ATOM 3619 C C . ASN A 1 462 ? 27.552 20.202 -18.900 1.00 65.00 462 ASN A C 1
ATOM 3621 O O . ASN A 1 462 ? 28.431 20.094 -18.050 1.00 65.00 462 ASN A O 1
ATOM 3625 N N . LEU A 1 463 ? 27.238 19.190 -19.718 1.00 62.34 463 LEU A N 1
ATOM 3626 C CA . LEU A 1 463 ? 27.999 17.937 -19.768 1.00 62.34 463 LEU A CA 1
ATOM 3627 C C . LEU A 1 463 ? 29.328 18.076 -20.521 1.00 62.34 463 LEU A C 1
ATOM 3629 O O . LEU A 1 463 ? 30.214 17.250 -20.315 1.00 62.34 463 LEU A O 1
ATOM 3633 N N . VAL A 1 464 ? 29.446 19.071 -21.403 1.00 57.69 464 VAL A N 1
ATOM 3634 C CA . VAL A 1 464 ? 30.647 19.345 -22.205 1.00 57.69 464 VAL A CA 1
ATOM 3635 C C . VAL A 1 464 ? 31.601 20.299 -21.474 1.00 57.69 464 VAL A C 1
ATOM 3637 O O . VAL A 1 464 ? 32.809 20.099 -21.553 1.00 57.69 464 VAL A O 1
ATOM 3640 N N . ASP A 1 465 ? 31.079 21.267 -20.711 1.00 50.72 465 ASP A N 1
ATOM 3641 C CA . ASP A 1 465 ? 31.878 22.232 -19.932 1.00 50.72 465 ASP A CA 1
ATOM 3642 C C . ASP A 1 465 ? 32.602 21.610 -18.715 1.00 50.72 465 ASP A C 1
ATOM 3644 O O . ASP A 1 465 ? 33.540 22.203 -18.177 1.00 50.72 465 ASP A O 1
ATOM 3648 N N . GLU A 1 466 ? 32.224 20.398 -18.285 1.00 48.16 466 GLU A N 1
ATOM 3649 C CA . GLU A 1 466 ? 33.027 19.581 -17.361 1.00 48.16 466 GLU A CA 1
ATOM 3650 C C . GLU A 1 466 ? 34.252 18.991 -18.098 1.00 48.16 466 GLU A C 1
ATOM 3652 O O . GLU A 1 466 ? 34.367 17.775 -18.271 1.00 48.16 466 GLU A O 1
ATOM 3657 N N . GLU A 1 467 ? 35.186 19.837 -18.552 1.00 40.88 467 GLU A N 1
ATOM 3658 C CA . GLU A 1 467 ? 36.464 19.360 -19.091 1.00 40.88 467 GLU A CA 1
ATOM 3659 C C . GLU A 1 467 ? 37.178 18.481 -18.041 1.00 40.88 467 GLU A C 1
ATOM 3661 O O . GLU A 1 467 ? 37.332 18.886 -16.881 1.00 40.88 467 GLU A O 1
ATOM 3666 N N . PRO A 1 468 ? 37.670 17.281 -18.407 1.00 41.31 468 PRO A N 1
ATOM 3667 C CA . PRO A 1 468 ? 38.580 16.548 -17.545 1.00 41.31 468 PRO A CA 1
ATOM 3668 C C . PRO A 1 468 ? 39.868 17.365 -17.424 1.00 41.31 468 PRO A C 1
ATOM 3670 O O . PRO A 1 468 ? 40.640 17.464 -18.376 1.00 41.31 468 PRO A O 1
ATOM 3673 N N . ASN A 1 469 ? 40.086 17.956 -16.249 1.00 31.84 469 ASN A N 1
ATOM 3674 C CA . ASN A 1 469 ? 41.277 18.737 -15.942 1.00 31.84 469 ASN A CA 1
ATOM 3675 C C . ASN A 1 469 ? 42.535 17.926 -16.340 1.00 31.84 469 ASN A C 1
ATOM 3677 O O . ASN A 1 469 ? 42.753 16.841 -15.783 1.00 31.84 469 ASN A O 1
ATOM 3681 N N . PRO A 1 470 ? 43.355 18.390 -17.303 1.00 38.88 470 PRO A N 1
ATOM 3682 C CA . PRO A 1 470 ? 44.437 17.585 -17.878 1.00 38.88 470 PRO A CA 1
ATOM 3683 C C . PRO A 1 470 ? 45.535 17.218 -16.864 1.00 38.88 470 PRO A C 1
ATOM 3685 O O . PRO A 1 470 ? 46.302 16.283 -17.101 1.00 38.88 470 PRO A O 1
ATOM 3688 N N . ASP A 1 471 ? 45.572 17.895 -15.713 1.00 29.98 471 ASP A N 1
ATOM 3689 C CA . ASP A 1 471 ? 46.594 17.726 -14.677 1.00 29.98 471 ASP A CA 1
ATOM 3690 C C . ASP A 1 471 ? 46.245 16.687 -13.587 1.00 29.98 471 ASP A C 1
ATOM 3692 O O . ASP A 1 471 ? 47.121 16.296 -12.815 1.00 29.98 471 ASP A O 1
ATOM 3696 N N . GLU A 1 472 ? 45.017 16.150 -13.543 1.00 27.48 472 GLU A N 1
ATOM 3697 C CA . GLU A 1 472 ? 44.626 15.082 -12.593 1.00 27.48 472 GLU A CA 1
ATOM 3698 C C . GLU A 1 472 ? 44.774 13.655 -13.161 1.00 27.48 472 GLU A C 1
ATOM 3700 O O . GLU A 1 472 ? 44.358 12.667 -12.552 1.00 27.48 472 GLU A O 1
ATOM 3705 N N . ALA A 1 473 ? 45.451 13.504 -14.304 1.00 32.53 473 ALA A N 1
ATOM 3706 C CA . ALA A 1 473 ? 45.721 12.215 -14.952 1.00 32.53 473 ALA A CA 1
ATOM 3707 C C . ALA A 1 473 ? 46.722 11.310 -14.196 1.00 32.53 473 ALA A C 1
ATOM 3709 O O . ALA A 1 473 ? 47.111 10.248 -14.691 1.00 32.53 473 ALA A O 1
ATOM 3710 N N . CYS A 1 474 ? 47.138 11.687 -12.986 1.00 30.50 474 CYS A N 1
ATOM 3711 C CA . CYS A 1 474 ? 47.940 10.842 -12.115 1.00 30.50 474 CYS A CA 1
ATOM 3712 C C . CYS A 1 474 ? 47.049 10.283 -10.997 1.00 30.50 474 CYS A C 1
ATOM 3714 O O . CYS A 1 474 ? 46.793 10.945 -9.999 1.00 30.50 474 CYS A O 1
ATOM 3716 N N . PHE A 1 475 ? 46.641 9.021 -11.164 1.00 29.98 475 PHE A N 1
ATOM 3717 C CA . PHE A 1 475 ? 46.030 8.153 -10.144 1.00 29.98 475 PHE A CA 1
ATOM 3718 C C . PHE A 1 475 ? 44.510 8.266 -9.905 1.00 29.98 475 PHE A C 1
ATOM 3720 O O . PHE A 1 475 ? 44.067 8.358 -8.766 1.00 29.98 475 PHE A O 1
ATOM 3727 N N . SER A 1 476 ? 43.669 8.079 -10.930 1.00 25.39 476 SER A N 1
ATOM 3728 C CA . SER A 1 476 ? 42.379 7.397 -10.698 1.00 25.39 476 SER A CA 1
ATOM 3729 C C . SER A 1 476 ? 41.881 6.651 -11.940 1.00 25.39 476 SER A C 1
ATOM 3731 O O . SER A 1 476 ? 41.977 7.121 -13.069 1.00 25.39 476 SER A O 1
ATOM 3733 N N . SER A 1 477 ? 41.391 5.427 -11.745 1.00 28.45 477 SER A N 1
ATOM 3734 C CA . SER A 1 477 ? 40.915 4.521 -12.794 1.00 28.45 477 SER A CA 1
ATOM 3735 C C . SER A 1 477 ? 39.552 4.962 -13.364 1.00 28.45 477 SER A C 1
ATOM 3737 O O . SER A 1 477 ? 38.522 4.376 -13.029 1.00 28.45 477 SER A O 1
ATOM 3739 N N . ASN A 1 478 ? 39.510 5.999 -14.205 1.00 32.62 478 ASN A N 1
ATOM 3740 C CA . ASN A 1 478 ? 38.254 6.656 -14.613 1.00 32.62 478 ASN A CA 1
ATOM 3741 C C . ASN A 1 478 ? 37.571 6.148 -15.902 1.00 32.62 478 ASN A C 1
ATOM 3743 O O . ASN A 1 478 ? 36.667 6.814 -16.394 1.00 32.62 478 ASN A O 1
ATOM 3747 N N . GLY A 1 479 ? 37.864 4.939 -16.399 1.00 38.47 479 GLY A N 1
ATOM 3748 C CA . GLY A 1 479 ? 37.146 4.384 -17.568 1.00 38.47 479 GLY A CA 1
ATOM 3749 C C . GLY A 1 479 ? 35.614 4.285 -17.396 1.00 38.47 479 GLY A C 1
ATOM 3750 O O . GLY A 1 479 ? 34.868 4.380 -18.361 1.00 38.47 479 GLY A O 1
ATOM 3751 N N . TYR A 1 480 ? 35.122 4.175 -16.155 1.00 36.72 480 TYR A N 1
ATOM 3752 C CA . TYR A 1 480 ? 33.684 4.141 -15.842 1.00 36.72 480 TYR A CA 1
ATOM 3753 C C . TYR A 1 480 ? 32.977 5.505 -15.905 1.00 36.72 480 TYR A C 1
ATOM 3755 O O . TYR A 1 480 ? 31.746 5.540 -15.992 1.00 36.72 480 TYR A O 1
ATOM 3763 N N . LYS A 1 481 ? 33.710 6.622 -15.795 1.00 46.22 481 LYS A N 1
ATOM 3764 C CA . LYS A 1 481 ? 33.114 7.962 -15.896 1.00 46.22 481 LYS A CA 1
ATOM 3765 C C . LYS A 1 481 ? 32.874 8.315 -17.358 1.00 46.22 481 LYS A C 1
ATOM 3767 O O . LYS A 1 481 ? 31.774 8.753 -17.680 1.00 46.22 481 LYS A O 1
ATOM 3772 N N . ASP A 1 482 ? 33.830 8.032 -18.233 1.00 55.19 482 ASP A N 1
ATOM 3773 C CA . ASP A 1 482 ? 33.755 8.350 -19.664 1.00 55.19 482 ASP A CA 1
ATOM 3774 C C . ASP A 1 482 ? 32.585 7.637 -20.368 1.00 55.19 482 ASP A C 1
ATOM 3776 O O . ASP A 1 482 ? 31.823 8.268 -21.101 1.00 55.19 482 ASP A O 1
ATOM 3780 N N . ASP A 1 483 ? 32.335 6.363 -20.045 1.00 59.75 483 ASP A N 1
ATOM 3781 C CA . ASP A 1 483 ? 31.258 5.576 -20.667 1.00 59.75 483 ASP A CA 1
ATOM 3782 C C . ASP A 1 483 ? 29.844 6.084 -20.352 1.00 59.75 483 ASP A C 1
ATOM 3784 O O . ASP A 1 483 ? 28.947 6.002 -21.196 1.00 59.75 483 ASP A O 1
ATOM 3788 N N . LYS A 1 484 ? 29.627 6.623 -19.146 1.00 64.81 484 LYS A N 1
ATOM 3789 C CA . LYS A 1 484 ? 28.319 7.160 -18.740 1.00 64.81 484 LYS A CA 1
ATOM 3790 C C . LYS A 1 484 ? 28.022 8.504 -19.404 1.00 64.81 484 LYS A C 1
ATOM 3792 O O . LYS A 1 484 ? 26.873 8.739 -19.767 1.00 64.81 484 LYS A O 1
ATOM 3797 N N . HIS A 1 485 ? 29.034 9.357 -19.586 1.00 67.69 485 HIS A N 1
ATOM 3798 C CA . HIS A 1 485 ? 28.875 10.606 -20.340 1.00 67.69 485 HIS A CA 1
ATOM 3799 C C . HIS A 1 485 ? 28.588 10.314 -21.814 1.00 67.69 485 HIS A C 1
ATOM 3801 O O . HIS A 1 485 ? 27.617 10.835 -22.358 1.00 67.69 485 HIS A O 1
ATOM 3807 N N . ALA A 1 486 ? 29.360 9.409 -22.428 1.00 66.75 486 ALA A N 1
ATOM 3808 C CA . ALA A 1 486 ? 29.148 8.994 -23.812 1.00 66.75 486 ALA A CA 1
ATOM 3809 C C . ALA A 1 486 ? 27.743 8.407 -24.032 1.00 66.75 486 ALA A C 1
ATOM 3811 O O . ALA A 1 486 ? 27.102 8.677 -25.046 1.00 66.75 486 ALA A O 1
ATOM 3812 N N . HIS A 1 487 ? 27.224 7.642 -23.066 1.00 71.56 487 HIS A N 1
ATOM 3813 C CA . HIS A 1 487 ? 25.867 7.106 -23.138 1.00 71.56 487 HIS A CA 1
ATOM 3814 C C . HIS A 1 487 ? 24.782 8.195 -23.093 1.00 71.56 487 HIS A C 1
ATOM 3816 O O . HIS A 1 487 ? 23.851 8.144 -23.894 1.00 71.56 487 HIS A O 1
ATOM 3822 N N . LEU A 1 488 ? 24.902 9.182 -22.198 1.00 74.31 488 LEU A N 1
ATOM 3823 C CA . LEU A 1 488 ? 23.939 10.284 -22.078 1.00 74.31 488 LEU A CA 1
ATOM 3824 C C . LEU A 1 488 ? 23.941 11.196 -23.310 1.00 74.31 488 LEU A C 1
ATOM 3826 O O . LEU A 1 488 ? 22.871 11.521 -23.821 1.00 74.31 488 LEU A O 1
ATOM 3830 N N . LEU A 1 489 ? 25.130 11.538 -23.820 1.00 73.00 489 LEU A N 1
ATOM 3831 C CA . LEU A 1 489 ? 25.289 12.268 -25.082 1.00 73.00 489 LEU A CA 1
ATOM 3832 C C . LEU A 1 489 ? 24.645 11.489 -26.239 1.00 73.00 489 LEU A C 1
ATOM 3834 O O . LEU A 1 489 ? 23.875 12.044 -27.020 1.00 73.00 489 LEU A O 1
ATOM 3838 N N . GLY A 1 490 ? 24.884 10.174 -26.302 1.00 72.38 490 GLY A N 1
ATOM 3839 C CA . GLY A 1 490 ? 24.329 9.302 -27.337 1.00 72.38 490 GLY A CA 1
ATOM 3840 C C . GLY A 1 490 ? 22.805 9.242 -27.307 1.00 72.38 490 GLY A C 1
ATOM 3841 O O . GLY A 1 490 ? 22.171 9.323 -28.356 1.00 72.38 490 GLY A O 1
ATOM 3842 N N . LEU A 1 491 ? 22.214 9.162 -26.112 1.00 75.44 491 LEU A N 1
ATOM 3843 C CA . LEU A 1 491 ? 20.764 9.230 -25.937 1.00 75.44 491 LEU A CA 1
ATOM 3844 C C . LEU A 1 491 ? 20.204 10.593 -26.368 1.00 75.44 491 LEU A C 1
ATOM 3846 O O . LEU A 1 491 ? 19.188 10.627 -27.057 1.00 75.44 491 LEU A O 1
ATOM 3850 N N . GLY A 1 492 ? 20.879 11.699 -26.036 1.00 75.31 492 GLY A N 1
ATOM 3851 C CA . GLY A 1 492 ? 20.495 13.042 -26.484 1.00 75.31 492 GLY A CA 1
ATOM 3852 C C . GLY A 1 492 ? 20.425 13.156 -28.011 1.00 75.31 492 GLY A C 1
ATOM 3853 O O . GLY A 1 492 ? 19.401 13.572 -28.557 1.00 75.31 492 GLY A O 1
ATOM 3854 N N . PHE A 1 493 ? 21.469 12.701 -28.716 1.00 75.00 493 PHE A N 1
ATOM 3855 C CA . PHE A 1 493 ? 21.479 12.674 -30.184 1.00 75.00 493 PHE A CA 1
ATOM 3856 C C . PHE A 1 493 ? 20.395 11.760 -30.764 1.00 75.00 493 PHE A C 1
ATOM 3858 O O . PHE A 1 493 ? 19.755 12.111 -31.759 1.00 75.00 493 PHE A O 1
ATOM 3865 N N . ALA A 1 494 ? 20.154 10.602 -30.144 1.00 77.88 494 ALA A N 1
ATOM 3866 C CA . ALA A 1 494 ? 19.116 9.676 -30.579 1.00 77.88 494 ALA A CA 1
ATOM 3867 C C . ALA A 1 494 ? 17.711 10.293 -30.473 1.00 77.88 494 ALA A C 1
ATOM 3869 O O . ALA A 1 494 ? 16.920 10.140 -31.402 1.00 77.88 494 ALA A O 1
ATOM 3870 N N . ILE A 1 495 ? 17.415 11.025 -29.389 1.00 80.69 495 ILE A N 1
ATOM 3871 C CA . ILE A 1 495 ? 16.119 11.698 -29.186 1.00 80.69 495 ILE A CA 1
ATOM 3872 C C . ILE A 1 495 ? 15.874 12.722 -30.296 1.00 80.69 495 ILE A C 1
ATOM 3874 O O . ILE A 1 495 ? 14.813 12.715 -30.916 1.00 80.69 495 ILE A O 1
ATOM 3878 N N . ILE A 1 496 ? 16.868 13.569 -30.582 1.00 76.69 496 ILE A N 1
ATOM 3879 C CA . ILE A 1 496 ? 16.774 14.596 -31.630 1.00 76.69 496 ILE A CA 1
ATOM 3880 C C . ILE A 1 496 ? 16.584 13.946 -32.999 1.00 76.69 496 ILE A C 1
ATOM 3882 O O . ILE A 1 496 ? 15.693 14.332 -33.752 1.00 76.69 496 ILE A O 1
ATOM 3886 N N . THR A 1 497 ? 17.382 12.922 -33.305 1.00 74.94 497 THR A N 1
ATOM 3887 C CA . THR A 1 497 ? 17.290 12.200 -34.581 1.00 74.94 497 THR A CA 1
ATOM 3888 C C . THR A 1 497 ? 15.907 11.579 -34.767 1.00 74.94 497 THR A C 1
ATOM 3890 O O . THR A 1 497 ? 15.308 11.728 -35.831 1.00 74.94 497 THR A O 1
ATOM 3893 N N . ALA A 1 498 ? 15.380 10.918 -33.731 1.00 80.06 498 ALA A N 1
ATOM 3894 C CA . ALA A 1 498 ? 14.059 10.300 -33.758 1.00 80.06 498 ALA A CA 1
ATOM 3895 C C . ALA A 1 498 ? 12.942 11.343 -33.916 1.00 80.06 498 ALA A C 1
ATOM 3897 O O . ALA A 1 498 ? 12.051 11.157 -34.741 1.00 80.06 498 ALA A O 1
ATOM 3898 N N . ALA A 1 499 ? 13.020 12.471 -33.202 1.00 79.56 499 ALA A N 1
ATOM 3899 C CA . ALA A 1 499 ? 12.028 13.538 -33.302 1.00 79.56 499 ALA A CA 1
ATOM 3900 C C . ALA A 1 499 ? 11.964 14.137 -34.717 1.00 79.56 499 ALA A C 1
ATOM 3902 O O . ALA A 1 499 ? 10.874 14.295 -35.265 1.00 79.56 499 ALA A O 1
ATOM 3903 N N . ILE A 1 500 ? 13.116 14.407 -35.346 1.00 75.19 500 ILE A N 1
ATOM 3904 C CA . ILE A 1 500 ? 13.157 14.942 -36.717 1.00 75.19 500 ILE A CA 1
ATOM 3905 C C . ILE A 1 500 ? 12.623 13.908 -37.723 1.00 75.19 500 ILE A C 1
ATOM 3907 O O . ILE A 1 500 ? 11.900 14.267 -38.651 1.00 75.19 500 ILE A O 1
ATOM 3911 N N . GLN A 1 501 ? 12.936 12.619 -37.540 1.00 78.50 501 GLN A N 1
ATOM 3912 C CA . GLN A 1 501 ? 12.404 11.544 -38.389 1.00 78.50 501 GLN A CA 1
ATOM 3913 C C . GLN A 1 501 ? 10.878 11.427 -38.302 1.00 78.50 501 GLN A C 1
ATOM 3915 O O . GLN A 1 501 ? 10.223 11.266 -39.331 1.00 78.50 501 GLN A O 1
ATOM 3920 N N . SER A 1 502 ? 10.314 11.526 -37.099 1.00 79.94 502 SER A N 1
ATOM 3921 C CA . SER A 1 502 ? 8.872 11.400 -36.855 1.00 79.94 502 SER A CA 1
ATOM 3922 C C . SER A 1 502 ? 8.060 12.606 -37.343 1.00 79.94 502 SER A C 1
ATOM 3924 O O . SER A 1 502 ? 6.883 12.456 -37.668 1.00 79.94 502 SER A O 1
ATOM 3926 N N . LEU A 1 503 ? 8.677 13.792 -37.408 1.00 76.06 503 LEU A N 1
ATOM 3927 C CA . LEU A 1 503 ? 8.042 15.071 -37.765 1.00 76.06 503 LEU A CA 1
ATOM 3928 C C . LEU A 1 503 ? 8.347 15.534 -39.200 1.00 76.06 503 LEU A C 1
ATOM 3930 O O . LEU A 1 503 ? 8.077 16.682 -39.544 1.00 76.06 503 LEU A O 1
ATOM 3934 N N . HIS A 1 504 ? 8.910 14.660 -40.042 1.00 64.94 504 HIS A N 1
ATOM 3935 C CA . HIS A 1 504 ? 9.463 14.989 -41.364 1.00 64.94 504 HIS A CA 1
ATOM 3936 C C . HIS A 1 504 ? 8.496 15.777 -42.290 1.00 64.94 504 HIS A C 1
ATOM 3938 O O . HIS A 1 504 ? 8.954 16.495 -43.183 1.00 64.94 504 HIS A O 1
ATOM 3944 N N . ASP A 1 505 ? 7.183 15.701 -42.073 1.00 58.81 505 ASP A N 1
ATOM 3945 C CA . ASP A 1 505 ? 6.173 16.358 -42.913 1.00 58.81 505 ASP A CA 1
ATOM 3946 C C . ASP A 1 505 ? 5.855 17.821 -42.526 1.00 58.81 505 ASP A C 1
ATOM 3948 O O . ASP A 1 505 ? 5.234 18.530 -43.320 1.00 58.81 505 ASP A O 1
ATOM 3952 N N . ASP A 1 506 ? 6.296 18.308 -41.359 1.00 58.25 506 ASP A N 1
ATOM 3953 C CA . ASP A 1 506 ? 5.900 19.618 -40.822 1.00 58.25 506 ASP A CA 1
ATOM 3954 C C . ASP A 1 506 ? 7.041 20.652 -40.922 1.00 58.25 506 ASP A C 1
ATOM 3956 O O . ASP A 1 506 ? 8.003 20.662 -40.151 1.00 58.25 506 ASP A O 1
ATOM 3960 N N . SER A 1 507 ? 6.941 21.572 -41.890 1.00 55.47 507 SER A N 1
ATOM 3961 C CA . SER A 1 507 ? 8.008 22.534 -42.222 1.00 55.47 507 SER A CA 1
ATOM 3962 C C . SER A 1 507 ? 8.358 23.526 -41.102 1.00 55.47 507 SER A C 1
ATOM 3964 O O . SER A 1 507 ? 9.449 24.085 -41.118 1.00 55.47 507 SER A O 1
ATOM 3966 N N . SER A 1 508 ? 7.465 23.749 -40.131 1.00 55.62 508 SER A N 1
ATOM 3967 C CA . SER A 1 508 ? 7.678 24.655 -38.988 1.00 55.62 508 SER A CA 1
ATOM 3968 C C . SER A 1 508 ? 8.566 24.068 -37.889 1.00 55.62 508 SER A C 1
ATOM 3970 O O . SER A 1 508 ? 9.106 24.805 -37.069 1.00 55.62 508 SER A O 1
ATOM 3972 N N . VAL A 1 509 ? 8.713 22.742 -37.851 1.00 54.31 509 VAL A N 1
ATOM 3973 C CA . VAL A 1 509 ? 9.512 22.039 -36.841 1.00 54.31 509 VAL A CA 1
ATOM 3974 C C . VAL A 1 509 ? 11.001 22.284 -37.085 1.00 54.31 509 VAL A C 1
ATOM 3976 O O . VAL A 1 509 ? 11.757 22.531 -36.148 1.00 54.31 509 VAL A O 1
ATOM 3979 N N . PHE A 1 510 ? 11.420 22.324 -38.350 1.00 55.81 510 PHE A N 1
ATOM 3980 C CA . PHE A 1 510 ? 12.815 22.548 -38.723 1.00 55.81 510 PHE A CA 1
ATOM 3981 C C . PHE A 1 510 ? 13.353 23.916 -38.287 1.00 55.81 510 PHE A C 1
ATOM 3983 O O . PHE A 1 510 ? 14.515 23.979 -37.903 1.00 55.81 510 PHE A O 1
ATOM 3990 N N . ASP A 1 511 ? 12.530 24.969 -38.230 1.00 56.44 511 ASP A N 1
ATOM 3991 C CA . ASP A 1 511 ? 12.949 26.289 -37.725 1.00 56.44 511 ASP A CA 1
ATOM 3992 C C . ASP A 1 511 ? 13.284 26.266 -36.219 1.00 56.44 511 ASP A C 1
ATOM 3994 O O . ASP A 1 511 ? 14.188 26.974 -35.769 1.00 56.44 511 ASP A O 1
ATOM 3998 N N . ILE A 1 512 ? 12.598 25.420 -35.435 1.00 56.00 512 ILE A N 1
ATOM 3999 C CA . ILE A 1 512 ? 12.876 25.210 -34.002 1.00 56.00 512 ILE A CA 1
ATOM 4000 C C . ILE A 1 512 ? 14.189 24.434 -33.833 1.00 56.00 512 ILE A C 1
ATOM 4002 O O . ILE A 1 512 ? 15.000 24.756 -32.962 1.00 56.00 512 ILE A O 1
ATOM 4006 N N . PHE A 1 513 ? 14.423 23.439 -34.692 1.00 56.28 513 PHE A N 1
ATOM 4007 C CA . PHE A 1 513 ? 15.630 22.619 -34.657 1.00 56.28 513 PHE A CA 1
ATOM 4008 C C . PHE A 1 513 ? 16.860 23.305 -35.276 1.00 56.28 513 PHE A C 1
ATOM 4010 O O . PHE A 1 513 ? 17.966 22.963 -34.880 1.00 56.28 513 PHE A O 1
ATOM 4017 N N . ASP A 1 514 ? 16.733 24.280 -36.184 1.00 56.22 514 ASP A N 1
ATOM 4018 C CA . ASP A 1 514 ? 17.870 24.895 -36.908 1.00 56.22 514 ASP A CA 1
ATOM 4019 C C . ASP A 1 514 ? 18.862 25.608 -35.962 1.00 56.22 514 ASP A C 1
ATOM 4021 O O . ASP A 1 514 ? 20.073 25.648 -36.197 1.00 56.22 514 ASP A O 1
ATOM 4025 N N . GLY A 1 515 ? 18.361 26.139 -34.839 1.00 56.59 515 GLY A N 1
ATOM 4026 C CA . GLY A 1 515 ? 19.189 26.710 -33.774 1.00 56.59 515 GLY A CA 1
ATOM 4027 C C . GLY A 1 515 ? 19.906 25.659 -32.925 1.00 56.59 515 GLY A C 1
ATOM 4028 O O . GLY A 1 515 ? 21.049 25.868 -32.533 1.00 56.59 515 GLY A O 1
ATOM 4029 N N . THR A 1 516 ? 19.249 24.532 -32.660 1.00 53.66 516 THR A N 1
ATOM 4030 C CA . THR A 1 516 ? 19.759 23.434 -31.828 1.00 53.66 516 THR A CA 1
ATOM 4031 C C . THR A 1 516 ? 20.726 22.554 -32.623 1.00 53.66 516 THR A C 1
ATOM 4033 O O . THR A 1 516 ? 21.815 22.263 -32.160 1.00 53.66 516 THR A O 1
ATOM 4036 N N . ILE A 1 517 ? 20.404 22.219 -33.872 1.00 57.22 517 ILE A N 1
ATOM 4037 C CA . ILE A 1 517 ? 21.247 21.442 -34.789 1.00 57.22 517 ILE A CA 1
ATOM 4038 C C . ILE A 1 517 ? 22.623 22.091 -34.969 1.00 57.22 517 ILE A C 1
ATOM 4040 O O . ILE A 1 517 ? 23.630 21.392 -34.924 1.00 57.22 517 ILE A O 1
ATOM 4044 N N . ARG A 1 518 ? 22.687 23.415 -35.155 1.00 56.94 518 ARG A N 1
ATOM 4045 C CA . ARG A 1 518 ? 23.957 24.132 -35.357 1.00 56.94 518 ARG A CA 1
ATOM 4046 C C . ARG A 1 518 ? 24.891 24.015 -34.152 1.00 56.94 518 ARG A C 1
ATOM 4048 O O . ARG A 1 518 ? 26.074 23.745 -34.333 1.00 56.94 518 ARG A O 1
ATOM 4055 N N . ASP A 1 519 ? 24.355 24.168 -32.946 1.00 54.94 519 ASP A N 1
ATOM 4056 C CA . ASP A 1 519 ? 25.142 24.074 -31.714 1.00 54.94 519 ASP A CA 1
ATOM 4057 C C . ASP A 1 519 ? 25.596 22.619 -31.466 1.00 54.94 519 ASP A C 1
ATOM 4059 O O . ASP A 1 519 ? 26.735 22.377 -31.087 1.00 54.94 519 ASP A O 1
ATOM 4063 N N . PHE A 1 520 ? 24.762 21.631 -31.809 1.00 56.47 520 PHE A N 1
ATOM 4064 C CA . PHE A 1 520 ? 25.085 20.203 -31.673 1.00 56.47 520 PHE A CA 1
ATOM 4065 C C . PHE A 1 520 ? 26.094 19.703 -32.718 1.00 56.47 520 PHE A C 1
ATOM 4067 O O . PHE A 1 520 ? 26.889 18.803 -32.449 1.00 56.47 520 PHE A O 1
ATOM 4074 N N . VAL A 1 521 ? 26.080 20.272 -33.927 1.00 55.00 521 VAL A N 1
ATOM 4075 C CA . VAL A 1 521 ? 27.101 20.004 -34.951 1.00 55.00 521 VAL A CA 1
ATOM 4076 C C . VAL A 1 521 ? 28.442 20.618 -34.540 1.00 55.00 521 VAL A C 1
ATOM 4078 O O . VAL A 1 521 ? 29.476 20.017 -34.819 1.00 55.00 521 VAL A O 1
ATOM 4081 N N . ALA A 1 522 ? 28.450 21.744 -33.818 1.00 56.31 522 ALA A N 1
ATOM 4082 C CA . ALA A 1 522 ? 29.675 22.329 -33.270 1.00 56.31 522 ALA A CA 1
ATOM 4083 C C . ALA A 1 522 ? 30.338 21.442 -32.189 1.00 56.31 522 ALA A C 1
ATOM 4085 O O . ALA A 1 522 ? 31.561 21.444 -32.056 1.00 56.31 522 ALA A O 1
ATOM 4086 N N . GLU A 1 523 ? 29.570 20.601 -31.487 1.00 57.97 523 GLU A N 1
ATOM 4087 C CA . GLU A 1 523 ? 30.059 19.645 -30.472 1.00 57.97 523 GLU A CA 1
ATOM 4088 C C . GLU A 1 523 ? 30.711 18.367 -31.057 1.00 57.97 523 GLU A C 1
ATOM 4090 O O . GLU A 1 523 ? 31.071 17.433 -30.332 1.00 57.97 523 GLU A O 1
ATOM 4095 N N . ALA A 1 524 ? 30.920 18.315 -32.378 1.00 56.59 524 ALA A N 1
ATOM 4096 C CA . ALA A 1 524 ? 31.526 17.189 -33.091 1.00 56.59 524 ALA A CA 1
ATOM 4097 C C . ALA A 1 524 ? 32.869 16.718 -32.502 1.00 56.59 524 ALA A C 1
ATOM 4099 O O . ALA A 1 524 ? 33.172 15.522 -32.487 1.00 56.59 524 ALA A O 1
ATOM 4100 N N . TYR A 1 525 ? 33.689 17.648 -32.007 1.00 55.44 525 TYR A N 1
ATOM 4101 C CA . TYR A 1 525 ? 35.020 17.344 -31.480 1.00 55.44 525 TYR A CA 1
ATOM 4102 C C . TYR A 1 525 ? 34.964 16.426 -30.244 1.00 55.44 525 TYR A C 1
ATOM 4104 O O . TYR A 1 525 ? 35.758 15.489 -30.135 1.00 55.44 525 TYR A O 1
ATOM 4112 N N . THR A 1 526 ? 33.970 16.617 -29.370 1.00 58.72 526 THR A N 1
ATOM 4113 C CA . THR A 1 526 ? 33.748 15.816 -28.154 1.00 58.72 526 THR A CA 1
ATOM 4114 C C . THR A 1 526 ? 33.304 14.392 -28.488 1.00 58.72 526 THR A C 1
ATOM 4116 O O . THR A 1 526 ? 33.757 13.432 -27.869 1.00 58.72 526 THR A O 1
ATOM 4119 N N . VAL A 1 527 ? 32.481 14.213 -29.526 1.00 59.19 527 VAL A N 1
ATOM 4120 C CA . VAL A 1 527 ? 32.033 12.885 -29.985 1.00 59.19 527 VAL A CA 1
ATOM 4121 C C . VAL A 1 527 ? 33.194 12.066 -30.551 1.00 59.19 527 VAL A C 1
ATOM 4123 O O . VAL A 1 527 ? 33.343 10.882 -30.244 1.00 59.19 527 VAL A O 1
ATOM 4126 N N . PHE A 1 528 ? 34.061 12.697 -31.346 1.00 58.44 528 PHE A N 1
ATOM 4127 C CA . PHE A 1 528 ? 35.223 12.020 -31.919 1.00 58.44 528 PHE A CA 1
ATOM 4128 C C . PHE A 1 528 ? 36.383 11.860 -30.935 1.00 58.44 528 PHE A C 1
ATOM 4130 O O . PHE A 1 528 ? 37.235 11.004 -31.178 1.00 58.44 528 PHE A O 1
ATOM 4137 N N . TYR A 1 529 ? 36.413 12.589 -29.815 1.00 58.44 529 TYR A N 1
ATOM 4138 C CA . TYR A 1 529 ? 37.341 12.327 -28.709 1.00 58.44 529 TYR A CA 1
ATOM 4139 C C . TYR A 1 529 ? 37.190 10.889 -28.179 1.00 58.44 529 TYR A C 1
ATOM 4141 O O . TYR A 1 529 ? 38.190 10.193 -28.028 1.00 58.44 529 TYR A O 1
ATOM 4149 N N . PHE A 1 530 ? 35.956 10.384 -28.043 1.00 54.84 530 PHE A N 1
ATOM 4150 C CA . PHE A 1 530 ? 35.678 9.011 -27.585 1.00 54.84 530 PHE A CA 1
ATOM 4151 C C . PHE A 1 530 ? 36.080 7.901 -28.578 1.00 54.84 530 PHE A C 1
ATOM 4153 O O . PHE A 1 530 ? 36.164 6.733 -28.198 1.00 54.84 530 PHE A O 1
ATOM 4160 N N . VAL A 1 531 ? 36.339 8.244 -29.845 1.00 51.22 531 VAL A N 1
ATOM 4161 C CA . VAL A 1 531 ? 36.786 7.308 -30.903 1.00 51.22 531 VAL A CA 1
ATOM 4162 C C . VAL A 1 531 ? 38.250 7.520 -31.283 1.00 51.22 531 VAL A C 1
ATOM 4164 O O . VAL A 1 531 ? 38.861 6.676 -31.942 1.00 51.22 531 VAL A O 1
ATOM 4167 N N . SER A 1 532 ? 38.841 8.642 -30.877 1.00 50.69 532 SER A N 1
ATOM 4168 C CA . SER A 1 532 ? 40.216 8.972 -31.217 1.00 50.69 532 SER A CA 1
ATOM 4169 C C . SER A 1 532 ? 41.164 8.007 -30.509 1.00 50.69 532 SER A C 1
ATOM 4171 O O . SER A 1 532 ? 41.257 7.981 -29.284 1.00 50.69 532 SER A O 1
ATOM 4173 N N . ALA A 1 533 ? 41.911 7.220 -31.288 1.00 44.16 533 ALA A N 1
ATOM 4174 C CA . ALA A 1 533 ? 43.086 6.537 -30.764 1.00 44.16 533 ALA A CA 1
ATOM 4175 C C . ALA A 1 533 ? 44.034 7.592 -30.159 1.00 44.16 533 ALA A C 1
ATOM 4177 O O . ALA A 1 533 ? 44.178 8.665 -30.754 1.00 44.16 533 ALA A O 1
ATOM 4178 N N . PRO A 1 534 ? 44.685 7.321 -29.011 1.00 39.47 534 PRO A N 1
ATOM 4179 C CA . PRO A 1 534 ? 45.523 8.311 -28.349 1.00 39.47 534 PRO A CA 1
ATOM 4180 C C . PRO A 1 534 ? 46.574 8.830 -29.330 1.00 39.47 534 PRO A C 1
ATOM 4182 O O . PRO A 1 534 ? 47.309 8.044 -29.936 1.00 39.47 534 PRO A O 1
ATOM 4185 N N . ASN A 1 535 ? 46.621 10.153 -29.498 1.00 35.16 535 ASN A N 1
ATOM 4186 C CA . ASN A 1 535 ? 47.577 10.814 -30.376 1.00 35.16 535 ASN A CA 1
ATOM 4187 C C . ASN A 1 535 ? 48.996 10.381 -29.977 1.00 35.16 535 ASN A C 1
ATOM 4189 O O . ASN A 1 535 ? 49.463 10.653 -28.870 1.00 35.16 535 ASN A O 1
ATOM 4193 N N . LEU A 1 536 ? 49.676 9.661 -30.871 1.00 29.56 536 LEU A N 1
ATOM 4194 C CA . LEU A 1 536 ? 51.090 9.334 -30.720 1.00 29.56 536 LEU A CA 1
ATOM 4195 C C . LEU A 1 536 ? 51.889 10.636 -30.860 1.00 29.56 536 LEU A C 1
ATOM 4197 O O . LEU A 1 536 ? 51.839 11.235 -31.935 1.00 29.56 536 LEU A O 1
ATOM 4201 N N . PRO A 1 537 ? 52.655 11.076 -29.845 1.00 31.03 537 PRO A N 1
ATOM 4202 C CA . PRO A 1 537 ? 53.633 12.120 -30.079 1.00 31.03 537 PRO A CA 1
ATOM 4203 C C . PRO A 1 537 ? 54.711 11.545 -31.001 1.00 31.03 537 PRO A C 1
ATOM 4205 O O . PRO A 1 537 ? 55.269 10.471 -30.742 1.00 31.03 537 PRO A O 1
ATOM 4208 N N . SER A 1 538 ? 54.976 12.237 -32.106 1.00 37.56 538 SER A N 1
ATOM 4209 C CA . SER A 1 538 ? 56.105 11.929 -32.971 1.00 37.56 538 SER A CA 1
ATOM 4210 C C . SER A 1 538 ? 57.388 12.340 -32.253 1.00 37.56 538 SER A C 1
ATOM 4212 O O . SER A 1 538 ? 57.761 13.502 -32.302 1.00 37.56 538 SER A O 1
ATOM 4214 N N . GLU A 1 539 ? 58.004 11.401 -31.535 1.00 31.69 539 GLU A N 1
ATOM 4215 C CA . GLU A 1 539 ? 59.458 11.184 -31.446 1.00 31.69 539 GLU A CA 1
ATOM 4216 C C . GLU A 1 539 ? 59.816 10.248 -30.277 1.00 31.69 539 GLU A C 1
ATOM 4218 O O . GLU A 1 539 ? 59.248 10.308 -29.191 1.00 31.69 539 GLU A O 1
ATOM 4223 N N . GLY A 1 540 ? 60.796 9.373 -30.523 1.00 37.94 540 GLY A N 1
ATOM 4224 C CA . GLY A 1 540 ? 61.728 8.879 -29.504 1.00 37.94 540 GLY A CA 1
ATOM 4225 C C . GLY A 1 540 ? 61.204 7.966 -28.386 1.00 37.94 540 GLY A C 1
ATOM 4226 O O . GLY A 1 540 ? 60.883 8.406 -27.293 1.00 37.94 540 GLY A O 1
ATOM 4227 N N . GLN A 1 541 ? 61.292 6.649 -28.606 1.00 37.72 541 GLN A N 1
ATOM 4228 C CA . GLN A 1 541 ? 61.621 5.647 -27.571 1.00 37.72 541 GLN A CA 1
ATOM 4229 C C . GLN A 1 541 ? 60.742 5.571 -26.293 1.00 37.72 541 GLN A C 1
ATOM 4231 O O . GLN A 1 541 ? 61.228 5.706 -25.178 1.00 37.72 541 GLN A O 1
ATOM 4236 N N . SER A 1 542 ? 59.467 5.176 -26.411 1.00 34.69 542 SER A N 1
ATOM 4237 C CA . SER A 1 542 ? 58.754 4.476 -25.306 1.00 34.69 542 SER A CA 1
ATOM 4238 C C . SER A 1 542 ? 57.587 3.583 -25.777 1.00 34.69 542 SER A C 1
ATOM 4240 O O . SER A 1 542 ? 56.583 3.388 -25.092 1.00 34.69 542 SER A O 1
ATOM 4242 N N . ILE A 1 543 ? 57.731 2.968 -26.955 1.00 43.41 543 ILE A N 1
ATOM 4243 C CA . ILE A 1 543 ? 56.648 2.275 -27.686 1.00 43.41 543 ILE A CA 1
ATOM 4244 C C . ILE A 1 543 ? 56.121 1.000 -26.979 1.00 43.41 543 ILE A C 1
ATOM 4246 O O . ILE A 1 543 ? 55.027 0.534 -27.287 1.00 43.41 543 ILE A O 1
ATOM 4250 N N . LYS A 1 544 ? 56.831 0.436 -25.989 1.00 38.62 544 LYS A N 1
ATOM 4251 C CA . LYS A 1 544 ? 56.419 -0.830 -25.342 1.00 38.62 544 LYS A CA 1
ATOM 4252 C C . LYS A 1 544 ? 55.650 -0.694 -24.020 1.00 38.62 544 LYS A C 1
ATOM 4254 O O . LYS A 1 544 ? 54.983 -1.650 -23.649 1.00 38.62 544 LYS A O 1
ATOM 4259 N N . LYS A 1 545 ? 55.681 0.457 -23.334 1.00 38.00 545 LYS A N 1
ATOM 4260 C CA . LYS A 1 545 ? 54.935 0.654 -22.067 1.00 38.00 545 LYS A CA 1
ATOM 4261 C C . LYS A 1 545 ? 53.646 1.475 -22.209 1.00 38.00 545 LYS A C 1
ATOM 4263 O O . LYS A 1 545 ? 52.736 1.269 -21.420 1.00 38.00 545 LYS A O 1
ATOM 4268 N N . LYS A 1 546 ? 53.508 2.315 -23.246 1.00 32.97 546 LYS A N 1
ATOM 4269 C CA . LYS A 1 546 ? 52.271 3.087 -23.506 1.00 32.97 546 LYS A CA 1
ATOM 4270 C C . LYS A 1 546 ? 51.167 2.318 -24.247 1.00 32.97 546 LYS A C 1
ATOM 4272 O O . LYS A 1 546 ? 50.019 2.736 -24.212 1.00 32.97 546 LYS A O 1
ATOM 4277 N N . ARG A 1 547 ? 51.470 1.166 -24.862 1.00 35.50 547 ARG A N 1
ATOM 4278 C CA . ARG A 1 547 ? 50.466 0.319 -25.545 1.00 35.50 547 ARG A CA 1
ATOM 4279 C C . ARG A 1 547 ? 49.473 -0.375 -24.602 1.00 35.50 547 ARG A C 1
ATOM 4281 O O . ARG A 1 547 ? 48.491 -0.919 -25.080 1.00 35.50 547 ARG A O 1
ATOM 4288 N N . ILE A 1 548 ? 49.745 -0.382 -23.296 1.00 36.34 548 ILE A N 1
ATOM 4289 C CA . ILE A 1 548 ? 48.981 -1.142 -22.289 1.00 36.34 548 ILE A CA 1
ATOM 4290 C C . ILE A 1 548 ? 48.065 -0.218 -21.452 1.00 36.34 548 ILE A C 1
ATOM 4292 O O . ILE A 1 548 ? 47.260 -0.702 -20.670 1.00 36.34 548 ILE A O 1
ATOM 4296 N N . GLN A 1 549 ? 48.139 1.109 -21.632 1.00 40.00 549 GLN A N 1
ATOM 4297 C CA . GLN A 1 549 ? 47.396 2.100 -20.829 1.00 40.00 549 GLN A CA 1
ATOM 4298 C C . GLN A 1 549 ? 46.337 2.904 -21.612 1.00 40.00 549 GLN A C 1
ATOM 4300 O O . GLN A 1 549 ? 45.845 3.904 -21.104 1.00 40.00 549 GLN A O 1
ATOM 4305 N N . GLY A 1 550 ? 45.976 2.500 -22.834 1.00 40.50 550 GLY A N 1
ATOM 4306 C CA . GLY A 1 550 ? 44.818 3.076 -23.529 1.00 40.50 550 GLY A CA 1
ATOM 4307 C C . GLY A 1 550 ? 43.545 2.351 -23.105 1.00 40.50 550 GLY A C 1
ATOM 4308 O O . GLY A 1 550 ? 43.501 1.123 -23.194 1.00 40.50 550 GLY A O 1
ATOM 4309 N N . SER A 1 551 ? 42.528 3.076 -22.637 1.00 44.72 551 SER A N 1
ATOM 4310 C CA . SER A 1 551 ? 41.194 2.511 -22.428 1.00 44.72 551 SER A CA 1
ATOM 4311 C C . SER A 1 551 ? 40.694 1.894 -23.747 1.00 44.72 551 SER A C 1
ATOM 4313 O O . SER A 1 551 ? 40.788 2.536 -24.794 1.00 44.72 551 SER A O 1
ATOM 4315 N N . PRO A 1 552 ? 40.222 0.633 -23.756 1.00 50.94 552 PRO A N 1
ATOM 4316 C CA . PRO A 1 552 ? 39.601 0.063 -24.947 1.00 50.94 552 PRO A CA 1
ATOM 4317 C C . PRO A 1 552 ? 38.353 0.881 -25.305 1.00 50.94 552 PRO A C 1
ATOM 4319 O O . PRO A 1 552 ? 37.558 1.195 -24.423 1.00 50.94 552 PRO A O 1
ATOM 4322 N N . THR A 1 553 ? 38.174 1.210 -26.589 1.00 56.38 553 THR A N 1
ATOM 4323 C CA . THR A 1 553 ? 36.933 1.808 -27.113 1.00 56.38 553 THR A CA 1
ATOM 4324 C C . THR A 1 553 ? 35.737 0.965 -26.677 1.00 56.38 553 THR A C 1
ATOM 4326 O O . THR A 1 553 ? 35.658 -0.221 -27.007 1.00 56.38 553 THR A O 1
ATOM 4329 N N . SER A 1 554 ? 34.827 1.565 -25.915 1.00 62.78 554 SER A N 1
ATOM 4330 C CA . SER A 1 554 ? 33.653 0.901 -25.357 1.00 62.78 554 SER A CA 1
ATOM 4331 C C . SER A 1 554 ? 32.503 0.815 -26.368 1.00 62.78 554 SER A C 1
ATOM 4333 O O . SER A 1 554 ? 32.406 1.589 -27.323 1.00 62.78 554 SER A O 1
ATOM 4335 N N . LEU A 1 555 ? 31.579 -0.129 -26.155 1.00 64.19 555 LEU A N 1
ATOM 4336 C CA . LEU A 1 555 ? 30.365 -0.269 -26.974 1.00 64.19 555 LEU A CA 1
ATOM 4337 C C . LEU A 1 555 ? 29.487 0.997 -26.925 1.00 64.19 555 LEU A C 1
ATOM 4339 O O . LEU A 1 555 ? 28.809 1.326 -27.895 1.00 64.19 555 LEU A O 1
ATOM 4343 N N . THR A 1 556 ? 29.501 1.710 -25.800 1.00 60.72 556 THR A N 1
ATOM 4344 C CA . THR A 1 556 ? 28.785 2.975 -25.594 1.00 60.72 556 THR A CA 1
ATOM 4345 C C . THR A 1 556 ? 29.361 4.098 -26.450 1.00 60.72 556 THR A C 1
ATOM 4347 O O . THR A 1 556 ? 28.585 4.821 -27.070 1.00 60.72 556 THR A O 1
ATOM 4350 N N . ALA A 1 557 ? 30.690 4.195 -26.563 1.00 59.44 557 ALA A N 1
ATOM 4351 C CA . ALA A 1 557 ? 31.349 5.143 -27.460 1.00 59.44 557 ALA A CA 1
ATOM 4352 C C . ALA A 1 557 ? 31.017 4.868 -28.938 1.00 59.44 557 ALA A C 1
ATOM 4354 O O . ALA A 1 557 ? 30.776 5.795 -29.705 1.00 59.44 557 ALA A O 1
ATOM 4355 N N . LEU A 1 558 ? 30.921 3.597 -29.341 1.00 64.88 558 LEU A N 1
ATOM 4356 C CA . LEU A 1 558 ? 30.511 3.239 -30.704 1.00 64.88 558 LEU A CA 1
ATOM 4357 C C . LEU A 1 558 ? 29.039 3.578 -30.986 1.00 64.88 558 LEU A C 1
ATOM 4359 O O . LEU A 1 558 ? 28.740 4.127 -32.043 1.00 64.88 558 LEU A O 1
ATOM 4363 N N . ARG A 1 559 ? 28.128 3.315 -30.037 1.00 65.25 559 ARG A N 1
ATOM 4364 C CA . ARG A 1 559 ? 26.708 3.707 -30.156 1.00 65.25 559 ARG A CA 1
ATOM 4365 C C . ARG A 1 559 ? 26.523 5.221 -30.225 1.00 65.25 559 ARG A C 1
ATOM 4367 O O . ARG A 1 559 ? 25.701 5.700 -30.998 1.00 65.25 559 ARG A O 1
ATOM 4374 N N . LEU A 1 560 ? 27.297 5.980 -29.448 1.00 66.44 560 LEU A N 1
ATOM 4375 C CA . LEU A 1 560 ? 27.326 7.443 -29.521 1.00 66.44 560 LEU A CA 1
ATOM 4376 C C . LEU A 1 560 ? 27.633 7.911 -30.952 1.00 66.44 560 LEU A C 1
ATOM 4378 O O . LEU A 1 560 ? 26.935 8.768 -31.489 1.00 66.44 560 LEU A O 1
ATOM 4382 N N . VAL A 1 561 ? 28.641 7.310 -31.585 1.00 65.19 561 VAL A N 1
ATOM 4383 C CA . VAL A 1 561 ? 29.059 7.673 -32.946 1.00 65.19 561 VAL A CA 1
ATOM 4384 C C . VAL A 1 561 ? 28.052 7.227 -33.996 1.00 65.19 561 VAL A C 1
ATOM 4386 O O . VAL A 1 561 ? 27.820 7.954 -34.957 1.00 65.19 561 VAL A O 1
ATOM 4389 N N . GLU A 1 562 ? 27.398 6.084 -33.801 1.00 69.44 562 GLU A N 1
ATOM 4390 C CA . GLU A 1 562 ? 26.279 5.645 -34.640 1.00 69.44 562 GLU A CA 1
ATOM 4391 C C . GLU A 1 562 ? 25.121 6.655 -34.616 1.00 69.44 562 GLU A C 1
ATOM 4393 O O . GLU A 1 562 ? 24.644 7.073 -35.675 1.00 69.44 562 GLU A O 1
ATOM 4398 N N . HIS A 1 563 ? 24.695 7.093 -33.428 1.00 69.25 563 HIS A N 1
ATOM 4399 C CA . HIS A 1 563 ? 23.627 8.085 -33.287 1.00 69.25 563 HIS A CA 1
ATOM 4400 C C . HIS A 1 563 ? 24.023 9.444 -33.874 1.00 69.25 563 HIS A C 1
ATOM 4402 O O . HIS A 1 563 ? 23.228 10.060 -34.581 1.00 69.25 563 HIS A O 1
ATOM 4408 N N . TYR A 1 564 ? 25.265 9.875 -33.653 1.00 68.81 564 TYR A N 1
ATOM 4409 C CA . TYR A 1 564 ? 25.785 11.127 -34.194 1.00 68.81 564 TYR A CA 1
ATOM 4410 C C . TYR A 1 564 ? 25.865 11.124 -35.731 1.00 68.81 564 TYR A C 1
ATOM 4412 O O . TYR A 1 564 ? 25.398 12.056 -36.385 1.00 68.81 564 TYR A O 1
ATOM 4420 N N . LEU A 1 565 ? 26.389 10.052 -36.336 1.00 67.62 565 LEU A N 1
ATOM 4421 C CA . LEU A 1 565 ? 26.434 9.918 -37.796 1.00 67.62 565 LEU A CA 1
ATOM 4422 C C . LEU A 1 565 ? 25.029 9.829 -38.401 1.00 67.62 565 LEU A C 1
ATOM 4424 O O . LEU A 1 565 ? 24.778 10.424 -39.446 1.00 67.62 565 LEU A O 1
ATOM 4428 N N . SER A 1 566 ? 24.103 9.137 -37.732 1.00 69.06 566 SER A N 1
ATOM 4429 C CA . SER A 1 566 ? 22.702 9.057 -38.164 1.00 69.06 566 SER A CA 1
ATOM 4430 C C . SER A 1 566 ? 22.043 10.436 -38.211 1.00 69.06 566 SER A C 1
ATOM 4432 O O . SER A 1 566 ? 21.330 10.736 -39.171 1.00 69.06 566 SER A O 1
ATOM 4434 N N . LEU A 1 567 ? 22.326 11.290 -37.222 1.00 69.06 567 LEU A N 1
ATOM 4435 C CA . LEU A 1 567 ? 21.864 12.675 -37.192 1.00 69.06 567 LEU A CA 1
ATOM 4436 C C . LEU A 1 567 ? 22.431 13.479 -38.371 1.00 69.06 567 LEU A C 1
ATOM 4438 O O . LEU A 1 567 ? 21.663 14.096 -39.105 1.00 69.06 567 LEU A O 1
ATOM 4442 N N . ILE A 1 568 ? 23.748 13.423 -38.609 1.00 66.56 568 ILE A N 1
ATOM 4443 C CA . ILE A 1 568 ? 24.385 14.121 -39.743 1.00 66.56 568 ILE A CA 1
ATOM 4444 C C . ILE A 1 568 ? 23.771 13.682 -41.074 1.00 66.56 568 ILE A C 1
ATOM 4446 O O . ILE A 1 568 ? 23.393 14.524 -41.888 1.00 66.56 568 ILE A O 1
ATOM 4450 N N . CYS A 1 569 ? 23.632 12.373 -41.298 1.00 65.62 569 CYS A N 1
ATOM 4451 C CA . CYS A 1 569 ? 23.071 11.846 -42.541 1.00 65.62 569 CYS A CA 1
ATOM 4452 C C . CYS A 1 569 ? 21.619 12.291 -42.766 1.00 65.62 569 CYS A C 1
ATOM 4454 O O . CYS A 1 569 ? 21.216 12.529 -43.906 1.00 65.62 569 CYS A O 1
ATOM 4456 N N . LEU A 1 570 ? 20.831 12.420 -41.695 1.00 64.12 570 LEU A N 1
ATOM 4457 C CA . LEU A 1 570 ? 19.465 12.930 -41.776 1.00 64.12 570 LEU A CA 1
ATOM 4458 C C . LEU A 1 570 ? 19.431 14.401 -42.214 1.00 64.12 570 LEU A C 1
ATOM 4460 O O . LEU A 1 570 ? 18.603 14.783 -43.041 1.00 64.12 570 LEU A O 1
ATOM 4464 N N . LEU A 1 571 ? 20.350 15.208 -41.681 1.00 64.81 571 LEU A N 1
ATOM 4465 C CA . LEU A 1 571 ? 20.466 16.636 -41.972 1.00 64.81 571 LEU A CA 1
ATOM 4466 C C . LEU A 1 571 ? 20.971 16.902 -43.396 1.00 64.81 571 LEU A C 1
ATOM 4468 O O . LEU A 1 571 ? 20.461 17.795 -44.070 1.00 64.81 571 LEU A O 1
ATOM 4472 N N . GLU A 1 572 ? 21.912 16.095 -43.897 1.00 58.81 572 GLU A N 1
ATOM 4473 C CA . GLU A 1 572 ? 22.401 16.178 -45.282 1.00 58.81 572 GLU A CA 1
ATOM 4474 C C . GLU A 1 572 ? 21.335 15.802 -46.328 1.00 58.81 572 GLU A C 1
ATOM 4476 O O . GLU A 1 572 ? 21.374 16.283 -47.464 1.00 58.81 572 GLU A O 1
ATOM 4481 N N . GLY A 1 573 ? 20.367 14.956 -45.956 1.00 55.97 573 GLY A N 1
ATOM 4482 C CA . GLY A 1 573 ? 19.281 14.507 -46.830 1.00 55.97 573 GLY A CA 1
ATOM 4483 C C . GLY A 1 573 ? 18.209 15.565 -47.135 1.00 55.97 573 GLY A C 1
ATOM 4484 O O . GLY A 1 573 ? 17.469 15.399 -48.111 1.00 55.97 573 GLY A O 1
ATOM 4485 N N . GLN A 1 574 ? 18.129 16.647 -46.349 1.00 55.00 574 GLN A N 1
ATOM 4486 C CA . GLN A 1 574 ? 17.132 17.717 -46.495 1.00 55.00 574 GLN A CA 1
ATOM 4487 C C . GLN A 1 574 ? 17.718 18.907 -47.276 1.00 55.00 574 GLN A C 1
ATOM 4489 O O . GLN A 1 574 ? 18.592 19.632 -46.804 1.00 55.00 574 GLN A O 1
ATOM 4494 N N . GLN A 1 575 ? 17.229 19.132 -48.500 1.00 46.06 575 GLN A N 1
ATOM 4495 C CA . GLN A 1 575 ? 17.800 20.099 -49.456 1.00 46.06 575 GLN A CA 1
ATOM 4496 C C . GLN A 1 575 ? 17.765 21.581 -49.009 1.00 46.06 575 GLN A C 1
ATOM 4498 O O . GLN A 1 575 ? 18.436 22.408 -49.627 1.00 46.06 575 GLN A O 1
ATOM 4503 N N . SER A 1 576 ? 17.023 21.950 -47.958 1.00 49.59 576 SER A N 1
ATOM 4504 C CA . SER A 1 576 ? 16.859 23.343 -47.504 1.00 49.59 576 SER A CA 1
ATOM 4505 C C . SER A 1 576 ? 18.014 23.883 -46.642 1.00 49.59 576 SER A C 1
ATOM 4507 O O . SER A 1 576 ? 18.283 25.083 -46.702 1.00 49.59 576 SER A O 1
ATOM 4509 N N . HIS A 1 577 ? 18.757 23.036 -45.915 1.00 47.06 577 HIS A N 1
ATOM 4510 C CA . HIS A 1 577 ? 19.810 23.478 -44.972 1.00 47.06 577 HIS A CA 1
ATOM 4511 C C . HIS A 1 577 ? 21.248 23.307 -45.496 1.00 47.06 577 HIS A C 1
ATOM 4513 O O . HIS A 1 577 ? 22.206 23.742 -44.849 1.00 47.06 577 HIS A O 1
ATOM 4519 N N . GLN A 1 578 ? 21.408 22.806 -46.731 1.00 44.41 578 GLN A N 1
ATOM 4520 C CA . GLN A 1 578 ? 22.694 22.703 -47.445 1.00 44.41 578 GLN A CA 1
ATOM 4521 C C . GLN A 1 578 ? 23.480 24.025 -47.533 1.00 44.41 578 GLN A C 1
ATOM 4523 O O . GLN A 1 578 ? 24.672 24.010 -47.835 1.00 44.41 578 GLN A O 1
ATOM 4528 N N . LYS A 1 579 ? 22.838 25.177 -47.299 1.00 45.34 579 LYS A N 1
ATOM 4529 C CA . LYS A 1 579 ? 23.451 26.496 -47.501 1.00 45.34 579 LYS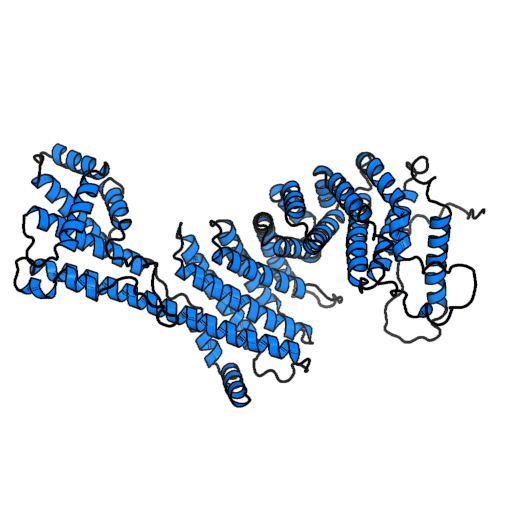 A CA 1
ATOM 4530 C C . LYS A 1 579 ? 23.944 27.213 -46.241 1.00 45.34 579 LYS A C 1
ATOM 4532 O O . LYS A 1 579 ? 24.566 28.256 -46.415 1.00 45.34 579 LYS A O 1
ATOM 4537 N N . ARG A 1 580 ? 23.701 26.728 -45.012 1.00 43.88 580 ARG A N 1
ATOM 4538 C CA . ARG A 1 580 ? 24.117 27.482 -43.801 1.00 43.88 580 ARG A CA 1
ATOM 4539 C C . ARG A 1 580 ? 24.736 26.702 -42.638 1.00 43.88 580 ARG A C 1
ATOM 4541 O O . ARG A 1 580 ? 25.493 27.325 -41.911 1.00 43.88 580 ARG A O 1
ATOM 4548 N N . GLY A 1 581 ? 24.459 25.409 -42.450 1.00 41.69 581 GLY A N 1
ATOM 4549 C CA . GLY A 1 581 ? 24.931 24.683 -41.251 1.00 41.69 581 GLY A CA 1
ATOM 4550 C C . GLY A 1 581 ? 26.123 23.740 -41.455 1.00 41.69 581 GLY A C 1
ATOM 4551 O O . GLY A 1 581 ? 26.870 23.488 -40.522 1.00 41.69 581 GLY A O 1
ATOM 4552 N N . LEU A 1 582 ? 26.317 23.217 -42.670 1.00 46.53 582 LEU A N 1
ATOM 4553 C CA . LEU A 1 582 ? 27.206 22.068 -42.918 1.00 46.53 582 LEU A CA 1
ATOM 4554 C C . LEU A 1 582 ? 28.549 22.415 -43.586 1.00 46.53 582 LEU A C 1
ATOM 4556 O O . LEU A 1 582 ? 29.361 21.529 -43.835 1.00 46.53 582 LEU A O 1
ATOM 4560 N N . GLN A 1 583 ? 28.795 23.695 -43.887 1.00 49.44 583 GLN A N 1
ATOM 4561 C CA . GLN A 1 583 ? 30.071 24.142 -44.469 1.00 49.44 583 GLN A CA 1
ATOM 4562 C C . GLN A 1 583 ? 31.213 24.221 -43.438 1.00 49.44 583 GLN A C 1
ATOM 4564 O O . GLN A 1 583 ? 32.364 24.367 -43.838 1.00 49.44 583 GLN A O 1
ATOM 4569 N N . GLU A 1 584 ? 30.912 24.066 -42.145 1.00 49.91 584 GLU A N 1
ATOM 4570 C CA . GLU A 1 584 ? 31.869 24.129 -41.027 1.00 49.91 584 GLU A CA 1
ATOM 4571 C C . GLU A 1 584 ? 32.103 22.768 -40.341 1.00 49.91 584 GLU A C 1
ATOM 4573 O O . GLU A 1 584 ? 32.533 22.715 -39.193 1.00 49.91 584 GLU A O 1
ATOM 4578 N N . ILE A 1 585 ? 31.856 21.636 -41.013 1.00 52.03 585 ILE A N 1
ATOM 4579 C CA . ILE A 1 585 ? 32.378 20.359 -40.501 1.00 52.03 585 ILE A CA 1
ATOM 4580 C C . ILE A 1 585 ? 33.881 20.330 -40.791 1.00 52.03 585 ILE A C 1
ATOM 4582 O O . ILE A 1 585 ? 34.295 20.223 -41.948 1.00 52.03 585 ILE A O 1
ATOM 4586 N N . ASP A 1 586 ? 34.685 20.447 -39.733 1.00 55.41 586 ASP A N 1
ATOM 4587 C CA . ASP A 1 586 ? 36.148 20.475 -39.794 1.00 55.41 586 ASP A CA 1
ATOM 4588 C C . ASP A 1 586 ? 36.708 19.317 -40.651 1.00 55.41 586 ASP A C 1
ATOM 4590 O O . ASP A 1 586 ? 36.242 18.171 -40.595 1.00 55.41 586 ASP A O 1
ATOM 4594 N N . LEU A 1 587 ? 37.731 19.603 -41.460 1.00 55.62 587 LEU A N 1
ATOM 4595 C CA . LEU A 1 587 ? 38.380 18.636 -42.357 1.00 55.62 587 LEU A CA 1
ATOM 4596 C C . LEU A 1 587 ? 38.878 17.397 -41.595 1.00 55.62 587 LEU A C 1
ATOM 4598 O O . LEU A 1 587 ? 38.852 16.285 -42.133 1.00 55.62 587 LEU A O 1
ATOM 4602 N N . ASP A 1 588 ? 39.275 17.575 -40.333 1.00 52.25 588 ASP A N 1
ATOM 4603 C CA . ASP A 1 588 ? 39.712 16.499 -39.441 1.00 52.25 588 ASP A CA 1
ATOM 4604 C C . ASP A 1 588 ? 38.562 15.538 -39.069 1.00 52.25 588 ASP A C 1
ATOM 4606 O O . ASP A 1 588 ? 38.732 14.315 -39.085 1.00 52.25 588 ASP A O 1
ATOM 4610 N N . LEU A 1 589 ? 37.349 16.053 -38.838 1.00 55.62 589 LEU A N 1
ATOM 4611 C CA . LEU A 1 589 ? 36.148 15.251 -38.552 1.00 55.62 589 LEU A CA 1
ATOM 4612 C C . LEU A 1 589 ? 35.730 14.410 -39.758 1.00 55.62 589 LEU A C 1
ATOM 4614 O O . LEU A 1 589 ? 35.433 13.215 -39.633 1.00 55.62 589 LEU A O 1
ATOM 4618 N N . ARG A 1 590 ? 35.772 15.011 -40.952 1.00 61.59 590 ARG A N 1
ATOM 4619 C CA . ARG A 1 590 ? 35.512 14.304 -42.212 1.00 61.59 590 ARG A CA 1
ATOM 4620 C C . ARG A 1 590 ? 36.526 13.177 -42.412 1.00 61.59 590 ARG A C 1
ATOM 4622 O O . ARG A 1 590 ? 36.150 12.051 -42.744 1.00 61.59 590 ARG A O 1
ATOM 4629 N N . GLN A 1 591 ? 37.806 13.439 -42.151 1.00 58.88 591 GLN A N 1
ATOM 4630 C CA . GLN A 1 591 ? 38.868 12.445 -42.293 1.00 58.88 591 GLN A CA 1
ATOM 4631 C C . GLN A 1 591 ? 38.752 11.303 -41.267 1.00 58.88 591 GLN A C 1
ATOM 4633 O O . GLN A 1 591 ? 38.946 10.136 -41.626 1.00 58.88 591 GLN A O 1
ATOM 4638 N N . LYS A 1 592 ? 38.399 11.602 -40.011 1.00 59.00 592 LYS A N 1
ATOM 4639 C CA . LYS A 1 592 ? 38.156 10.604 -38.953 1.00 59.00 592 LYS A CA 1
ATOM 4640 C C . LYS A 1 592 ? 36.942 9.720 -39.255 1.00 59.00 592 LYS A C 1
ATOM 4642 O O . LYS A 1 592 ? 37.043 8.499 -39.133 1.00 59.00 592 LYS A O 1
ATOM 4647 N N . SER A 1 593 ? 35.849 10.304 -39.747 1.00 58.59 593 SER A N 1
ATOM 4648 C CA . SER A 1 593 ? 34.645 9.573 -40.175 1.00 58.59 593 SER A CA 1
ATOM 4649 C C . SER A 1 593 ? 34.943 8.590 -41.311 1.00 58.59 593 SER A C 1
ATOM 4651 O O . SER A 1 593 ? 34.576 7.417 -41.245 1.00 58.59 593 SER A O 1
ATOM 4653 N N . ILE A 1 594 ? 35.696 9.036 -42.325 1.00 64.19 594 ILE A N 1
ATOM 4654 C CA . ILE A 1 594 ? 36.136 8.181 -43.437 1.00 64.19 594 ILE A CA 1
ATOM 4655 C C . ILE A 1 594 ? 37.008 7.027 -42.924 1.00 64.19 594 ILE A C 1
ATOM 4657 O O . ILE A 1 594 ? 36.840 5.889 -43.363 1.00 64.19 594 ILE A O 1
ATOM 4661 N N . ARG A 1 595 ? 37.917 7.280 -41.971 1.00 59.97 595 ARG A N 1
ATOM 4662 C CA . ARG A 1 595 ? 38.761 6.229 -41.377 1.00 59.97 595 ARG A CA 1
ATOM 4663 C C . ARG A 1 595 ? 37.937 5.191 -40.618 1.00 59.97 595 ARG A C 1
ATOM 4665 O O . ARG A 1 595 ? 38.179 4.001 -40.815 1.00 59.97 595 ARG A O 1
ATOM 4672 N N . LEU A 1 596 ? 36.949 5.608 -39.831 1.00 63.50 596 LEU A N 1
ATOM 4673 C CA . LEU A 1 596 ? 36.053 4.697 -39.113 1.00 63.50 596 LEU A CA 1
ATOM 4674 C C . LEU A 1 596 ? 35.238 3.820 -40.077 1.00 63.50 596 LEU A C 1
ATOM 4676 O O . LEU A 1 596 ? 35.226 2.599 -39.946 1.00 63.50 596 LEU A O 1
ATOM 4680 N N . LEU A 1 597 ? 34.634 4.420 -41.105 1.00 62.00 597 LEU A N 1
ATOM 4681 C CA . LEU A 1 597 ? 33.895 3.682 -42.137 1.00 62.00 597 LEU A CA 1
ATOM 4682 C C . LEU A 1 597 ? 34.807 2.726 -42.925 1.00 62.00 597 LEU A C 1
ATOM 4684 O O . LEU A 1 597 ? 34.414 1.604 -43.254 1.00 62.00 597 LEU A O 1
ATOM 4688 N N . SER A 1 598 ? 36.057 3.125 -43.184 1.00 57.31 598 SER A N 1
ATOM 4689 C CA . SER A 1 598 ? 37.065 2.261 -43.813 1.00 57.31 598 SER A CA 1
ATOM 4690 C C . SER A 1 598 ? 37.484 1.081 -42.924 1.00 57.31 598 SER A C 1
ATOM 4692 O O . SER A 1 598 ? 37.816 0.013 -43.432 1.00 57.31 598 SER A O 1
ATOM 4694 N N . PHE A 1 599 ? 37.455 1.258 -41.600 1.00 56.16 599 PHE A N 1
ATOM 4695 C CA . PHE A 1 599 ? 37.759 0.213 -40.626 1.00 56.16 599 PHE A CA 1
ATOM 4696 C C . PHE A 1 599 ? 36.623 -0.815 -40.561 1.00 56.16 599 PHE A C 1
ATOM 4698 O O . PHE A 1 599 ? 36.866 -2.002 -40.777 1.00 56.16 599 PHE A O 1
ATOM 4705 N N . ILE A 1 600 ? 35.380 -0.349 -40.401 1.00 57.03 600 ILE A N 1
ATOM 4706 C CA . ILE A 1 600 ? 34.177 -1.199 -40.375 1.00 57.03 600 ILE A CA 1
ATOM 4707 C C . ILE A 1 600 ? 34.042 -2.003 -41.682 1.00 57.03 600 ILE A C 1
ATOM 4709 O O . ILE A 1 600 ? 33.756 -3.199 -41.664 1.00 57.03 600 ILE A O 1
ATOM 4713 N N . SER A 1 601 ? 34.306 -1.377 -42.834 1.00 53.91 601 SER A N 1
ATOM 4714 C CA . SER A 1 601 ? 34.232 -2.056 -44.139 1.00 53.91 601 SER A CA 1
ATOM 4715 C C . SER A 1 601 ? 35.360 -3.066 -44.389 1.00 53.91 601 SER A C 1
ATOM 4717 O O . SER A 1 601 ? 35.149 -4.026 -45.131 1.00 53.91 601 SER A O 1
ATOM 4719 N N . LYS A 1 602 ? 36.539 -2.906 -43.768 1.00 49.22 602 LYS A N 1
ATOM 4720 C CA . LYS A 1 602 ? 37.653 -3.867 -43.872 1.00 49.22 602 LYS A CA 1
ATOM 4721 C C . LYS A 1 602 ? 37.463 -5.112 -43.009 1.00 49.22 602 LYS A C 1
ATOM 4723 O O . LYS A 1 602 ? 37.892 -6.193 -43.416 1.00 49.22 602 LYS A O 1
ATOM 4728 N N . GLU A 1 603 ? 36.826 -4.983 -41.849 1.00 38.97 603 GLU A N 1
ATOM 4729 C CA . GLU A 1 603 ? 36.581 -6.111 -40.940 1.00 38.97 603 GLU A CA 1
ATOM 4730 C C . GLU A 1 603 ? 35.549 -7.093 -41.526 1.00 38.97 603 GLU A C 1
ATOM 4732 O O . GLU A 1 603 ? 35.725 -8.308 -41.442 1.00 38.97 603 GLU A O 1
ATOM 4737 N N . ALA A 1 604 ? 34.565 -6.582 -42.277 1.00 40.00 604 ALA A N 1
ATOM 4738 C CA . ALA A 1 604 ? 33.633 -7.395 -43.064 1.00 40.00 604 ALA A CA 1
ATOM 4739 C C . ALA A 1 604 ? 34.307 -8.216 -44.189 1.00 40.00 604 ALA A C 1
ATOM 4741 O O . ALA A 1 604 ? 33.707 -9.159 -44.701 1.00 40.00 604 ALA A O 1
ATOM 4742 N N . GLN A 1 605 ? 35.546 -7.887 -44.579 1.00 37.88 605 GLN A N 1
ATOM 4743 C CA . GLN A 1 605 ? 36.275 -8.566 -45.659 1.00 37.88 605 GLN A CA 1
ATOM 4744 C C . GLN A 1 605 ? 37.231 -9.673 -45.175 1.00 37.88 605 GLN A C 1
ATOM 4746 O O . GLN A 1 605 ? 37.729 -10.423 -46.009 1.00 37.88 605 GLN A O 1
ATOM 4751 N N . HIS A 1 606 ? 37.494 -9.805 -43.866 1.00 37.72 606 HIS A N 1
ATOM 4752 C CA . HIS A 1 606 ? 38.473 -10.773 -43.328 1.00 37.72 606 HIS A CA 1
ATOM 4753 C C . HIS A 1 606 ? 37.860 -11.983 -42.596 1.00 37.72 606 HIS A C 1
ATOM 4755 O O . HIS A 1 606 ? 38.599 -12.829 -42.096 1.00 37.72 606 HIS A O 1
ATOM 4761 N N . ALA A 1 607 ? 36.533 -12.140 -42.585 1.00 34.88 607 ALA A N 1
ATOM 4762 C CA . ALA A 1 607 ? 35.877 -13.356 -42.095 1.00 34.88 607 ALA A CA 1
ATOM 4763 C C . ALA A 1 607 ? 35.800 -14.433 -43.196 1.00 34.88 607 ALA A C 1
ATOM 4765 O O . ALA A 1 607 ? 34.737 -14.741 -43.731 1.00 34.88 607 ALA A O 1
ATOM 4766 N N . GLY A 1 608 ? 36.950 -14.994 -43.568 1.00 35.19 608 GLY A N 1
ATOM 4767 C CA . GLY A 1 608 ? 37.014 -16.201 -44.388 1.00 35.19 608 GLY A CA 1
ATOM 4768 C C . GLY A 1 608 ? 36.804 -17.452 -43.536 1.00 35.19 608 GLY A C 1
ATOM 4769 O O . GLY A 1 608 ? 37.781 -17.975 -43.026 1.00 35.19 608 GLY A O 1
ATOM 4770 N N . GLU A 1 609 ? 35.546 -17.877 -43.358 1.00 28.70 609 GLU A N 1
ATOM 4771 C CA . GLU A 1 609 ? 35.054 -19.276 -43.335 1.00 28.70 609 GLU A CA 1
ATOM 4772 C C . GLU A 1 609 ? 33.571 -19.322 -42.881 1.00 28.70 609 GLU A C 1
ATOM 4774 O O . GLU A 1 609 ? 33.197 -18.644 -41.920 1.00 28.70 609 GLU A O 1
ATOM 4779 N N . PRO A 1 610 ? 32.687 -20.093 -43.550 1.00 35.09 610 PRO A N 1
ATOM 4780 C CA . PRO A 1 610 ? 31.255 -20.071 -43.274 1.00 35.09 610 PRO A CA 1
ATOM 4781 C C . PRO A 1 610 ? 30.910 -21.004 -42.106 1.00 35.09 610 PRO A C 1
ATOM 4783 O O . PRO A 1 610 ? 30.910 -22.224 -42.252 1.00 35.09 610 PRO A O 1
ATOM 4786 N N . SER A 1 611 ? 30.537 -20.438 -40.957 1.00 26.70 611 SER A N 1
ATOM 4787 C CA . SER A 1 611 ? 29.809 -21.169 -39.912 1.00 26.70 611 SER A CA 1
ATOM 4788 C C . SER A 1 611 ? 28.376 -20.639 -39.824 1.00 26.70 611 SER A C 1
ATOM 4790 O O . SER A 1 611 ? 28.129 -19.466 -39.551 1.00 26.70 611 SER A O 1
ATOM 4792 N N . TYR A 1 612 ? 27.423 -21.516 -40.142 1.00 32.00 612 TYR A N 1
ATOM 4793 C CA . TYR A 1 612 ? 25.986 -21.277 -40.013 1.00 32.00 612 TYR A CA 1
ATOM 4794 C C . TYR A 1 612 ? 25.635 -20.875 -38.563 1.00 32.00 612 TYR A C 1
ATOM 4796 O O . TYR A 1 612 ? 26.149 -21.464 -37.615 1.00 32.00 612 TYR A O 1
ATOM 4804 N N . ASN A 1 613 ? 24.701 -19.928 -38.417 1.00 31.55 613 ASN A N 1
ATOM 4805 C CA . ASN A 1 613 ? 24.043 -19.481 -37.173 1.00 31.55 613 ASN A CA 1
ATOM 4806 C C . ASN A 1 613 ? 24.745 -18.445 -36.274 1.00 31.55 613 ASN A C 1
ATOM 4808 O O . ASN A 1 613 ? 24.685 -18.538 -35.047 1.00 31.55 613 ASN A O 1
ATOM 4812 N N . ARG A 1 614 ? 25.259 -17.355 -36.854 1.00 28.20 614 ARG A N 1
ATOM 4813 C CA . ARG A 1 614 ? 25.254 -16.046 -36.173 1.00 28.20 614 ARG A CA 1
ATOM 4814 C C . ARG A 1 614 ? 24.801 -14.948 -37.130 1.00 28.20 614 ARG A C 1
ATOM 4816 O O . ARG A 1 614 ? 25.528 -14.551 -38.030 1.00 28.20 614 ARG A O 1
ATOM 4823 N N . THR A 1 615 ? 23.590 -14.448 -36.921 1.00 30.81 615 THR A N 1
ATOM 4824 C CA . THR A 1 615 ? 23.140 -13.156 -37.449 1.00 30.81 615 THR A CA 1
ATOM 4825 C C . THR A 1 615 ? 24.001 -12.040 -36.863 1.00 30.81 615 THR A C 1
ATOM 4827 O O . THR A 1 615 ? 23.958 -11.839 -35.653 1.00 30.81 615 THR A O 1
ATOM 4830 N N . ILE A 1 616 ? 24.783 -11.375 -37.719 1.00 28.36 616 ILE A N 1
ATOM 4831 C CA . ILE A 1 616 ? 25.077 -9.925 -37.825 1.00 28.36 616 ILE A CA 1
ATOM 4832 C C . ILE A 1 616 ? 25.975 -9.783 -39.079 1.00 28.36 616 ILE A C 1
ATOM 4834 O O . ILE A 1 616 ? 26.926 -10.545 -39.243 1.00 28.36 616 ILE A O 1
ATOM 4838 N N . PRO A 1 617 ? 25.631 -8.880 -40.012 1.00 35.69 617 PRO A N 1
ATOM 4839 C CA . PRO A 1 617 ? 26.195 -7.535 -39.969 1.00 35.69 617 PRO A CA 1
ATOM 4840 C C . PRO A 1 617 ? 25.113 -6.479 -39.781 1.00 35.69 617 PRO A C 1
ATOM 4842 O O . PRO A 1 617 ? 23.947 -6.701 -40.093 1.00 35.69 617 PRO A O 1
ATOM 4845 N N . PHE A 1 618 ? 25.545 -5.327 -39.276 1.00 31.22 618 PHE A N 1
ATOM 4846 C CA . PHE A 1 618 ? 24.848 -4.049 -39.307 1.00 31.22 618 PHE A CA 1
ATOM 4847 C C . PHE A 1 618 ? 24.151 -3.836 -40.658 1.00 31.22 618 PHE A C 1
ATOM 4849 O O . PHE A 1 618 ? 24.775 -3.467 -41.652 1.00 31.22 618 PHE A O 1
ATOM 4856 N N . ILE A 1 619 ? 22.848 -4.098 -40.695 1.00 25.34 619 ILE A N 1
ATOM 4857 C CA . ILE A 1 619 ? 21.983 -3.706 -41.797 1.00 25.34 619 ILE A CA 1
ATOM 4858 C C . ILE A 1 619 ? 21.398 -2.361 -41.383 1.00 25.34 619 ILE A C 1
ATOM 4860 O O . ILE A 1 619 ? 20.510 -2.305 -40.535 1.00 25.34 619 ILE A O 1
ATOM 4864 N N . CYS A 1 620 ? 21.872 -1.282 -42.012 1.00 26.30 620 CYS A N 1
ATOM 4865 C CA . CYS A 1 620 ? 21.016 -0.126 -42.258 1.00 26.30 620 CYS A CA 1
ATOM 4866 C C . CYS A 1 620 ? 19.728 -0.665 -42.888 1.00 26.30 620 CYS A C 1
ATOM 4868 O O . CYS A 1 620 ? 19.765 -1.176 -44.013 1.00 26.30 620 CYS A O 1
ATOM 4870 N N . LEU A 1 621 ? 18.609 -0.633 -42.159 1.00 23.23 621 LEU A N 1
ATOM 4871 C CA . LEU A 1 621 ? 17.341 -1.102 -42.704 1.00 23.23 621 LEU A CA 1
ATOM 4872 C C . LEU A 1 621 ? 17.001 -0.252 -43.949 1.00 23.23 621 LEU A C 1
ATOM 4874 O O . LEU A 1 621 ? 17.033 0.978 -43.882 1.00 23.23 621 LEU A O 1
ATOM 4878 N N . PRO A 1 622 ? 16.712 -0.872 -45.105 1.00 28.88 622 PRO A N 1
ATOM 4879 C CA . PRO A 1 622 ? 16.614 -0.172 -46.376 1.00 28.88 622 PRO A CA 1
ATOM 4880 C C . PRO A 1 622 ? 15.228 0.460 -46.550 1.00 28.88 622 PRO A C 1
ATOM 4882 O O . PRO A 1 622 ? 14.348 -0.121 -47.181 1.00 28.88 622 PRO A O 1
ATOM 4885 N N . SER A 1 623 ? 15.043 1.694 -46.087 1.00 24.59 623 SER A N 1
ATOM 4886 C CA . SER A 1 623 ? 13.914 2.550 -46.494 1.00 24.59 623 SER A CA 1
ATOM 4887 C C . SER A 1 623 ? 14.223 3.385 -47.748 1.00 24.59 623 SER A C 1
ATOM 4889 O O . SER A 1 623 ? 13.586 4.402 -48.007 1.00 24.59 623 SER A O 1
ATOM 4891 N N . LEU A 1 624 ? 15.168 2.944 -48.592 1.00 30.05 624 LEU A N 1
ATOM 4892 C CA . LEU A 1 624 ? 15.550 3.648 -49.823 1.00 30.05 624 LEU A CA 1
ATOM 4893 C C . LEU A 1 624 ? 15.396 2.807 -51.098 1.00 30.05 624 LEU A C 1
ATOM 4895 O O . LEU A 1 624 ? 16.129 2.983 -52.066 1.00 30.05 624 LEU A O 1
ATOM 4899 N N . LYS A 1 625 ? 14.396 1.919 -51.169 1.00 25.80 625 LYS A N 1
ATOM 4900 C CA . LYS A 1 625 ? 14.095 1.191 -52.420 1.00 25.80 625 LYS A CA 1
ATOM 4901 C C . LYS A 1 625 ? 13.405 2.047 -53.500 1.00 25.80 625 LYS A C 1
ATOM 4903 O O . LYS A 1 625 ? 13.016 1.515 -54.533 1.00 25.80 625 LYS A O 1
AT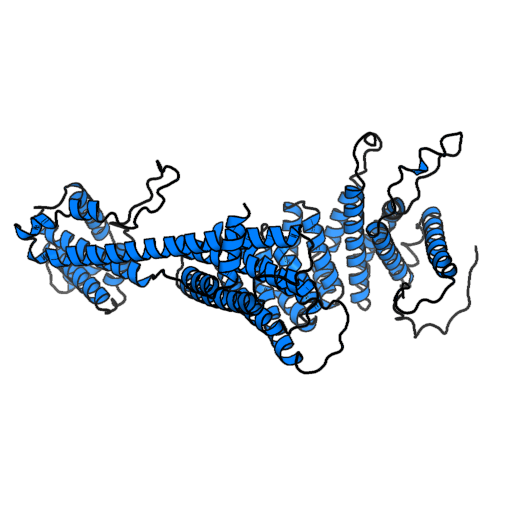OM 4908 N N . ARG A 1 626 ? 13.270 3.369 -53.303 1.00 24.98 626 ARG A N 1
ATOM 4909 C CA . ARG A 1 626 ? 12.609 4.286 -54.258 1.00 24.98 626 ARG A CA 1
ATOM 4910 C C . ARG A 1 626 ? 13.496 5.373 -54.882 1.00 24.98 626 ARG A C 1
ATOM 4912 O O . ARG A 1 626 ? 12.988 6.136 -55.692 1.00 24.98 626 ARG A O 1
ATOM 4919 N N . ARG A 1 627 ? 14.799 5.442 -54.575 1.00 26.62 627 ARG A N 1
ATOM 4920 C CA . ARG A 1 627 ? 15.714 6.474 -55.123 1.00 26.62 627 ARG A CA 1
ATOM 4921 C C . ARG A 1 627 ? 16.952 5.907 -55.840 1.00 26.62 627 ARG A C 1
ATOM 4923 O O . ARG A 1 627 ? 18.027 6.479 -55.755 1.00 26.62 627 ARG A O 1
ATOM 4930 N N . LEU A 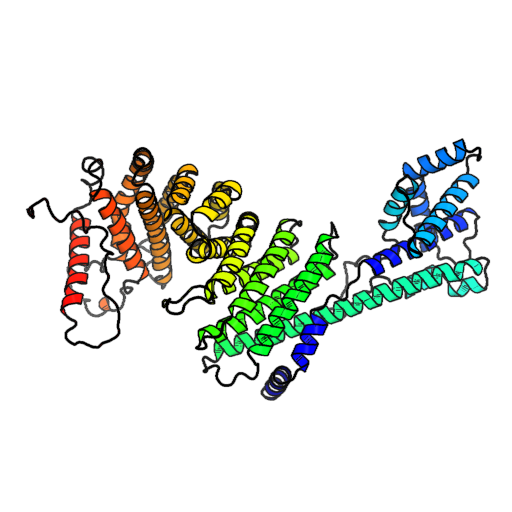1 628 ? 16.822 4.786 -56.556 1.00 24.69 628 LEU A N 1
ATOM 4931 C CA . LEU A 1 628 ? 17.921 4.228 -57.372 1.00 24.69 628 LEU A CA 1
ATOM 4932 C C . LEU A 1 628 ? 17.896 4.642 -58.853 1.00 24.69 628 LEU A C 1
ATOM 4934 O O . LEU A 1 628 ? 18.712 4.163 -59.631 1.00 24.69 628 LEU A O 1
ATOM 4938 N N . ASN A 1 629 ? 17.025 5.572 -59.244 1.00 25.30 629 ASN A N 1
ATOM 4939 C CA . ASN A 1 629 ? 17.074 6.196 -60.564 1.00 25.30 629 ASN A CA 1
ATOM 4940 C C . ASN A 1 629 ? 17.237 7.704 -60.363 1.00 25.30 629 ASN A C 1
ATOM 4942 O O . ASN A 1 629 ? 16.355 8.292 -59.747 1.00 25.30 629 ASN A O 1
ATOM 4946 N N . LEU A 1 630 ? 18.313 8.286 -60.920 1.00 25.06 630 LEU A N 1
ATOM 4947 C CA . LEU A 1 630 ? 18.844 9.662 -60.752 1.00 25.06 630 LEU A CA 1
ATOM 4948 C C . LEU A 1 630 ? 19.887 9.707 -59.611 1.00 25.06 630 LEU A C 1
ATOM 4950 O O . LEU A 1 630 ? 19.515 9.603 -58.456 1.00 25.06 630 LEU A O 1
ATOM 4954 N N . THR A 1 631 ? 21.207 9.806 -59.789 1.00 23.20 631 THR A N 1
ATOM 4955 C CA . THR A 1 631 ? 22.084 10.282 -60.872 1.00 23.20 631 THR A CA 1
ATOM 4956 C C . THR A 1 631 ? 23.524 9.784 -60.602 1.00 23.20 631 THR A C 1
ATOM 4958 O O . THR A 1 631 ? 23.854 9.410 -59.482 1.00 23.20 631 THR A O 1
ATOM 4961 N N . LYS A 1 632 ? 24.367 9.774 -61.645 1.00 23.67 632 LYS A N 1
ATOM 4962 C CA . LYS A 1 632 ? 25.798 9.388 -61.698 1.00 23.67 632 LYS A CA 1
ATOM 4963 C C . LYS A 1 632 ? 26.691 9.887 -60.531 1.00 23.67 632 LYS A C 1
ATOM 4965 O O . LYS A 1 632 ? 26.391 10.922 -59.945 1.00 23.67 632 LYS A O 1
ATOM 4970 N N . PRO A 1 633 ? 27.828 9.202 -60.262 1.00 25.59 633 PRO A N 1
ATOM 4971 C CA . PRO A 1 633 ? 28.724 9.509 -59.152 1.00 25.59 633 PRO A CA 1
ATOM 4972 C C . PRO A 1 633 ? 29.527 10.783 -59.430 1.00 25.59 633 PRO A C 1
ATOM 4974 O O . PRO A 1 633 ? 30.111 10.928 -60.503 1.00 25.59 633 PRO A O 1
ATOM 4977 N N . LEU A 1 634 ? 29.613 11.671 -58.444 1.00 23.31 634 LEU A N 1
ATOM 4978 C CA . LEU A 1 634 ? 30.619 12.728 -58.397 1.00 23.31 634 LEU A CA 1
ATOM 4979 C C . LEU A 1 634 ? 31.412 12.569 -57.101 1.00 23.31 634 LEU A C 1
ATOM 4981 O O . LEU A 1 634 ? 31.192 13.255 -56.111 1.00 23.31 634 LEU A O 1
ATOM 4985 N N . PHE A 1 635 ? 32.344 11.618 -57.136 1.00 24.12 635 PHE A N 1
ATOM 4986 C CA . PHE A 1 635 ? 33.597 11.761 -56.411 1.00 24.12 635 PHE A CA 1
ATOM 4987 C C . PHE A 1 635 ? 34.421 12.809 -57.155 1.00 24.12 635 PHE A C 1
ATOM 4989 O O . PHE A 1 635 ? 34.848 12.541 -58.273 1.00 24.12 635 PHE A O 1
ATOM 4996 N N . TYR A 1 636 ? 34.667 13.962 -56.543 1.00 21.39 636 TYR A N 1
ATOM 4997 C CA . TYR A 1 636 ? 35.869 14.743 -56.817 1.00 21.39 636 TYR A CA 1
ATOM 4998 C C . TYR A 1 636 ? 36.379 15.337 -55.499 1.00 21.39 636 TYR A C 1
ATOM 5000 O O . TYR A 1 636 ? 35.614 15.966 -54.775 1.00 21.39 636 TYR A O 1
ATOM 5008 N N . LEU A 1 637 ? 37.643 14.979 -55.232 1.00 26.33 637 LEU A N 1
ATOM 5009 C CA . LEU A 1 637 ? 38.647 15.468 -54.273 1.00 26.33 637 LEU A CA 1
ATOM 5010 C C . LEU A 1 637 ? 38.215 16.519 -53.243 1.00 26.33 637 LEU A C 1
ATOM 5012 O O . LEU A 1 637 ? 37.883 17.650 -53.654 1.00 26.33 637 LEU A O 1
#

Organism: Vanilla planifolia (NCBI:txid51239)

Foldseek 3Di:
DVVVVVVLLVCQLDCNVVVLLLLLLADLDDPVLVLLLLLLVLLLLLVVLLVVLVVDPPQAAPVVVVLSVVVLVVLCVDVLVVVQLVVVVVVPDDDDSVSVSVLSVVLNVQSVVVNVVDHDDDGSSVVSVVVSSVPLSFFDDPPPDDDDPPDPLDFRGPLVVVCNRNSLVCCCVDPCVVVSVSVVVSSVSSVVSRVSVVSLVVSLVSLVVSLVSLVVVLVCVVPPPDQPPDRSHDLVSLLVSLLSLLVNLVVLLVVLVVDLDDPPSSLSSNLSSLSSNLSSLSVNLVNVVRDDPDPCLVSLLSLLQSLLSLLVSLLPHDDDVSSVSSNQSSLSSLLSSLVSVPDPDDPPDDDPCPVSLVSSLVSLLSCLLSLLSQCLDLVCVLSSLLSLLSCLVPRYDPVSVLVVCVVRHDVVSNLVSCVVVVDLSSLLSNLSSLLSLLLALSSLVVCLVNCVLVSLQVVLVVLVVPPPPPVVPPDDPCPVVLLSSLLSLLSSLSSVLSNCVNNVPDPVSVVSCVVSVQVNLVCLVVLCVLVDDPDDPPDDDDVPPVVVPDDPRDPSSVSSVVSVVSSVVVVVPDPPCPPPRPPPNDPVSVVSVVVVVVVLVVVVVPPPDDDPDDDDDDDPDDPPPPPPPDDDDDDDD

InterPro domains:
  IPR044840 Nucleoporin Nup188 [PTHR31431] (6-605)